Protein AF-A0A7C7VM38-F1 (afdb_monomer)

Secondary structure (DSSP, 8-state):
-HHHHHHHHHS----HHHHHT-GGGTS------HHHHHHHHHHHHS-SS-EEEEESS-GGG-EETTBSS----HHHH--SS-EE----TT---HHHHHHHHHHHHHHTTS-S-HHHHHHTTTEEEEEE-TTEE--TT-TTTGGGSHHHHHHHHHH--SEEEEEEETTEEEEEETTPPPSEEESPEEEEEES-THHHHHHHHTT--TTTEEEEEGGG-TT-TTHHHHHHH-SEEEE-GGGHHHHHHHH-SS-EEE-GGGGS---S-TTTS-EEGGGGTTGGGGTTTT-SS--EEE-STT-EEEEEEEESS-EEEEEEEEEEEB--TTB-EEEEEETTSPPEEEE-B-SS----EEEEEEEEEEEE-SEEEEEEEEEEESBEEEEEEEEEETTS-TT---GGGT--SEEEEE-GGG-EE-S-STTEEE-TTSGGGEEEE-BTPEEEEEEEESS-EEEEEEEEEE--TT-EEEEEETTEEEEEE--SSEEEEEEEEE-SEEEEEEEEESSS-EEEEEEEEE-SSSPPPGGG---PPPEE---SEEEETTEEEE---SSEEEE-SPP-TTEEEESSSEEPPEEETTTEEEEE-SS--SSPEEEEEHHHHHHHHHHHHHHHHHHHHHHHHHHHHHHHHTT--

Radius of gyration: 28.38 Å; Cα contacts (8 Å, |Δi|>4): 1392; chains: 1; bounding box: 63×73×90 Å

Sequence (637 aa):
MVIVALAFSALIVPDKEIISGNFGGSIETIELPKHIMELDNWLRSERGDFRVAFFPPACWAARYDWSENWFLDPIVSLQAKPTVEIRSEMDITPSNNFVKWAYMAFYSKKTNKIGRILGILGVKYVIYRPDVDMPDERVDLRQLGKEETVPLFRGENDLLLFKKIGEYEVYLNQYALPLMVEGIRPILIVGDRKTLISLSHLDLNFSENGCLFLDNLYDYPGLEELVRDSGYIIIDPTKWIDLQLALSKEKIVIKPWESVEMSTDALNRWIRGDFSWYLYEGTLNVAPDNYVMTNGSGNAVSIPLTIPKGGNYTLLVQCFTTSREGFGQISIKLDDFPQKLVQTKVLGEIDGYYRWVEVGEFYLTKGTHYLTFRSVDGATAISKIVLLPEDLSFTSITMDSILPPIALLMDDDFWNFDGSPDAFAISPKFSNGKAIYLGNRTVYGSFYIPRGGEYSLILKVYGRMGDTLQISLDDAKYSIRVKGRKLVLRSLNISKGMHTIEIVSNNSCLLDLALIVEEGKGPELPLLGKSGGLAVVPPVYLRSRCSLDLKVNSSYLLFLETYEPGWRLLCEEEIEPLMAFSYANLYLITEIPEKNCRLTFIGCKLVWEGLFIGLMLLTIMVLSIMSFKNTELMRGE

Mean predicted aligned error: 7.5 Å

Solvent-accessible surface area (backbone atoms only — not comparable to full-atom values): 34127 Å² total; per-residue (Å²): 108,70,68,58,52,50,52,54,53,65,68,58,61,70,48,70,39,66,73,67,56,28,59,90,71,78,43,76,89,79,86,76,62,67,40,60,58,52,47,37,55,50,49,56,69,52,83,79,74,53,23,34,32,48,38,50,35,45,46,84,57,44,40,47,82,88,46,93,73,88,64,74,39,64,62,78,76,50,58,51,48,56,72,54,56,45,67,61,58,84,55,71,47,53,26,50,46,42,46,44,33,56,53,32,37,45,69,67,34,22,39,29,49,57,27,55,62,41,1,76,61,17,23,37,36,41,36,41,38,82,56,35,33,49,42,84,89,40,69,79,47,46,71,52,13,50,83,57,47,56,64,50,66,76,62,44,71,50,57,41,87,68,49,70,46,76,82,30,41,34,22,38,23,86,51,37,35,63,50,32,38,37,68,41,38,43,28,40,29,35,60,46,54,62,52,58,46,40,39,52,70,51,53,46,51,65,80,51,36,39,40,29,43,49,74,75,39,58,84,46,91,60,42,68,58,52,47,41,73,19,67,30,35,41,30,29,54,94,36,54,64,55,56,55,61,46,69,45,87,70,64,47,79,44,60,59,44,81,70,43,57,88,45,78,57,26,60,79,30,55,14,29,34,63,48,47,43,59,52,80,66,24,55,77,51,35,52,64,60,58,30,24,28,27,49,21,52,66,31,61,46,70,41,78,44,77,38,92,65,56,46,48,28,39,37,36,37,25,33,43,34,24,35,52,86,63,40,26,32,38,38,40,27,50,69,89,51,80,67,37,80,42,78,26,45,46,91,72,88,38,83,52,50,75,41,81,41,80,69,48,78,44,80,41,66,60,44,80,47,40,43,33,42,26,24,63,34,31,31,48,39,39,39,43,36,38,38,32,49,61,95,57,59,92,80,69,69,78,52,70,86,42,60,35,55,47,32,40,47,40,50,71,83,58,54,45,66,82,79,66,89,87,37,58,48,80,39,27,89,27,39,68,12,33,22,40,51,24,60,71,28,55,37,33,40,71,38,72,36,81,62,53,46,38,23,27,45,38,38,33,39,50,61,58,78,66,40,52,38,41,36,31,49,63,93,47,74,46,79,45,62,35,84,57,53,66,47,77,49,71,75,42,78,43,66,55,42,80,46,40,41,35,43,33,20,86,39,82,31,29,46,29,38,39,34,42,33,62,56,68,99,60,77,75,76,51,54,71,63,76,82,69,82,76,48,68,53,69,72,75,43,79,80,48,98,53,30,36,37,32,74,58,87,42,51,28,41,42,37,51,49,72,43,54,95,48,41,36,41,37,58,94,56,82,38,67,58,43,62,27,75,43,30,20,29,29,37,77,40,92,67,74,50,96,57,65,24,36,40,35,36,50,62,60,53,53,51,52,52,51,50,54,52,50,53,52,51,52,49,52,49,52,53,48,53,53,50,52,54,54,54,51,62,69,67,74,113

Structure (mmCIF, N/CA/C/O backbone):
data_AF-A0A7C7VM38-F1
#
_entry.id   AF-A0A7C7VM38-F1
#
loop_
_atom_site.group_PDB
_atom_site.id
_atom_site.type_symbol
_atom_site.label_atom_id
_atom_site.label_alt_id
_atom_site.label_comp_id
_atom_site.label_asym_id
_atom_site.label_entity_id
_atom_site.label_seq_id
_atom_site.pdbx_PDB_ins_code
_atom_site.Cartn_x
_atom_site.Cartn_y
_atom_site.Cartn_z
_atom_site.occupancy
_atom_site.B_iso_or_equiv
_atom_site.auth_seq_id
_atom_site.auth_comp_id
_atom_site.auth_asym_id
_atom_site.auth_atom_id
_atom_site.pdbx_PDB_model_num
ATOM 1 N N . MET A 1 1 ? 17.800 43.945 -51.323 1.00 44.56 1 MET A N 1
ATOM 2 C CA . MET A 1 1 ? 17.239 42.942 -50.387 1.00 44.56 1 MET A CA 1
ATOM 3 C C . MET A 1 1 ? 17.823 41.541 -50.578 1.00 44.56 1 MET A C 1
ATOM 5 O O . MET A 1 1 ? 18.258 40.973 -49.591 1.00 44.56 1 MET A O 1
ATOM 9 N N . VAL A 1 2 ? 17.939 41.011 -51.804 1.00 41.75 2 VAL A N 1
ATOM 10 C CA . VAL A 1 2 ? 18.492 39.656 -52.063 1.00 41.75 2 VAL A CA 1
ATOM 11 C C . VAL A 1 2 ? 19.954 39.479 -51.606 1.00 41.75 2 VAL A C 1
ATOM 13 O O . VAL A 1 2 ? 20.294 38.451 -51.038 1.00 41.75 2 VAL A O 1
ATOM 16 N N . ILE A 1 3 ? 20.804 40.503 -51.749 1.00 49.22 3 ILE A N 1
ATOM 17 C CA . ILE A 1 3 ? 22.215 40.446 -51.309 1.00 49.22 3 ILE A CA 1
ATOM 18 C C . ILE A 1 3 ? 22.346 40.482 -49.774 1.00 49.22 3 ILE A C 1
ATOM 20 O O . ILE A 1 3 ? 23.222 39.833 -49.216 1.00 49.22 3 ILE A O 1
ATOM 24 N N . VAL A 1 4 ? 21.434 41.169 -49.076 1.00 50.84 4 VAL A N 1
ATOM 25 C CA . VAL A 1 4 ? 21.396 41.193 -47.601 1.00 50.84 4 VAL A CA 1
ATOM 26 C C . VAL A 1 4 ? 20.863 39.865 -47.054 1.00 50.84 4 VAL A C 1
ATOM 28 O O . VAL A 1 4 ? 21.375 39.377 -46.056 1.00 50.84 4 VAL A O 1
ATOM 31 N N . ALA A 1 5 ? 19.904 39.236 -47.743 1.00 51.09 5 ALA A N 1
ATOM 32 C CA . ALA A 1 5 ? 19.413 37.901 -47.402 1.00 51.09 5 ALA A CA 1
ATOM 33 C C . ALA A 1 5 ? 20.472 36.807 -47.635 1.00 51.09 5 ALA A C 1
ATOM 35 O O . ALA A 1 5 ? 20.599 35.912 -46.804 1.00 51.09 5 ALA A O 1
ATOM 36 N N . LEU A 1 6 ? 21.274 36.906 -48.706 1.00 50.25 6 LEU A N 1
ATOM 37 C CA . LEU A 1 6 ? 22.420 36.019 -48.963 1.00 50.25 6 LEU A CA 1
ATOM 38 C C . LEU A 1 6 ? 23.575 36.242 -47.975 1.00 50.25 6 LEU A C 1
ATOM 40 O O . LEU A 1 6 ? 24.198 35.280 -47.544 1.00 50.25 6 LEU A O 1
ATOM 44 N N . ALA A 1 7 ? 23.820 37.484 -47.546 1.00 52.06 7 ALA A N 1
ATOM 45 C CA . ALA A 1 7 ? 24.793 37.779 -46.493 1.00 52.06 7 ALA A CA 1
ATOM 46 C C . ALA A 1 7 ? 24.336 37.261 -45.114 1.00 52.06 7 ALA A C 1
ATOM 48 O O . ALA A 1 7 ? 25.151 36.729 -44.368 1.00 52.06 7 ALA A O 1
ATOM 49 N N . PHE A 1 8 ? 23.037 37.337 -44.798 1.00 50.03 8 PHE A N 1
ATOM 50 C CA . PHE A 1 8 ? 22.475 36.747 -43.575 1.00 50.03 8 PHE A CA 1
ATOM 51 C C . PHE A 1 8 ? 22.471 35.214 -43.602 1.00 50.03 8 PHE A C 1
ATOM 53 O O . PHE A 1 8 ? 22.726 34.598 -42.576 1.00 50.03 8 PHE A O 1
ATOM 60 N N . SER A 1 9 ? 22.243 34.585 -44.759 1.00 51.53 9 SER A N 1
ATOM 61 C CA . SER A 1 9 ? 22.332 33.120 -44.888 1.00 51.53 9 SER A CA 1
ATOM 62 C C . SER A 1 9 ? 23.777 32.608 -44.951 1.00 51.53 9 SER A C 1
ATOM 64 O O . SER A 1 9 ? 24.027 31.493 -44.512 1.00 51.53 9 SER A O 1
ATOM 66 N N . ALA A 1 10 ? 24.744 33.431 -45.374 1.00 52.03 10 ALA A N 1
ATOM 67 C CA . ALA A 1 10 ? 26.176 33.140 -45.244 1.00 52.03 10 ALA A CA 1
ATOM 68 C C . ALA A 1 10 ? 26.737 33.390 -43.824 1.00 52.03 10 ALA A C 1
ATOM 70 O O . ALA A 1 10 ? 27.779 32.842 -43.481 1.00 52.03 10 ALA A O 1
ATOM 71 N N . LEU A 1 11 ? 26.050 34.181 -42.988 1.00 49.06 11 LEU A N 1
ATOM 72 C CA . LEU A 1 11 ? 26.331 34.334 -41.548 1.00 49.06 11 LEU A CA 1
ATOM 73 C C . LEU A 1 11 ? 25.741 33.197 -40.697 1.00 49.06 11 LEU A C 1
ATOM 75 O O . LEU A 1 11 ? 26.106 33.054 -39.534 1.00 49.06 11 LEU A O 1
ATOM 79 N N . ILE A 1 12 ? 24.877 32.364 -41.281 1.00 53.53 12 ILE A N 1
ATOM 80 C CA . ILE A 1 12 ? 24.419 31.092 -40.713 1.00 53.53 12 ILE A CA 1
ATOM 81 C C . ILE A 1 12 ? 25.187 29.972 -41.426 1.00 53.53 12 ILE A C 1
ATOM 83 O O . ILE A 1 12 ? 24.610 29.104 -42.072 1.00 53.53 12 ILE A O 1
ATOM 87 N N . VAL A 1 13 ? 26.519 29.999 -41.354 1.00 54.78 13 VAL A N 1
ATOM 88 C CA . VAL A 1 13 ? 27.266 28.738 -41.387 1.00 54.78 13 VAL A CA 1
ATOM 89 C C . VAL A 1 13 ? 27.171 28.247 -39.950 1.00 54.78 13 VAL A C 1
ATOM 91 O O . VAL A 1 13 ? 27.786 28.874 -39.085 1.00 54.78 13 VAL A O 1
ATOM 94 N N . PRO A 1 14 ? 26.339 27.232 -39.647 1.00 57.91 14 PRO A N 1
ATOM 95 C CA . PRO A 1 14 ? 26.285 26.728 -38.291 1.00 57.91 14 PRO A CA 1
ATOM 96 C C . PRO A 1 14 ? 27.707 26.314 -37.926 1.00 57.91 14 PRO A C 1
ATOM 98 O O . PRO A 1 14 ? 28.390 25.675 -38.731 1.00 57.91 14 PRO A O 1
ATOM 101 N N . ASP A 1 15 ? 28.168 26.770 -36.764 1.00 65.69 15 ASP A N 1
ATOM 102 C CA . ASP A 1 15 ? 29.492 26.448 -36.250 1.00 65.69 15 ASP A CA 1
ATOM 103 C C . ASP A 1 15 ? 29.751 24.947 -36.448 1.00 65.69 15 ASP A C 1
ATOM 105 O O . ASP A 1 15 ? 28.841 24.128 -36.285 1.00 65.69 15 ASP A O 1
ATOM 109 N N . LYS A 1 16 ? 30.974 24.561 -36.818 1.00 65.19 16 LYS A N 1
ATOM 110 C CA . LYS A 1 16 ? 31.335 23.146 -36.952 1.00 65.19 16 LYS A CA 1
ATOM 111 C C . LYS A 1 16 ? 30.991 22.388 -35.667 1.00 65.19 16 LYS A C 1
ATOM 113 O O . LYS A 1 16 ? 30.635 21.217 -35.743 1.00 65.19 16 LYS A O 1
ATOM 118 N N . GLU A 1 17 ? 31.028 23.051 -34.517 1.00 64.19 17 GLU A N 1
ATOM 119 C CA . GLU A 1 17 ? 30.596 22.510 -33.227 1.00 64.19 17 GLU A CA 1
ATOM 120 C C . GLU A 1 17 ? 29.077 22.298 -33.121 1.00 64.19 17 GLU A C 1
ATOM 122 O O . GLU A 1 17 ? 28.650 21.293 -32.560 1.00 64.19 17 GLU A O 1
ATOM 127 N N . ILE A 1 18 ? 28.263 23.167 -33.731 1.00 66.06 18 ILE A N 1
ATOM 128 C CA . ILE A 1 18 ? 26.799 23.023 -33.826 1.00 66.06 18 ILE A CA 1
ATOM 129 C C . ILE A 1 18 ? 26.428 21.912 -34.817 1.00 66.06 18 ILE A C 1
ATOM 131 O O . ILE A 1 18 ? 25.538 21.114 -34.538 1.00 66.06 18 ILE A O 1
ATOM 135 N N . ILE A 1 19 ? 27.116 21.823 -35.963 1.00 69.69 19 ILE A N 1
ATOM 136 C CA . ILE A 1 19 ? 26.865 20.773 -36.970 1.00 69.69 19 ILE A CA 1
ATOM 137 C C . ILE A 1 19 ? 27.333 19.403 -36.468 1.00 69.69 19 ILE A C 1
ATOM 139 O O . ILE A 1 19 ? 26.663 18.401 -36.702 1.00 69.69 19 ILE A O 1
ATOM 143 N N . SER A 1 20 ? 28.487 19.345 -35.796 1.00 70.56 20 SER A N 1
ATOM 144 C CA . SER A 1 20 ? 29.003 18.097 -35.216 1.00 70.56 20 SER A CA 1
ATOM 145 C C . SER A 1 20 ? 28.309 17.705 -33.913 1.00 70.56 20 SER A C 1
ATOM 147 O O . SER A 1 20 ? 28.467 16.568 -33.481 1.00 70.56 20 SER A O 1
ATOM 149 N N . GLY A 1 21 ? 27.575 18.629 -33.281 1.00 67.88 21 GLY A N 1
ATOM 150 C CA . GLY A 1 21 ? 26.980 18.441 -31.959 1.00 67.88 21 GLY A CA 1
ATOM 151 C C . GLY A 1 21 ? 28.004 18.275 -30.833 1.00 67.88 21 GLY A C 1
ATOM 152 O O . GLY A 1 21 ? 27.617 17.888 -29.741 1.00 67.88 21 GLY A O 1
ATOM 153 N N . ASN A 1 22 ? 29.290 18.538 -31.092 1.00 69.25 22 ASN A N 1
ATOM 154 C CA . ASN A 1 22 ? 30.401 18.265 -30.176 1.00 69.25 22 ASN A CA 1
ATOM 155 C C . ASN A 1 22 ? 30.574 19.381 -29.116 1.00 69.25 22 ASN A C 1
ATOM 157 O O . ASN A 1 22 ? 31.125 19.122 -28.055 1.00 69.25 22 ASN A O 1
ATOM 161 N N . PHE A 1 23 ? 30.061 20.604 -29.341 1.00 74.69 23 PHE A N 1
ATOM 162 C CA . PHE A 1 23 ? 30.101 21.736 -28.381 1.00 74.69 23 PHE A CA 1
ATOM 163 C C . PHE A 1 23 ? 31.415 21.821 -27.567 1.00 74.69 23 PHE A C 1
ATOM 165 O O . PHE A 1 23 ? 31.406 21.827 -26.332 1.00 74.69 23 PHE A O 1
ATOM 172 N N . GLY A 1 24 ? 32.556 21.798 -28.263 1.00 69.19 24 GLY A N 1
ATOM 173 C CA . GLY A 1 24 ? 33.884 21.872 -27.647 1.00 69.19 24 GLY A CA 1
ATOM 174 C C . GLY A 1 24 ? 34.278 20.687 -26.748 1.00 69.19 2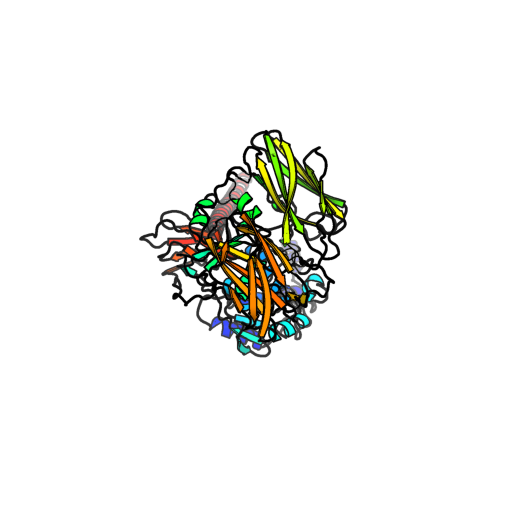4 GLY A C 1
ATOM 175 O O . GLY A 1 24 ? 35.071 20.884 -25.833 1.00 69.19 24 GLY A O 1
ATOM 176 N N . GLY A 1 25 ? 33.732 19.486 -26.969 1.00 69.62 25 GLY A N 1
ATOM 177 C CA . GLY A 1 25 ? 33.946 18.293 -26.134 1.00 69.62 25 GLY A CA 1
ATOM 178 C C . GLY A 1 25 ? 32.938 18.142 -24.991 1.00 69.62 25 GLY A C 1
ATOM 179 O O . GLY A 1 25 ? 33.035 17.212 -24.202 1.00 69.62 25 GLY A O 1
ATOM 180 N N . SER A 1 26 ? 31.953 19.041 -24.885 1.00 72.00 26 SER A N 1
ATOM 181 C CA . SER A 1 26 ? 30.930 18.969 -23.827 1.00 72.00 26 SER A CA 1
ATOM 182 C C . SER A 1 26 ? 29.891 17.871 -24.079 1.00 72.00 26 SER A C 1
ATOM 184 O O . SER A 1 26 ? 29.159 17.492 -23.167 1.00 72.00 26 SER A O 1
ATOM 186 N N . ILE A 1 27 ? 29.790 17.389 -25.322 1.00 76.50 27 ILE A N 1
ATOM 187 C CA . ILE A 1 27 ? 28.927 16.275 -25.718 1.00 76.50 27 ILE A CA 1
ATOM 188 C C . ILE A 1 27 ? 29.774 15.281 -26.507 1.00 76.50 27 ILE A C 1
ATOM 190 O O . ILE A 1 27 ? 30.240 15.575 -27.609 1.00 76.50 27 ILE A O 1
ATOM 194 N N . GLU A 1 28 ? 29.932 14.084 -25.954 1.00 77.81 28 GLU A N 1
ATOM 195 C CA . GLU A 1 28 ? 30.710 13.002 -26.551 1.00 77.81 28 GLU A CA 1
ATOM 196 C C . GLU A 1 28 ? 29.882 11.718 -26.637 1.00 77.81 28 GLU A C 1
ATOM 198 O O . GLU A 1 28 ? 28.942 11.493 -25.871 1.00 77.81 28 GLU A O 1
ATOM 203 N N . THR A 1 29 ? 30.227 10.852 -27.589 1.00 82.19 29 THR A N 1
ATOM 204 C CA . THR A 1 29 ? 29.661 9.503 -27.654 1.00 82.19 29 THR A CA 1
ATOM 205 C C . THR A 1 29 ? 30.349 8.605 -26.639 1.00 82.19 29 THR A C 1
ATOM 207 O O . THR A 1 29 ? 31.576 8.534 -26.619 1.00 82.19 29 THR A O 1
ATOM 210 N N . ILE A 1 30 ? 29.567 7.858 -25.867 1.00 84.50 30 ILE A N 1
ATOM 211 C CA . ILE A 1 30 ? 30.080 6.838 -24.949 1.00 84.50 30 ILE A CA 1
ATOM 212 C C . ILE A 1 30 ? 30.092 5.462 -25.622 1.00 84.50 30 ILE A C 1
ATOM 214 O O . ILE A 1 30 ? 29.163 5.106 -26.353 1.00 84.50 30 ILE A O 1
ATOM 218 N N . GLU A 1 31 ? 31.130 4.668 -25.367 1.00 87.81 31 GLU A N 1
ATOM 219 C CA . GLU A 1 31 ? 31.131 3.253 -25.738 1.00 87.81 31 GLU A CA 1
ATOM 220 C C . GLU A 1 31 ? 30.409 2.457 -24.647 1.00 87.81 31 GLU A C 1
ATOM 222 O O . GLU A 1 31 ? 30.863 2.387 -23.506 1.00 87.81 31 GLU A O 1
ATOM 227 N N . LEU A 1 32 ? 29.260 1.870 -24.989 1.00 90.19 32 LEU A N 1
ATOM 228 C CA . LEU A 1 32 ? 28.493 1.070 -24.037 1.00 90.19 32 LEU A CA 1
ATOM 229 C C . LEU A 1 32 ? 29.190 -0.272 -23.767 1.00 90.19 32 LEU A C 1
ATOM 231 O O . LEU A 1 32 ? 29.555 -0.971 -24.720 1.00 90.19 32 LEU A O 1
ATOM 235 N N . PRO A 1 33 ? 29.299 -0.700 -22.497 1.00 93.69 33 PRO A N 1
ATOM 236 C CA . PRO A 1 33 ? 29.770 -2.037 -22.174 1.00 93.69 33 PRO A CA 1
ATOM 237 C C . PRO A 1 33 ? 28.962 -3.133 -22.877 1.00 93.69 33 PRO A C 1
ATOM 239 O O . PRO A 1 33 ? 27.730 -3.088 -22.955 1.00 93.69 33 PRO A O 1
ATOM 242 N N . LYS A 1 34 ? 29.656 -4.174 -23.352 1.00 94.38 34 LYS A N 1
ATOM 243 C CA . LYS A 1 34 ? 29.046 -5.271 -24.129 1.00 94.38 34 LYS A CA 1
ATOM 244 C C . LYS A 1 34 ? 27.907 -5.969 -23.387 1.00 94.38 34 LYS A C 1
ATOM 246 O O . LYS A 1 34 ? 26.918 -6.344 -24.015 1.00 94.38 34 LYS A O 1
ATOM 251 N N . HIS A 1 35 ? 28.014 -6.104 -22.065 1.00 94.38 35 HIS A N 1
ATOM 252 C CA . HIS A 1 35 ? 27.011 -6.789 -21.248 1.00 94.38 35 HIS A CA 1
ATOM 253 C C . HIS A 1 35 ? 25.641 -6.098 -21.260 1.00 94.38 35 HIS A C 1
ATOM 255 O O . HIS A 1 35 ? 24.631 -6.787 -21.135 1.00 94.38 35 HIS A O 1
ATOM 261 N N . ILE A 1 36 ? 25.576 -4.779 -21.485 1.00 93.62 36 ILE A N 1
ATOM 262 C CA . ILE A 1 36 ? 24.303 -4.048 -21.626 1.00 93.62 36 ILE A CA 1
ATOM 263 C C . ILE A 1 36 ? 23.563 -4.520 -22.884 1.00 93.62 36 ILE A C 1
ATOM 265 O O . ILE A 1 36 ? 22.378 -4.852 -22.835 1.00 93.62 36 ILE A O 1
ATOM 269 N N . MET A 1 37 ? 24.276 -4.620 -24.009 1.00 93.19 37 MET A N 1
ATOM 270 C CA . MET A 1 37 ? 23.712 -5.115 -25.269 1.00 93.19 37 MET A CA 1
ATOM 271 C C . MET A 1 37 ? 23.374 -6.608 -25.198 1.00 93.19 37 MET A C 1
ATOM 273 O O . MET A 1 37 ? 22.376 -7.049 -25.766 1.00 93.19 37 MET A O 1
ATOM 277 N N . GLU A 1 38 ? 24.184 -7.408 -24.503 1.00 95.88 38 GLU A N 1
ATOM 278 C CA . GLU A 1 38 ? 23.884 -8.824 -24.263 1.00 95.88 38 GLU A CA 1
ATOM 279 C C . GLU A 1 38 ? 22.606 -9.006 -23.433 1.00 95.88 38 GLU A C 1
ATOM 281 O O . GLU A 1 38 ? 21.801 -9.888 -23.746 1.00 95.88 38 GLU A O 1
ATOM 286 N N . LEU A 1 39 ? 22.389 -8.159 -22.419 1.00 95.94 39 LEU A N 1
ATOM 287 C CA . LEU A 1 39 ? 21.169 -8.157 -21.615 1.00 95.94 39 LEU A CA 1
ATOM 288 C C . LEU A 1 39 ? 19.939 -7.819 -22.462 1.00 95.94 39 LEU A C 1
ATOM 290 O O . LEU A 1 39 ? 18.969 -8.576 -22.428 1.00 95.94 39 LEU A O 1
ATOM 294 N N . ASP A 1 40 ? 19.974 -6.720 -23.223 1.00 95.25 40 ASP A N 1
ATOM 295 C CA . ASP A 1 40 ? 18.862 -6.306 -24.093 1.00 95.25 40 ASP A CA 1
ATOM 296 C C . ASP A 1 40 ? 18.517 -7.409 -25.108 1.00 95.25 40 ASP A C 1
ATOM 298 O O . ASP A 1 40 ? 17.363 -7.836 -25.195 1.00 95.25 40 ASP A O 1
ATOM 302 N N . ASN A 1 41 ? 19.524 -7.960 -25.796 1.00 95.62 41 ASN A N 1
ATOM 303 C CA . ASN A 1 41 ? 19.333 -9.050 -26.755 1.00 95.62 41 ASN A CA 1
ATOM 304 C C . ASN A 1 41 ? 18.716 -10.294 -26.105 1.00 95.62 41 ASN A C 1
ATOM 306 O O . ASN A 1 41 ? 17.796 -10.901 -26.664 1.00 95.62 41 ASN A O 1
ATOM 310 N N . TRP A 1 42 ? 19.194 -10.676 -24.916 1.00 97.12 42 TRP A N 1
ATOM 311 C CA . TRP A 1 42 ? 18.628 -11.803 -24.185 1.00 97.12 42 TRP A CA 1
ATOM 312 C C . TRP A 1 42 ? 17.172 -11.532 -23.779 1.00 97.12 42 TRP A C 1
ATOM 314 O O . TRP A 1 42 ? 16.306 -12.356 -24.077 1.00 97.12 42 TRP A O 1
ATOM 324 N N . LEU A 1 43 ? 16.864 -10.368 -23.203 1.00 96.25 43 LEU A N 1
ATOM 325 C CA . LEU A 1 43 ? 15.499 -9.997 -22.815 1.00 96.25 43 LEU A CA 1
ATOM 326 C C . LEU A 1 43 ? 14.533 -9.965 -24.009 1.00 96.25 43 LEU A C 1
ATOM 328 O O . LEU A 1 43 ? 13.394 -10.416 -23.875 1.00 96.25 43 LEU A O 1
ATOM 332 N N . ARG A 1 44 ? 14.969 -9.498 -25.188 1.00 95.25 44 ARG A N 1
ATOM 333 C CA . ARG A 1 44 ? 14.165 -9.543 -26.427 1.00 95.25 44 ARG A CA 1
ATOM 334 C C . ARG A 1 44 ? 13.899 -10.968 -26.904 1.00 95.25 44 ARG A C 1
ATOM 336 O O . ARG A 1 44 ? 12.851 -11.223 -27.493 1.00 95.25 44 ARG A O 1
ATOM 343 N N . SER A 1 45 ? 14.838 -11.884 -26.664 1.00 96.12 45 SER A N 1
ATOM 344 C CA . SER A 1 45 ? 14.696 -13.294 -27.041 1.00 96.12 45 SER A CA 1
ATOM 345 C C . SER A 1 45 ? 13.729 -14.071 -26.135 1.00 96.12 45 SER A C 1
ATOM 347 O O . SER A 1 45 ? 13.152 -15.073 -26.564 1.00 96.12 45 SER A O 1
ATOM 349 N N . GLU A 1 46 ? 13.510 -13.599 -24.903 1.00 96.19 46 GLU A N 1
ATOM 350 C CA . GLU A 1 46 ? 12.604 -14.228 -23.944 1.00 96.19 46 GLU A CA 1
ATOM 351 C C . GLU A 1 46 ? 11.134 -14.063 -24.359 1.00 96.19 46 GLU A C 1
ATOM 353 O O . GLU A 1 46 ? 10.619 -12.957 -24.567 1.00 96.19 46 GLU A O 1
ATOM 358 N N . ARG A 1 47 ? 10.418 -15.189 -24.433 1.00 92.44 47 ARG A N 1
ATOM 359 C CA . ARG A 1 47 ? 8.997 -15.222 -24.800 1.00 92.44 47 ARG A CA 1
ATOM 360 C C . ARG A 1 47 ? 8.094 -14.834 -23.629 1.00 92.44 47 ARG A C 1
ATOM 362 O O . ARG A 1 47 ? 8.416 -15.084 -22.468 1.00 92.44 47 ARG A O 1
ATOM 369 N N . GLY A 1 48 ? 6.922 -14.306 -23.975 1.00 88.75 48 GLY A N 1
ATOM 370 C CA . GLY A 1 48 ? 5.857 -13.956 -23.039 1.00 88.75 48 GLY A CA 1
ATOM 371 C C . GLY A 1 48 ? 5.843 -12.482 -22.644 1.00 88.75 48 GLY A C 1
ATOM 372 O O . GLY A 1 48 ? 6.842 -11.765 -22.791 1.00 88.75 48 GLY A O 1
ATOM 373 N N . ASP A 1 49 ? 4.687 -12.076 -22.128 1.00 89.44 49 ASP A N 1
ATOM 374 C CA . ASP A 1 49 ? 4.427 -10.746 -21.593 1.00 89.44 49 ASP A CA 1
ATOM 375 C C . ASP A 1 49 ? 4.751 -10.751 -20.101 1.00 89.44 49 ASP A C 1
ATOM 377 O O . ASP A 1 49 ? 4.089 -11.412 -19.301 1.00 89.44 49 ASP A O 1
ATOM 381 N N . PHE A 1 50 ? 5.831 -10.066 -19.745 1.00 94.38 50 PHE A N 1
ATOM 382 C CA . PHE A 1 50 ? 6.314 -9.946 -18.377 1.00 94.38 50 PHE A CA 1
ATOM 383 C C . PHE A 1 50 ? 7.104 -8.651 -18.223 1.00 94.38 50 PHE A C 1
ATOM 385 O O . PHE A 1 50 ? 7.542 -8.058 -19.214 1.00 94.38 50 PHE A O 1
ATOM 392 N N . ARG A 1 51 ? 7.331 -8.248 -16.973 1.00 96.06 51 ARG A N 1
ATOM 393 C CA . ARG A 1 51 ? 8.148 -7.086 -16.624 1.00 96.06 51 ARG A CA 1
ATOM 394 C C . ARG A 1 51 ? 9.496 -7.480 -16.045 1.00 96.06 51 ARG A C 1
ATOM 396 O O . ARG A 1 51 ? 9.691 -8.603 -15.568 1.00 96.06 51 ARG A O 1
ATOM 403 N N . VAL A 1 52 ? 10.412 -6.525 -16.063 1.00 97.06 52 VAL A N 1
ATOM 404 C CA . VAL A 1 52 ? 11.698 -6.606 -15.370 1.00 97.06 52 VAL A CA 1
ATOM 405 C C . VAL A 1 52 ? 11.795 -5.511 -14.314 1.00 97.06 52 VAL A C 1
ATOM 407 O O . VAL A 1 52 ? 11.192 -4.455 -14.470 1.00 97.06 52 VAL A O 1
ATOM 410 N N . ALA A 1 53 ? 12.535 -5.759 -13.240 1.00 96.69 53 ALA A N 1
ATOM 411 C CA . ALA A 1 53 ? 12.843 -4.766 -12.212 1.00 96.69 53 ALA A CA 1
ATOM 412 C C . ALA A 1 53 ? 14.359 -4.597 -12.122 1.00 96.69 53 ALA A C 1
ATOM 414 O O . ALA A 1 53 ? 15.075 -5.600 -12.097 1.00 96.69 53 ALA A O 1
ATOM 415 N N . PHE A 1 54 ? 14.845 -3.358 -12.070 1.00 94.88 54 PHE A N 1
ATOM 416 C CA . PHE A 1 54 ? 16.274 -3.065 -11.963 1.00 94.88 54 PHE A CA 1
ATOM 417 C C . PHE A 1 54 ? 16.635 -2.565 -10.571 1.00 94.88 54 PHE A C 1
ATOM 419 O O . PHE A 1 54 ? 15.873 -1.842 -9.937 1.00 94.88 54 PHE A O 1
ATOM 426 N N . PHE A 1 55 ? 17.831 -2.937 -10.126 1.00 94.88 55 PHE A N 1
ATOM 427 C CA . PHE A 1 55 ? 18.430 -2.464 -8.888 1.00 94.88 55 PHE A CA 1
ATOM 428 C C . PHE A 1 55 ? 19.843 -1.944 -9.186 1.00 94.88 55 PHE A C 1
ATOM 430 O O . PHE A 1 55 ? 20.643 -2.720 -9.721 1.00 94.88 55 PHE A O 1
ATOM 437 N N . PRO A 1 56 ? 20.166 -0.676 -8.865 1.00 93.88 56 PRO A N 1
ATOM 438 C CA . PRO A 1 56 ? 19.293 0.362 -8.288 1.00 93.88 56 PRO A CA 1
ATOM 439 C C . PRO A 1 56 ? 18.073 0.751 -9.161 1.00 93.88 56 PRO A C 1
ATOM 441 O O . PRO A 1 56 ? 18.167 0.651 -10.390 1.00 93.88 56 PRO A O 1
ATOM 444 N N . PRO A 1 57 ? 16.947 1.200 -8.560 1.00 93.25 57 PRO A N 1
ATOM 445 C CA . PRO A 1 57 ? 15.662 1.344 -9.256 1.00 93.25 57 PRO A CA 1
ATOM 446 C C . PRO A 1 57 ? 15.365 2.721 -9.857 1.00 93.25 57 PRO A C 1
ATOM 448 O O . PRO A 1 57 ? 14.373 2.857 -10.567 1.00 93.25 57 PRO A O 1
ATOM 451 N N . ALA A 1 58 ? 16.166 3.749 -9.569 1.00 90.12 58 ALA A N 1
ATOM 452 C CA . ALA A 1 58 ? 15.989 5.095 -10.120 1.00 90.12 58 ALA A CA 1
ATOM 453 C C . ALA A 1 58 ? 16.886 5.297 -11.355 1.00 90.12 58 ALA A C 1
ATOM 455 O O . ALA A 1 58 ? 17.844 6.067 -11.327 1.00 90.12 58 ALA A O 1
ATOM 456 N N . CYS A 1 59 ? 16.589 4.583 -12.445 1.00 85.56 59 CYS A N 1
ATOM 457 C CA . CYS A 1 59 ? 17.413 4.560 -13.664 1.00 85.56 59 CYS A CA 1
ATOM 458 C C . CYS A 1 59 ? 17.663 5.962 -14.251 1.00 85.56 59 CYS A C 1
ATOM 460 O O . CYS A 1 59 ? 18.735 6.256 -14.759 1.00 85.56 59 CYS A O 1
ATOM 462 N N . TRP A 1 60 ? 16.703 6.877 -14.124 1.00 86.19 60 TRP A N 1
ATOM 463 C CA . TRP A 1 60 ? 16.822 8.258 -14.604 1.00 86.19 60 TRP A CA 1
ATOM 464 C C . TRP A 1 60 ? 17.866 9.107 -13.854 1.00 86.19 60 TRP A C 1
ATOM 466 O O . TRP A 1 60 ? 18.247 10.165 -14.352 1.00 86.19 60 TRP A O 1
ATOM 476 N N . ALA A 1 61 ? 18.315 8.668 -12.674 1.00 87.44 61 ALA A N 1
ATOM 477 C CA . ALA A 1 61 ? 19.318 9.352 -11.862 1.00 87.44 61 ALA A CA 1
ATOM 478 C C . ALA A 1 61 ? 20.674 8.624 -11.831 1.00 87.44 61 ALA A C 1
ATOM 480 O O . ALA A 1 61 ? 21.594 9.120 -11.197 1.00 87.44 61 ALA A O 1
ATOM 481 N N . ALA A 1 62 ? 20.807 7.468 -12.485 1.00 88.56 62 ALA A N 1
ATOM 482 C CA . ALA A 1 62 ? 21.959 6.576 -12.363 1.00 88.56 62 ALA A CA 1
ATOM 483 C C . ALA A 1 62 ? 23.317 7.220 -12.725 1.00 88.56 62 ALA A C 1
ATOM 485 O O . ALA A 1 62 ? 23.427 7.975 -13.693 1.00 88.56 62 ALA A O 1
ATOM 486 N N . ARG A 1 63 ? 24.368 6.842 -11.985 1.00 90.94 63 ARG A N 1
ATOM 487 C CA . ARG A 1 63 ? 25.787 7.002 -12.356 1.00 90.94 63 ARG A CA 1
ATOM 488 C C . ARG A 1 63 ? 26.414 5.634 -12.615 1.00 90.94 63 ARG A C 1
ATOM 490 O O . ARG A 1 63 ? 25.909 4.627 -12.123 1.00 90.94 63 ARG A O 1
ATOM 497 N N . TYR A 1 64 ? 27.512 5.614 -13.370 1.00 91.94 64 TYR A N 1
ATOM 498 C CA . TYR A 1 64 ? 28.165 4.384 -13.818 1.00 91.94 64 TYR A CA 1
ATOM 499 C C . TYR A 1 64 ? 29.639 4.344 -13.432 1.00 91.94 64 TYR A C 1
ATOM 501 O O . TYR A 1 64 ? 30.346 5.331 -13.613 1.00 91.94 64 TYR A O 1
ATOM 509 N N . ASP A 1 65 ? 30.126 3.172 -13.023 1.00 91.06 65 ASP A N 1
ATOM 510 C CA . ASP A 1 65 ? 31.548 2.956 -12.703 1.00 91.06 65 ASP A CA 1
ATOM 511 C C . ASP A 1 65 ? 32.458 3.047 -13.951 1.00 91.06 65 ASP A C 1
ATOM 513 O O . ASP A 1 65 ? 33.671 3.222 -13.844 1.00 91.06 65 ASP A O 1
ATOM 517 N N . TRP A 1 66 ? 31.884 2.919 -15.152 1.00 91.38 66 TRP A N 1
ATOM 518 C CA . TRP A 1 66 ? 32.604 2.875 -16.430 1.00 91.38 66 TRP A CA 1
ATOM 519 C C . TRP A 1 66 ? 32.531 4.172 -17.249 1.00 91.38 66 TRP A C 1
ATOM 521 O O . TRP A 1 66 ? 33.106 4.229 -18.336 1.00 91.38 66 TRP A O 1
ATOM 531 N N . SER A 1 67 ? 31.842 5.211 -16.767 1.00 88.81 67 SER A N 1
ATOM 532 C CA . SER A 1 67 ? 31.778 6.509 -17.447 1.00 88.81 67 SER A CA 1
ATOM 533 C C . SER A 1 67 ? 31.712 7.666 -16.457 1.00 88.81 67 SER A C 1
ATOM 535 O O . SER A 1 67 ? 30.871 7.685 -15.565 1.00 88.81 67 SER A O 1
ATOM 537 N N . GLU A 1 68 ? 32.537 8.687 -16.687 1.00 84.38 68 GLU A N 1
ATOM 538 C CA . GLU A 1 68 ? 32.502 9.945 -15.929 1.00 84.38 68 GLU A CA 1
ATOM 539 C C . GLU A 1 68 ? 31.389 10.895 -16.406 1.00 84.38 68 GLU A C 1
ATOM 541 O O . GLU A 1 68 ? 30.959 11.777 -15.662 1.00 84.38 68 GLU A O 1
ATOM 546 N N . ASN A 1 69 ? 30.891 10.700 -17.632 1.00 83.38 69 ASN A N 1
ATOM 547 C CA . ASN A 1 69 ? 29.836 11.521 -18.223 1.00 83.38 69 ASN A CA 1
ATOM 548 C C . ASN A 1 69 ? 28.452 11.167 -17.667 1.00 83.38 69 ASN A C 1
ATOM 550 O O . ASN A 1 69 ? 28.143 9.995 -17.448 1.00 83.38 69 ASN A O 1
ATOM 554 N N . TRP A 1 70 ? 27.593 12.180 -17.520 1.00 81.00 70 TRP A N 1
ATOM 555 C CA . TRP A 1 70 ? 26.176 11.994 -17.209 1.00 81.00 70 TRP A CA 1
ATOM 556 C C . TRP A 1 70 ? 25.359 11.820 -18.491 1.00 81.00 70 TRP A C 1
ATOM 558 O O . TRP A 1 70 ? 25.477 12.605 -19.431 1.00 81.00 70 TRP A O 1
ATOM 568 N N . PHE A 1 71 ? 24.510 10.800 -18.524 1.00 85.19 71 PHE A N 1
ATOM 569 C CA . PHE A 1 71 ? 23.585 10.525 -19.619 1.00 85.19 71 PHE A CA 1
ATOM 570 C C . PHE A 1 71 ? 22.375 9.764 -19.080 1.00 85.19 71 PHE A C 1
ATOM 572 O O . PHE A 1 71 ? 22.442 9.120 -18.032 1.00 85.19 71 PHE A O 1
ATOM 579 N N . LEU A 1 72 ? 21.259 9.830 -19.808 1.00 82.81 72 LEU A N 1
ATOM 580 C CA . LEU A 1 72 ? 20.085 9.031 -19.482 1.00 82.81 72 LEU A CA 1
ATOM 581 C C . LEU A 1 72 ? 20.430 7.546 -19.613 1.00 82.81 72 LEU A C 1
ATOM 583 O O . LEU A 1 72 ? 20.990 7.132 -20.629 1.00 82.81 72 LEU A O 1
ATOM 587 N N . ASP A 1 73 ? 20.059 6.761 -18.604 1.00 87.25 73 ASP A N 1
ATOM 588 C CA . ASP A 1 73 ? 20.364 5.337 -18.550 1.00 87.25 73 ASP A CA 1
ATOM 589 C C . ASP A 1 73 ? 19.990 4.614 -19.858 1.00 87.25 73 ASP A C 1
ATOM 591 O O . ASP A 1 73 ? 18.832 4.682 -20.292 1.00 87.25 73 ASP A O 1
ATOM 595 N N . PRO A 1 74 ? 20.946 3.916 -20.507 1.00 85.81 74 PRO A N 1
ATOM 596 C CA . PRO A 1 74 ? 20.703 3.221 -21.761 1.00 85.81 74 PRO A CA 1
ATOM 597 C C . PRO A 1 74 ? 19.549 2.228 -21.666 1.00 85.81 74 PRO A C 1
ATOM 599 O O . PRO A 1 74 ? 18.842 2.041 -22.650 1.00 85.81 74 PRO A O 1
ATOM 602 N N . ILE A 1 75 ? 19.301 1.635 -20.495 1.00 83.06 75 ILE A N 1
ATOM 603 C CA . ILE A 1 75 ? 18.197 0.695 -20.271 1.00 83.06 75 ILE A CA 1
ATOM 604 C C . ILE A 1 75 ? 16.829 1.384 -20.378 1.00 83.06 75 ILE A C 1
ATOM 606 O O . ILE A 1 75 ? 15.867 0.755 -20.820 1.00 83.06 75 ILE A O 1
ATOM 610 N N . VAL A 1 76 ? 16.732 2.684 -20.073 1.00 77.56 76 VAL A N 1
ATOM 611 C CA . VAL A 1 76 ? 15.499 3.468 -20.280 1.00 77.56 76 VAL A CA 1
ATOM 612 C C . VAL A 1 76 ? 15.180 3.591 -21.772 1.00 77.56 76 VAL A C 1
ATOM 614 O O . VAL A 1 76 ? 14.016 3.566 -22.164 1.00 77.56 76 VAL A O 1
ATOM 617 N N . SER A 1 77 ? 16.207 3.671 -22.622 1.00 73.94 77 SER A N 1
ATOM 618 C CA . SER A 1 77 ? 16.044 3.732 -24.082 1.00 73.94 77 SER A CA 1
ATOM 619 C C . SER A 1 77 ? 15.947 2.339 -24.726 1.00 73.94 77 SER A C 1
ATOM 621 O O . SER A 1 77 ? 15.255 2.151 -25.727 1.00 73.94 77 SER A O 1
ATOM 623 N N . LEU A 1 78 ? 16.608 1.340 -24.137 1.00 77.38 78 LEU A N 1
ATOM 624 C CA . LEU A 1 78 ? 16.676 -0.055 -24.578 1.00 77.38 78 LEU A CA 1
ATOM 625 C C . LEU A 1 78 ? 15.667 -0.927 -23.813 1.00 77.38 78 LEU A C 1
ATOM 627 O O . LEU A 1 78 ? 16.005 -1.962 -23.240 1.00 77.38 78 LEU A O 1
ATOM 631 N N . GLN A 1 79 ? 14.395 -0.523 -23.804 1.00 79.31 79 GLN A N 1
ATOM 632 C CA . GLN A 1 79 ? 13.333 -1.278 -23.132 1.00 79.31 79 GLN A CA 1
ATOM 633 C C . GLN A 1 79 ? 12.934 -2.521 -23.944 1.00 79.31 79 GLN A C 1
ATOM 635 O O . GLN A 1 79 ? 11.922 -2.545 -24.648 1.00 79.31 79 GLN A O 1
ATOM 640 N N . ALA A 1 80 ? 13.743 -3.581 -23.857 1.00 89.75 80 ALA A N 1
ATOM 641 C CA . ALA A 1 80 ? 13.421 -4.906 -24.394 1.00 89.75 80 ALA A CA 1
ATOM 642 C C . ALA A 1 80 ? 12.112 -5.473 -23.818 1.00 89.75 80 ALA A C 1
ATOM 644 O O . ALA A 1 80 ? 11.374 -6.187 -24.501 1.00 89.75 80 ALA A O 1
ATOM 645 N N . LYS A 1 81 ? 11.844 -5.156 -22.549 1.00 93.31 81 LYS A N 1
ATOM 646 C CA . LYS A 1 81 ? 10.651 -5.523 -21.784 1.00 93.31 81 LYS A CA 1
ATOM 647 C C . LYS A 1 81 ? 10.192 -4.311 -20.967 1.00 93.31 81 LYS A C 1
ATOM 649 O O . LYS A 1 81 ? 11.031 -3.469 -20.652 1.00 93.31 81 LYS A O 1
ATOM 654 N N . PRO A 1 82 ? 8.898 -4.208 -20.612 1.00 91.81 82 PRO A N 1
ATOM 655 C CA . PRO A 1 82 ? 8.438 -3.173 -19.696 1.00 91.81 82 PRO A CA 1
ATOM 656 C C . PRO A 1 82 ? 9.173 -3.257 -18.355 1.00 91.81 82 PRO A C 1
ATOM 658 O O . PRO A 1 82 ? 9.360 -4.345 -17.803 1.00 91.81 82 PRO A O 1
ATOM 661 N N . THR A 1 83 ? 9.552 -2.099 -17.831 1.00 92.12 83 THR A N 1
ATOM 662 C CA . THR A 1 83 ? 10.353 -1.985 -16.614 1.00 92.12 83 THR A CA 1
ATOM 663 C C . THR A 1 83 ? 9.505 -1.486 -15.448 1.00 92.12 83 THR A C 1
ATOM 665 O O . THR A 1 83 ? 8.751 -0.523 -15.583 1.00 92.12 83 THR A O 1
ATOM 668 N N . VAL A 1 84 ? 9.650 -2.132 -14.293 1.00 93.88 84 VAL A N 1
ATOM 669 C CA . VAL A 1 84 ? 9.204 -1.624 -12.994 1.00 93.88 84 VAL A CA 1
ATOM 670 C C . VAL A 1 84 ? 10.373 -0.876 -12.368 1.00 93.88 84 VAL A C 1
ATOM 672 O O . VAL A 1 84 ? 11.358 -1.482 -11.954 1.00 93.88 84 VAL A O 1
ATOM 675 N N . GLU A 1 85 ? 10.267 0.442 -12.299 1.00 91.31 85 GLU A N 1
ATOM 676 C CA . GLU A 1 85 ? 11.306 1.341 -11.793 1.00 91.31 85 GLU A CA 1
ATOM 677 C C . GLU A 1 85 ? 10.679 2.479 -10.993 1.00 91.31 85 GLU A C 1
ATOM 679 O O . GLU A 1 85 ? 9.495 2.785 -11.156 1.00 91.31 85 GLU A O 1
ATOM 684 N N . ILE A 1 86 ? 11.484 3.128 -10.153 1.00 90.88 86 ILE A N 1
ATOM 685 C CA . ILE A 1 86 ? 11.090 4.401 -9.560 1.00 90.88 86 ILE A CA 1
ATOM 686 C C . ILE A 1 86 ? 11.230 5.457 -10.648 1.00 90.88 86 ILE A C 1
ATOM 688 O O . ILE A 1 86 ? 12.333 5.895 -10.978 1.00 90.88 86 ILE A O 1
ATOM 692 N N . ARG A 1 87 ? 10.095 5.871 -11.207 1.00 86.44 87 ARG A N 1
ATOM 693 C CA . ARG A 1 87 ? 10.044 7.013 -12.122 1.00 86.44 87 ARG A CA 1
ATOM 694 C C . ARG A 1 87 ? 10.311 8.316 -11.368 1.00 86.44 87 ARG A C 1
ATOM 696 O O . ARG A 1 87 ? 10.287 8.337 -10.136 1.00 86.44 87 ARG A O 1
ATOM 703 N N . SER A 1 88 ? 10.555 9.393 -12.115 1.00 81.31 88 SER A N 1
ATOM 704 C CA . SER A 1 88 ? 10.746 10.738 -11.554 1.00 81.31 88 SER A CA 1
ATOM 705 C C . SER A 1 88 ? 9.666 11.077 -10.517 1.00 81.31 88 SER A C 1
ATOM 707 O O . SER A 1 88 ? 8.525 10.617 -10.600 1.00 81.31 88 SER A O 1
ATOM 709 N N . GLU A 1 89 ? 10.025 11.915 -9.548 1.00 76.25 89 GLU A N 1
ATOM 710 C CA . GLU A 1 89 ? 9.137 12.528 -8.559 1.00 76.25 89 GLU A CA 1
ATOM 711 C C . GLU A 1 89 ? 7.856 13.116 -9.169 1.00 76.25 89 GLU A C 1
ATOM 713 O O . GLU A 1 89 ? 6.812 13.089 -8.521 1.00 76.25 89 GLU A O 1
ATOM 718 N N . MET A 1 90 ? 7.908 13.527 -10.441 1.00 81.00 90 MET A N 1
ATOM 719 C CA . MET A 1 90 ? 6.773 14.051 -11.200 1.00 81.00 90 MET A CA 1
ATOM 720 C C . MET A 1 90 ? 5.700 13.004 -11.543 1.00 81.00 90 MET A C 1
ATOM 722 O O . MET A 1 90 ? 4.564 13.378 -11.832 1.00 81.00 90 MET A O 1
ATOM 726 N N . ASP A 1 91 ? 6.020 11.705 -11.525 1.00 85.94 91 ASP A N 1
ATOM 727 C CA . ASP A 1 91 ? 5.026 10.646 -11.724 1.00 85.94 91 ASP A CA 1
ATOM 728 C C . ASP A 1 91 ? 4.320 10.346 -10.392 1.00 85.94 91 ASP A C 1
ATOM 730 O O . ASP A 1 91 ? 4.827 9.657 -9.496 1.00 85.94 91 ASP A O 1
ATOM 734 N N . ILE A 1 92 ? 3.125 10.913 -10.279 1.00 85.62 92 ILE A N 1
ATOM 735 C CA . ILE A 1 92 ? 2.236 10.860 -9.115 1.00 85.62 92 ILE A CA 1
ATOM 736 C C . ILE A 1 92 ? 1.055 9.903 -9.331 1.00 85.62 92 ILE A C 1
ATOM 738 O O . ILE A 1 92 ? 0.013 10.022 -8.683 1.00 85.62 92 ILE A O 1
ATOM 742 N N . THR A 1 93 ? 1.169 8.977 -10.285 1.00 89.19 93 THR A N 1
ATOM 743 C CA . THR A 1 93 ? 0.129 7.965 -10.490 1.00 89.19 93 THR A CA 1
ATOM 744 C C . THR A 1 93 ? 0.047 7.035 -9.270 1.00 89.19 93 THR A C 1
ATOM 746 O O . THR A 1 93 ? 1.085 6.715 -8.677 1.00 89.19 93 THR A O 1
ATOM 749 N N . PRO A 1 94 ? -1.150 6.540 -8.891 1.00 89.12 94 PRO A N 1
ATOM 750 C CA . PRO A 1 94 ? -1.285 5.578 -7.790 1.00 89.12 94 PRO A CA 1
ATOM 751 C C . PRO A 1 94 ? -0.387 4.345 -7.971 1.00 89.12 94 PRO A C 1
ATOM 753 O O . PRO A 1 94 ? 0.276 3.901 -7.035 1.00 89.12 94 PRO A O 1
ATOM 756 N N . SER A 1 95 ? -0.277 3.863 -9.211 1.00 92.06 95 SER A N 1
ATOM 757 C CA . SER A 1 95 ? 0.589 2.745 -9.587 1.00 92.06 95 SER A CA 1
ATOM 758 C C . SER A 1 95 ? 2.068 3.025 -9.318 1.00 92.06 95 SER A C 1
ATOM 760 O O . SER A 1 95 ? 2.755 2.188 -8.734 1.00 92.06 95 SER A O 1
ATOM 762 N N . ASN A 1 96 ? 2.579 4.201 -9.706 1.00 91.62 96 ASN A N 1
ATOM 763 C CA . ASN A 1 96 ? 3.966 4.570 -9.416 1.00 91.62 96 ASN A CA 1
ATOM 764 C C . ASN A 1 96 ? 4.185 4.788 -7.913 1.00 91.62 96 ASN A C 1
ATOM 766 O O . ASN A 1 96 ? 5.251 4.470 -7.388 1.00 91.62 96 ASN A O 1
ATOM 770 N N . ASN A 1 97 ? 3.163 5.269 -7.202 1.00 92.06 97 ASN A N 1
ATOM 771 C CA . ASN A 1 97 ? 3.210 5.399 -5.754 1.00 92.06 97 ASN A CA 1
ATOM 772 C C . ASN A 1 97 ? 3.394 4.035 -5.057 1.00 92.06 97 ASN A C 1
ATOM 774 O O . ASN A 1 97 ? 4.222 3.900 -4.154 1.00 92.06 97 ASN A O 1
ATOM 778 N N . PHE A 1 98 ? 2.697 3.000 -5.535 1.00 94.50 98 PHE A N 1
ATOM 779 C CA . PHE A 1 98 ? 2.909 1.629 -5.077 1.00 94.50 98 PHE A CA 1
ATOM 780 C C . PHE A 1 98 ? 4.319 1.109 -5.400 1.00 94.50 98 PHE A C 1
ATOM 782 O O . PHE A 1 98 ? 4.954 0.503 -4.540 1.00 94.50 98 PHE A O 1
ATOM 789 N N . VAL A 1 99 ? 4.845 1.372 -6.603 1.00 95.44 99 VAL A N 1
ATOM 790 C CA . VAL A 1 99 ? 6.213 0.964 -6.982 1.00 95.44 99 VAL A CA 1
ATOM 791 C C . VAL A 1 99 ? 7.259 1.612 -6.068 1.00 95.44 99 VAL A C 1
ATOM 793 O O . VAL A 1 99 ? 8.139 0.914 -5.560 1.00 95.44 99 VAL A O 1
ATOM 796 N N . LYS A 1 100 ? 7.130 2.918 -5.791 1.00 94.19 100 LYS A N 1
ATOM 797 C CA . LYS A 1 100 ? 7.959 3.643 -4.812 1.00 94.19 100 LYS A CA 1
ATOM 798 C C . LYS A 1 100 ? 7.899 2.967 -3.439 1.00 94.19 100 LYS A C 1
ATOM 800 O O . LYS A 1 100 ? 8.943 2.677 -2.860 1.00 94.19 100 LYS A O 1
ATOM 805 N N . TRP A 1 101 ? 6.698 2.661 -2.940 1.00 94.62 101 TRP A N 1
ATOM 806 C CA . TRP A 1 101 ? 6.522 1.948 -1.670 1.00 94.62 101 TRP A CA 1
ATOM 807 C C . TRP A 1 101 ? 7.185 0.562 -1.673 1.00 94.62 101 TRP A C 1
ATOM 809 O O . TRP A 1 101 ? 7.883 0.229 -0.720 1.00 94.62 101 TRP A O 1
ATOM 819 N N . ALA A 1 102 ? 7.024 -0.230 -2.737 1.00 96.00 102 ALA A N 1
ATOM 820 C CA . ALA A 1 102 ? 7.573 -1.583 -2.819 1.00 96.00 102 ALA A CA 1
ATOM 821 C C . ALA A 1 102 ? 9.111 -1.590 -2.762 1.00 96.00 102 ALA A C 1
ATOM 823 O O . ALA A 1 102 ? 9.698 -2.367 -2.008 1.00 96.00 102 ALA A O 1
ATOM 824 N N . TYR A 1 103 ? 9.768 -0.693 -3.507 1.00 95.75 103 TYR A N 1
ATOM 825 C CA . TYR A 1 103 ? 11.221 -0.529 -3.421 1.00 95.75 103 TYR A CA 1
ATOM 826 C C . TYR A 1 103 ? 11.648 -0.021 -2.040 1.00 95.75 103 TYR A C 1
ATOM 828 O O . TYR A 1 103 ? 12.570 -0.583 -1.451 1.00 95.75 103 TYR A O 1
ATOM 836 N N . MET A 1 104 ? 10.958 0.977 -1.481 1.00 94.00 104 MET A N 1
ATOM 837 C CA . MET A 1 104 ? 11.273 1.482 -0.140 1.00 94.00 104 MET A CA 1
ATOM 838 C C . MET A 1 104 ? 11.110 0.415 0.943 1.00 94.00 104 MET A C 1
ATOM 840 O O . MET A 1 104 ? 11.959 0.311 1.819 1.00 94.00 104 MET A O 1
ATOM 844 N N . ALA A 1 105 ? 10.105 -0.455 0.854 1.00 94.12 105 ALA A N 1
ATOM 845 C CA . ALA A 1 105 ? 9.959 -1.582 1.770 1.00 94.12 105 ALA A CA 1
ATOM 846 C C . ALA A 1 105 ? 11.181 -2.521 1.740 1.00 94.12 105 ALA A C 1
ATOM 848 O O . ALA A 1 105 ? 11.616 -3.003 2.789 1.00 94.12 105 ALA A O 1
ATOM 849 N N . PHE A 1 106 ? 11.771 -2.752 0.563 1.00 95.06 106 PHE A N 1
ATOM 850 C CA . PHE A 1 106 ? 12.998 -3.540 0.433 1.00 95.06 106 PHE A CA 1
ATOM 851 C C . PHE A 1 106 ? 14.210 -2.817 1.032 1.00 95.06 106 PHE A C 1
ATOM 853 O O . PHE A 1 106 ? 14.890 -3.372 1.897 1.00 95.06 106 PHE A O 1
ATOM 860 N N . TYR A 1 107 ? 14.443 -1.561 0.638 1.00 94.31 107 TYR A N 1
ATOM 861 C CA . TYR A 1 107 ? 15.594 -0.775 1.100 1.00 94.31 107 TYR A CA 1
ATOM 862 C C . TYR A 1 107 ? 15.543 -0.453 2.601 1.00 94.31 107 TYR A C 1
ATOM 864 O O . TYR A 1 107 ? 16.566 -0.495 3.281 1.00 94.31 107 TYR A O 1
ATOM 872 N N . SER A 1 108 ? 14.348 -0.278 3.166 1.00 92.56 108 SER A N 1
ATOM 873 C CA . SER A 1 108 ? 14.122 -0.122 4.608 1.00 92.56 108 SER A CA 1
ATOM 874 C C . SER A 1 108 ? 14.069 -1.454 5.370 1.00 92.56 108 SER A C 1
ATOM 876 O O . SER A 1 108 ? 13.640 -1.483 6.527 1.00 92.56 108 SER A O 1
ATOM 878 N N . LYS A 1 109 ? 14.494 -2.567 4.748 1.00 93.81 109 LYS A N 1
ATOM 879 C CA . LYS A 1 109 ? 14.621 -3.902 5.365 1.00 93.81 109 LYS A CA 1
ATOM 880 C C . LYS A 1 109 ? 13.311 -4.410 5.988 1.00 93.81 109 LYS A C 1
ATOM 882 O O . LYS A 1 109 ? 13.340 -5.145 6.974 1.00 93.81 109 LYS A O 1
ATOM 887 N N . LYS A 1 110 ? 12.162 -4.042 5.407 1.00 94.12 110 LYS A N 1
ATOM 888 C CA . LYS A 1 110 ? 10.824 -4.456 5.870 1.00 94.12 110 LYS A CA 1
ATOM 889 C C . LYS A 1 110 ? 10.459 -5.872 5.447 1.00 94.12 110 LYS A C 1
ATOM 891 O O . LYS A 1 110 ? 9.560 -6.471 6.022 1.00 94.12 110 LYS A O 1
ATOM 896 N N . THR A 1 111 ? 11.132 -6.419 4.440 1.00 95.50 111 THR A N 1
ATOM 897 C CA . THR A 1 111 ? 10.907 -7.791 3.990 1.00 95.50 111 THR A CA 1
ATOM 898 C C . THR A 1 111 ? 12.126 -8.337 3.262 1.00 95.50 111 THR A C 1
ATOM 900 O O . THR A 1 111 ? 12.891 -7.584 2.663 1.00 95.50 111 THR A O 1
ATOM 903 N N . ASN A 1 112 ? 12.290 -9.655 3.303 1.00 95.56 112 ASN A N 1
ATOM 904 C CA . ASN A 1 112 ? 13.168 -10.423 2.426 1.00 95.56 112 ASN A CA 1
ATOM 905 C C . ASN A 1 112 ? 12.381 -11.419 1.563 1.00 95.56 112 ASN A C 1
ATOM 907 O O . ASN A 1 112 ? 12.841 -12.532 1.301 1.00 95.56 112 ASN A O 1
ATOM 911 N N . LYS A 1 113 ? 11.139 -11.049 1.252 1.00 95.62 113 LYS A N 1
ATOM 912 C CA . LYS A 1 113 ? 10.251 -11.727 0.313 1.00 95.62 113 LYS A CA 1
ATOM 913 C C . LYS A 1 113 ? 9.815 -10.742 -0.776 1.00 95.62 113 LYS A C 1
ATOM 915 O O . LYS A 1 113 ? 8.620 -10.567 -1.042 1.00 95.62 113 LYS A O 1
ATOM 920 N N . ILE A 1 114 ? 10.776 -9.997 -1.3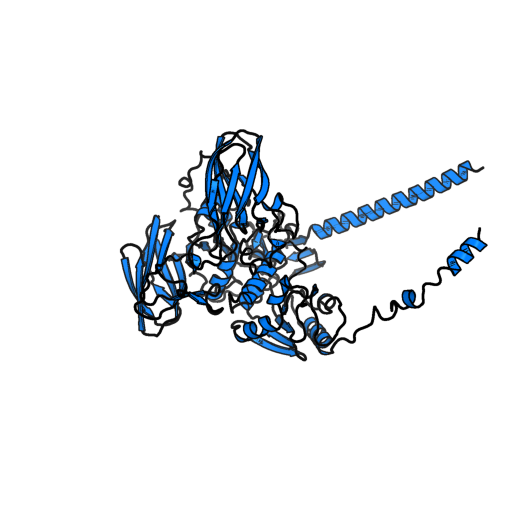31 1.00 96.06 114 ILE A N 1
ATOM 921 C CA . ILE A 1 114 ? 10.473 -8.923 -2.285 1.00 96.06 114 ILE A CA 1
ATOM 922 C C . ILE A 1 114 ? 9.943 -9.475 -3.610 1.00 96.06 114 ILE A C 1
ATOM 924 O O . ILE A 1 114 ? 9.127 -8.824 -4.256 1.00 96.06 114 ILE A O 1
ATOM 928 N N . GLY A 1 115 ? 10.336 -10.688 -4.003 1.00 96.69 115 GLY A N 1
ATOM 929 C CA . GLY A 1 115 ? 9.852 -11.366 -5.200 1.00 96.69 115 GLY A CA 1
ATOM 930 C C . GLY A 1 115 ? 8.346 -11.595 -5.172 1.00 96.69 115 GLY A C 1
ATOM 931 O O . GLY A 1 115 ? 7.689 -11.378 -6.185 1.00 96.69 115 GLY A O 1
ATOM 932 N N . ARG A 1 116 ? 7.740 -11.911 -4.023 1.00 95.69 116 ARG A N 1
ATOM 933 C CA . ARG A 1 116 ? 6.271 -11.972 -3.903 1.00 95.69 116 ARG A CA 1
ATOM 934 C C . ARG A 1 116 ? 5.601 -10.621 -4.147 1.00 95.69 116 ARG A C 1
ATOM 936 O O . ARG A 1 116 ? 4.575 -10.581 -4.819 1.00 95.69 116 ARG A O 1
ATOM 943 N N . ILE A 1 117 ? 6.180 -9.527 -3.649 1.00 96.81 117 ILE A N 1
ATOM 944 C CA . ILE A 1 117 ? 5.645 -8.170 -3.857 1.00 96.81 117 ILE A CA 1
ATOM 945 C C . ILE A 1 117 ? 5.846 -7.724 -5.310 1.00 96.81 117 ILE A C 1
ATOM 947 O O . ILE A 1 117 ? 4.906 -7.276 -5.950 1.00 96.81 117 ILE A O 1
ATOM 951 N N . LEU A 1 118 ? 7.035 -7.912 -5.887 1.00 97.50 118 LEU A N 1
ATOM 952 C CA . LEU A 1 118 ? 7.295 -7.626 -7.304 1.00 97.50 118 LEU A CA 1
ATOM 953 C C . LEU A 1 118 ? 6.529 -8.579 -8.239 1.00 97.50 118 LEU A C 1
ATOM 955 O O . LEU A 1 118 ? 6.244 -8.246 -9.389 1.00 97.50 118 LEU A O 1
ATOM 959 N N . GLY A 1 119 ? 6.156 -9.758 -7.747 1.00 96.38 119 GLY A N 1
ATOM 960 C CA . GLY A 1 119 ? 5.379 -10.756 -8.471 1.00 96.38 119 GLY A CA 1
ATOM 961 C C . GLY A 1 119 ? 4.004 -10.231 -8.869 1.00 96.38 119 GLY A C 1
ATOM 962 O O . GLY A 1 119 ? 3.604 -10.402 -10.022 1.00 96.38 119 GLY A O 1
ATOM 963 N N . ILE A 1 120 ? 3.341 -9.479 -7.980 1.00 96.06 120 ILE A N 1
ATOM 964 C CA . ILE A 1 120 ? 2.047 -8.836 -8.272 1.00 96.06 120 ILE A CA 1
ATOM 965 C C . ILE A 1 120 ? 2.164 -7.653 -9.245 1.00 96.06 120 ILE A C 1
ATOM 967 O O . ILE A 1 120 ? 1.155 -7.118 -9.682 1.00 96.06 120 ILE A O 1
ATOM 971 N N . LEU A 1 121 ? 3.387 -7.264 -9.621 1.00 96.69 121 LEU A N 1
ATOM 972 C CA . LEU A 1 121 ? 3.682 -6.306 -10.693 1.00 96.69 121 LEU A CA 1
ATOM 973 C C . LEU A 1 121 ? 4.037 -7.002 -12.017 1.00 96.69 121 LEU A C 1
ATOM 975 O O . LEU A 1 121 ? 4.367 -6.347 -13.008 1.00 96.69 121 LEU A O 1
ATOM 979 N N . GLY A 1 122 ? 4.001 -8.336 -12.050 1.00 96.19 122 GLY A N 1
ATOM 980 C CA . GLY A 1 122 ? 4.333 -9.140 -13.226 1.00 96.19 122 GLY A CA 1
ATOM 981 C C . GLY A 1 122 ? 5.830 -9.202 -13.504 1.00 96.19 122 GLY A C 1
ATOM 982 O O . GLY A 1 122 ? 6.241 -9.473 -14.634 1.00 96.19 122 GLY A O 1
ATOM 983 N N . VAL A 1 123 ? 6.663 -8.912 -12.499 1.00 97.69 123 VAL A N 1
ATOM 984 C CA . VAL A 1 123 ? 8.120 -8.940 -12.634 1.00 97.69 123 VAL A CA 1
ATOM 985 C C . VAL A 1 123 ? 8.594 -10.383 -12.650 1.00 97.69 123 VAL A C 1
ATOM 987 O O . VAL A 1 123 ? 8.595 -11.038 -11.612 1.00 97.69 123 VAL A O 1
ATOM 990 N N . LYS A 1 124 ? 9.035 -10.864 -13.816 1.00 97.75 124 LYS A N 1
ATOM 991 C CA . LYS A 1 124 ? 9.630 -12.201 -13.988 1.00 97.75 124 LYS A CA 1
ATOM 992 C C . LYS A 1 124 ? 11.118 -12.208 -13.665 1.00 97.75 124 LYS A C 1
ATOM 994 O O . LYS A 1 124 ? 11.607 -13.183 -13.097 1.00 97.75 124 LYS A O 1
ATOM 999 N N . TYR A 1 125 ? 11.829 -11.139 -14.021 1.00 98.12 125 TYR A N 1
ATOM 1000 C CA . TYR A 1 125 ? 13.260 -11.019 -13.761 1.00 98.12 125 TYR A CA 1
ATOM 1001 C C . TYR A 1 125 ? 13.579 -9.773 -12.947 1.00 98.12 125 TYR A C 1
ATOM 1003 O O . TYR A 1 125 ? 13.174 -8.667 -13.300 1.00 98.12 125 TYR A O 1
ATOM 1011 N N . VAL A 1 126 ? 14.345 -9.973 -11.883 1.00 97.88 126 VAL A N 1
ATOM 1012 C CA . VAL A 1 126 ? 14.960 -8.912 -11.091 1.00 97.88 126 VAL A CA 1
ATOM 1013 C C . VAL A 1 126 ? 16.434 -8.854 -11.468 1.00 97.88 126 VAL A C 1
ATOM 1015 O O . VAL A 1 126 ? 17.118 -9.873 -11.432 1.00 97.88 126 VAL A O 1
ATOM 1018 N N . ILE A 1 127 ? 16.918 -7.688 -11.879 1.00 96.50 127 ILE A N 1
ATOM 1019 C CA . ILE A 1 127 ? 18.259 -7.510 -12.434 1.00 96.50 127 ILE A CA 1
ATOM 1020 C C . ILE A 1 127 ? 19.037 -6.571 -11.521 1.00 96.50 127 ILE A C 1
ATOM 1022 O O . ILE A 1 127 ? 18.725 -5.384 -11.421 1.00 96.50 127 ILE A O 1
ATOM 1026 N N . TYR A 1 128 ? 20.060 -7.112 -10.869 1.00 95.69 128 TYR A N 1
ATOM 1027 C CA . TYR A 1 128 ? 21.011 -6.330 -10.094 1.00 95.69 128 TYR A CA 1
ATOM 1028 C C . TYR A 1 128 ? 22.183 -5.898 -10.982 1.00 95.69 128 TYR A C 1
ATOM 1030 O O . TYR A 1 128 ? 22.804 -6.726 -11.659 1.00 95.69 128 TYR A O 1
ATOM 1038 N N . ARG A 1 129 ? 22.459 -4.591 -10.977 1.00 94.25 129 ARG A N 1
ATOM 1039 C CA . ARG A 1 129 ? 23.477 -3.918 -11.789 1.00 94.25 129 ARG A CA 1
ATOM 1040 C C . ARG A 1 129 ? 24.571 -3.367 -10.872 1.00 94.25 129 ARG A C 1
ATOM 1042 O O . ARG A 1 129 ? 24.403 -2.282 -10.320 1.00 94.25 129 ARG A O 1
ATOM 1049 N N . PRO A 1 130 ? 25.671 -4.105 -10.653 1.00 93.44 130 PRO A N 1
ATOM 1050 C CA . PRO A 1 130 ? 26.727 -3.651 -9.757 1.00 93.44 130 PRO A CA 1
ATOM 1051 C C . PRO A 1 130 ? 27.553 -2.496 -10.328 1.00 93.44 130 PRO A C 1
ATOM 1053 O O . PRO A 1 130 ? 28.319 -1.912 -9.581 1.00 93.44 130 PRO A O 1
ATOM 1056 N N . ASP A 1 131 ? 27.436 -2.171 -11.610 1.00 92.94 131 ASP A N 1
ATOM 1057 C CA . ASP A 1 131 ? 28.112 -1.041 -12.258 1.00 92.94 131 ASP A CA 1
ATOM 1058 C C . ASP A 1 131 ? 27.329 0.277 -12.150 1.00 92.94 131 ASP A C 1
ATOM 1060 O O . ASP A 1 131 ? 27.803 1.293 -12.655 1.00 92.94 131 ASP A O 1
ATOM 1064 N N . VAL A 1 132 ? 26.134 0.252 -11.545 1.00 92.56 132 VAL A N 1
ATOM 1065 C CA . VAL A 1 132 ? 25.233 1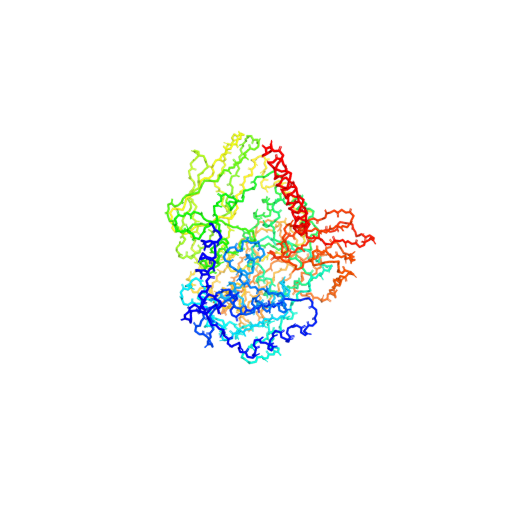.400 -11.404 1.00 92.56 132 VAL A CA 1
ATOM 1066 C C . VAL A 1 132 ? 25.126 1.821 -9.943 1.00 92.56 132 VAL A C 1
ATOM 1068 O O . VAL A 1 132 ? 24.882 0.987 -9.068 1.00 92.56 132 VAL A O 1
ATOM 1071 N N . ASP A 1 133 ? 25.211 3.127 -9.697 1.00 93.38 133 ASP A N 1
ATOM 1072 C CA . ASP A 1 133 ? 24.975 3.724 -8.382 1.00 93.38 133 ASP A CA 1
ATOM 1073 C C . ASP A 1 133 ? 24.101 4.988 -8.454 1.00 93.38 133 ASP A C 1
ATOM 1075 O O . ASP A 1 133 ? 23.754 5.479 -9.533 1.00 93.38 133 ASP A O 1
ATOM 1079 N N . MET A 1 134 ? 23.711 5.500 -7.287 1.00 91.62 134 MET A N 1
ATOM 1080 C CA . MET A 1 134 ? 23.012 6.772 -7.136 1.00 91.62 134 MET A CA 1
ATOM 1081 C C . MET A 1 134 ? 24.008 7.936 -7.008 1.00 91.62 134 MET A C 1
ATOM 1083 O O . MET A 1 134 ? 25.072 7.771 -6.418 1.00 91.62 134 MET A O 1
ATOM 1087 N N . PRO A 1 135 ? 23.687 9.125 -7.543 1.00 88.00 135 PRO A N 1
ATOM 1088 C CA . PRO A 1 135 ? 24.581 10.273 -7.514 1.00 88.00 135 PRO A CA 1
ATOM 1089 C C . PRO A 1 135 ? 24.704 10.834 -6.094 1.00 88.00 135 PRO A C 1
ATOM 1091 O O . PRO A 1 135 ? 23.690 11.054 -5.430 1.00 88.00 135 PRO A O 1
ATOM 1094 N N . ASP A 1 136 ? 25.932 11.125 -5.655 1.00 86.31 136 ASP A N 1
ATOM 1095 C CA . ASP A 1 136 ? 26.229 11.687 -4.326 1.00 86.31 136 ASP A CA 1
ATOM 1096 C C . ASP A 1 136 ? 25.477 12.998 -4.049 1.00 86.31 136 ASP A C 1
ATOM 1098 O O . ASP A 1 136 ? 25.103 13.293 -2.912 1.00 86.31 136 ASP A O 1
ATOM 1102 N N . GLU A 1 137 ? 25.219 13.784 -5.097 1.00 86.56 137 GLU A N 1
ATOM 1103 C CA . GLU A 1 137 ? 24.499 15.052 -5.020 1.00 86.56 137 GLU A CA 1
ATOM 1104 C C . GLU A 1 137 ? 23.002 14.860 -4.693 1.00 86.56 137 GLU A C 1
ATOM 1106 O O . GLU A 1 137 ? 22.339 15.796 -4.239 1.00 86.56 137 GLU A O 1
ATOM 1111 N N . ARG A 1 138 ? 22.460 13.647 -4.880 1.00 86.62 138 ARG A N 1
ATOM 1112 C CA . ARG A 1 138 ? 21.073 13.266 -4.565 1.00 86.62 138 ARG A CA 1
ATOM 1113 C C . ARG A 1 138 ? 21.008 12.493 -3.258 1.00 86.62 138 ARG A C 1
ATOM 1115 O O . ARG A 1 138 ? 20.762 11.287 -3.217 1.00 86.62 138 ARG A O 1
ATOM 1122 N N . VAL A 1 139 ? 21.183 13.229 -2.162 1.00 85.88 139 VAL A N 1
ATOM 1123 C CA . VAL A 1 139 ? 21.108 12.694 -0.791 1.00 85.88 139 VAL A CA 1
ATOM 1124 C C . VAL A 1 139 ? 19.797 11.935 -0.541 1.00 85.88 139 VAL A C 1
ATOM 1126 O O . VAL A 1 139 ? 19.791 10.939 0.177 1.00 85.88 139 VAL A O 1
ATOM 1129 N N . ASP A 1 140 ? 18.702 12.365 -1.170 1.00 84.06 140 ASP A N 1
ATOM 1130 C CA . ASP A 1 140 ? 17.385 11.728 -1.109 1.00 84.06 140 ASP A CA 1
ATOM 1131 C C . ASP A 1 140 ? 17.339 10.319 -1.727 1.00 84.06 140 ASP A C 1
ATOM 1133 O O . ASP A 1 140 ? 16.554 9.476 -1.287 1.00 84.06 140 ASP A O 1
ATOM 1137 N N . LEU A 1 141 ? 18.200 10.040 -2.710 1.00 89.31 141 LEU A N 1
ATOM 1138 C CA . LEU A 1 141 ? 18.287 8.749 -3.398 1.00 89.31 141 LEU A CA 1
ATOM 1139 C C . LEU A 1 141 ? 19.425 7.866 -2.885 1.00 89.31 141 LEU A C 1
ATOM 1141 O O . LEU A 1 141 ? 19.458 6.687 -3.224 1.00 89.31 141 LEU A O 1
ATOM 1145 N N . ARG A 1 142 ? 20.330 8.386 -2.049 1.00 88.69 142 ARG A N 1
ATOM 1146 C CA . ARG A 1 142 ? 21.522 7.664 -1.570 1.00 88.69 142 ARG A CA 1
ATOM 1147 C C . ARG A 1 142 ? 21.209 6.284 -0.979 1.00 88.69 142 ARG A C 1
ATOM 1149 O O . ARG A 1 142 ? 21.948 5.334 -1.208 1.00 88.69 142 ARG A O 1
ATOM 1156 N N . GLN A 1 143 ? 20.086 6.153 -0.273 1.00 90.00 143 GLN A N 1
ATOM 1157 C CA . GLN A 1 143 ? 19.625 4.882 0.308 1.00 90.00 143 GLN A CA 1
ATOM 1158 C C . GLN A 1 143 ? 19.325 3.784 -0.729 1.00 90.00 143 GLN A C 1
ATOM 1160 O O . GLN A 1 143 ? 19.224 2.618 -0.370 1.00 90.00 143 GLN A O 1
ATOM 1165 N N . LEU A 1 144 ? 19.166 4.147 -2.004 1.00 92.81 144 LEU A N 1
ATOM 1166 C CA . LEU A 1 144 ? 18.922 3.226 -3.114 1.00 92.81 144 LEU A CA 1
ATOM 1167 C C . LEU A 1 144 ? 20.217 2.780 -3.808 1.00 92.81 144 LEU A C 1
ATOM 1169 O O . LEU A 1 144 ? 20.162 2.027 -4.780 1.00 92.81 144 LEU A O 1
ATOM 1173 N N . GLY A 1 145 ? 21.370 3.270 -3.347 1.00 91.50 145 GLY A N 1
ATOM 1174 C CA . GLY A 1 145 ? 22.667 3.023 -3.959 1.00 91.50 145 GLY A CA 1
ATOM 1175 C C . GLY A 1 145 ? 23.162 1.579 -3.843 1.00 91.50 145 GLY A C 1
ATOM 1176 O O . GLY A 1 145 ? 22.554 0.700 -3.215 1.00 91.50 145 GLY A O 1
ATOM 1177 N N . LYS A 1 146 ? 24.313 1.327 -4.460 1.00 90.31 146 LYS A N 1
ATOM 1178 C CA . LYS A 1 146 ? 24.968 0.015 -4.543 1.00 90.31 146 LYS A CA 1
ATOM 1179 C C . LYS A 1 146 ? 25.318 -0.552 -3.167 1.00 90.31 146 LYS A C 1
ATOM 1181 O O . LYS A 1 146 ? 25.061 -1.732 -2.914 1.00 90.31 146 LYS A O 1
ATOM 1186 N N . GLU A 1 147 ? 25.851 0.281 -2.271 1.00 89.56 147 GLU A N 1
ATOM 1187 C CA . GLU A 1 147 ? 26.257 -0.121 -0.913 1.00 89.56 147 GLU A CA 1
ATOM 1188 C C . GLU A 1 147 ? 25.093 -0.708 -0.101 1.00 89.56 147 GLU A C 1
ATOM 1190 O O . GLU A 1 147 ? 25.263 -1.718 0.585 1.00 89.56 147 GLU A O 1
ATOM 1195 N N . GLU A 1 148 ? 23.898 -0.131 -0.245 1.00 91.25 148 GLU A N 1
ATOM 1196 C CA . GLU A 1 148 ? 22.683 -0.606 0.420 1.00 91.25 148 GLU A CA 1
ATOM 1197 C C . GLU A 1 148 ? 22.064 -1.810 -0.299 1.00 91.25 148 GLU A C 1
ATOM 1199 O O . GLU A 1 148 ? 21.519 -2.709 0.338 1.00 91.25 148 GLU A O 1
ATOM 1204 N N . THR A 1 149 ? 22.192 -1.887 -1.626 1.00 91.81 149 THR A N 1
ATOM 1205 C CA . THR A 1 149 ? 21.583 -2.949 -2.441 1.00 91.81 149 THR A CA 1
ATOM 1206 C C . THR A 1 149 ? 22.218 -4.326 -2.190 1.00 91.81 149 THR A C 1
ATOM 1208 O O . THR A 1 149 ? 21.514 -5.326 -2.028 1.00 91.81 149 THR A O 1
ATOM 1211 N N . VAL A 1 150 ? 23.553 -4.405 -2.115 1.00 89.00 150 VAL A N 1
ATOM 1212 C CA . VAL A 1 150 ? 24.299 -5.673 -1.953 1.00 89.00 150 VAL A CA 1
ATOM 1213 C C . VAL A 1 150 ? 23.859 -6.512 -0.739 1.00 89.00 150 VAL A C 1
ATOM 1215 O O . VAL A 1 150 ? 23.599 -7.710 -0.909 1.00 89.00 150 VAL A O 1
ATOM 1218 N N . PRO A 1 151 ? 23.803 -5.977 0.498 1.00 90.38 151 PRO A N 1
ATOM 1219 C CA . PRO A 1 151 ? 23.411 -6.770 1.661 1.00 90.38 151 PRO A CA 1
ATOM 1220 C C . PRO A 1 151 ? 21.952 -7.238 1.603 1.00 90.38 151 PRO A C 1
ATOM 1222 O O . PRO A 1 151 ? 21.648 -8.287 2.174 1.00 90.38 151 PRO A O 1
ATOM 1225 N N . LEU A 1 152 ? 21.070 -6.517 0.902 1.00 91.44 152 LEU A N 1
ATOM 1226 C CA . LEU A 1 152 ? 19.663 -6.895 0.759 1.00 91.44 152 LEU A CA 1
ATOM 1227 C C . LEU A 1 152 ? 19.514 -8.162 -0.089 1.00 91.44 152 LEU A C 1
ATOM 1229 O O . LEU A 1 152 ? 18.903 -9.126 0.368 1.00 91.44 152 LEU A O 1
ATOM 1233 N N . PHE A 1 153 ? 20.172 -8.231 -1.253 1.00 90.56 153 PHE A N 1
ATOM 1234 C CA . PHE A 1 153 ? 20.152 -9.432 -2.104 1.00 90.56 153 PHE A CA 1
ATOM 1235 C C . PHE A 1 153 ? 20.785 -10.660 -1.436 1.00 90.56 153 PHE A C 1
ATOM 1237 O O . PHE A 1 153 ? 20.350 -11.783 -1.673 1.00 90.56 153 PHE A O 1
ATOM 1244 N N . ARG A 1 154 ? 21.771 -10.477 -0.545 1.00 87.75 154 ARG A N 1
ATOM 1245 C CA . ARG A 1 154 ? 22.337 -11.590 0.245 1.00 87.75 154 ARG A CA 1
ATOM 1246 C C . ARG A 1 154 ? 21.345 -12.181 1.250 1.00 87.75 154 ARG A C 1
ATOM 1248 O O . ARG A 1 154 ? 21.508 -13.331 1.652 1.00 87.75 154 ARG A O 1
ATOM 1255 N N . GLY A 1 155 ? 20.385 -11.382 1.715 1.00 85.62 155 GLY A N 1
ATOM 1256 C CA . GLY A 1 155 ? 19.360 -11.785 2.678 1.00 85.62 155 GLY A CA 1
ATOM 1257 C C . GLY A 1 155 ? 18.025 -12.187 2.050 1.00 85.62 155 GLY A C 1
ATOM 1258 O O . GLY A 1 155 ? 17.143 -12.634 2.789 1.00 85.62 155 GLY A O 1
ATOM 1259 N N . GLU A 1 156 ? 17.884 -12.011 0.736 1.00 91.50 156 GLU A N 1
ATOM 1260 C CA . GLU A 1 156 ? 16.672 -12.278 -0.033 1.00 91.50 156 GLU A CA 1
ATOM 1261 C C . GLU A 1 156 ? 16.395 -13.785 -0.134 1.00 91.50 156 GLU A C 1
ATOM 1263 O O . GLU A 1 156 ? 17.312 -14.584 -0.329 1.00 91.50 156 GLU A O 1
ATOM 1268 N N . ASN A 1 157 ? 15.134 -14.187 0.040 1.00 90.06 157 ASN A N 1
ATOM 1269 C CA . ASN A 1 157 ? 14.761 -15.596 0.183 1.00 90.06 157 ASN A CA 1
ATOM 1270 C C . ASN A 1 157 ? 13.893 -16.131 -0.956 1.00 90.06 157 ASN A C 1
ATOM 1272 O O . ASN A 1 157 ? 13.715 -17.349 -1.040 1.00 90.06 157 ASN A O 1
ATOM 1276 N N . ASP A 1 158 ? 13.286 -15.268 -1.769 1.00 94.44 158 ASP A N 1
ATOM 1277 C CA . ASP A 1 158 ? 12.224 -15.692 -2.683 1.00 94.44 158 ASP A CA 1
ATOM 1278 C C . ASP A 1 158 ? 12.521 -15.414 -4.171 1.00 94.44 158 ASP A C 1
ATOM 1280 O O . ASP A 1 158 ? 11.732 -15.789 -5.045 1.00 94.44 158 ASP A O 1
ATOM 1284 N N . LEU A 1 159 ? 13.718 -14.887 -4.447 1.00 96.12 159 LEU A N 1
ATOM 1285 C CA . LEU A 1 159 ? 14.325 -14.734 -5.766 1.00 96.12 159 LEU A CA 1
ATOM 1286 C C . LEU A 1 159 ? 15.425 -15.780 -6.002 1.00 96.12 159 LEU A C 1
ATOM 1288 O O . LEU A 1 159 ? 16.239 -16.064 -5.125 1.00 96.12 159 LEU A O 1
ATOM 1292 N N . LEU A 1 160 ? 15.486 -16.337 -7.213 1.00 96.56 160 LEU A N 1
ATOM 1293 C CA . LEU A 1 160 ? 16.465 -17.366 -7.580 1.00 96.56 160 LEU A CA 1
ATOM 1294 C C . LEU A 1 160 ? 17.473 -16.807 -8.577 1.00 96.56 160 LEU A C 1
ATOM 1296 O O . LEU A 1 160 ? 17.076 -16.416 -9.669 1.00 96.56 160 LEU A O 1
ATOM 1300 N N . LEU A 1 161 ? 18.772 -16.811 -8.264 1.00 96.75 161 LEU A N 1
ATOM 1301 C CA . LEU A 1 161 ? 19.789 -16.428 -9.249 1.00 96.75 161 LEU A CA 1
ATOM 1302 C C . LEU A 1 161 ? 19.695 -17.360 -10.469 1.00 96.75 161 LEU A C 1
ATOM 1304 O O . LEU A 1 161 ? 19.959 -18.557 -10.375 1.00 96.75 161 LEU A O 1
ATOM 1308 N N . PHE A 1 162 ? 19.301 -16.802 -11.609 1.00 97.31 162 PHE A N 1
ATOM 1309 C CA . PHE A 1 162 ? 19.014 -17.538 -12.837 1.00 97.31 162 PHE A CA 1
ATOM 1310 C C . PHE A 1 162 ? 20.186 -17.487 -13.809 1.00 97.31 162 PHE A C 1
ATOM 1312 O O . PHE A 1 162 ? 20.532 -18.493 -14.429 1.00 97.31 162 PHE A O 1
ATOM 1319 N N . LYS A 1 163 ? 20.796 -16.307 -13.960 1.00 97.50 163 LYS A N 1
ATOM 1320 C CA . LYS A 1 163 ? 21.857 -16.082 -14.940 1.00 97.50 163 LYS A CA 1
ATOM 1321 C C . LYS A 1 163 ? 22.758 -14.917 -14.540 1.00 97.50 163 LYS A C 1
ATOM 1323 O O . LYS A 1 163 ? 22.330 -14.011 -13.833 1.00 97.50 163 LYS A O 1
ATOM 1328 N N . LYS A 1 164 ? 23.995 -14.932 -15.042 1.00 98.00 164 LYS A N 1
ATOM 1329 C CA . LYS A 1 164 ? 24.891 -13.770 -15.059 1.00 98.00 164 LYS A CA 1
ATOM 1330 C C . LYS A 1 164 ? 25.167 -13.332 -16.496 1.00 98.00 164 LYS A C 1
ATOM 1332 O O . LYS A 1 164 ? 25.335 -14.191 -17.364 1.00 98.00 164 LYS A O 1
ATOM 1337 N N . ILE A 1 165 ? 25.177 -12.025 -16.744 1.00 97.44 165 ILE A N 1
ATOM 1338 C CA . ILE A 1 165 ? 25.494 -11.412 -18.045 1.00 97.44 165 ILE A CA 1
ATOM 1339 C C . ILE A 1 165 ? 26.519 -10.310 -17.784 1.00 97.44 165 ILE A C 1
ATOM 1341 O O . ILE A 1 165 ? 26.181 -9.278 -17.213 1.00 97.44 165 ILE A O 1
ATOM 1345 N N . GLY A 1 166 ? 27.784 -10.559 -18.132 1.00 95.31 166 GLY A N 1
ATOM 1346 C CA . GLY A 1 166 ? 28.896 -9.754 -17.624 1.00 95.31 166 GLY A CA 1
ATOM 1347 C C . GLY A 1 166 ? 28.883 -9.723 -16.095 1.00 95.31 166 GLY A C 1
ATOM 1348 O O . GLY A 1 166 ? 28.906 -10.771 -15.448 1.00 95.31 166 GLY A O 1
ATOM 1349 N N . GLU A 1 167 ? 28.797 -8.522 -15.531 1.00 93.75 167 GLU A N 1
ATOM 1350 C CA . GLU A 1 167 ? 28.708 -8.312 -14.083 1.00 93.75 167 GLU A CA 1
ATOM 1351 C C . GLU A 1 167 ? 27.264 -8.356 -13.554 1.00 93.75 167 GLU A C 1
ATOM 1353 O O . GLU A 1 167 ? 27.056 -8.400 -12.345 1.00 93.75 167 GLU A O 1
ATOM 1358 N N . TYR A 1 168 ? 26.254 -8.383 -14.431 1.00 95.56 168 TYR A N 1
ATOM 1359 C CA . TYR A 1 168 ? 24.853 -8.310 -14.014 1.00 95.56 168 TYR A CA 1
ATOM 1360 C C . TYR A 1 168 ? 24.384 -9.643 -13.466 1.00 95.56 168 TYR A C 1
ATOM 1362 O O . TYR A 1 168 ? 24.642 -10.703 -14.045 1.00 95.56 168 TYR A O 1
ATOM 1370 N N . GLU A 1 169 ? 23.624 -9.576 -12.381 1.00 96.94 169 GLU A N 1
ATOM 1371 C CA . GLU A 1 169 ? 22.988 -10.736 -11.778 1.00 96.94 169 GLU A CA 1
ATOM 1372 C C . GLU A 1 169 ? 21.492 -10.704 -12.076 1.00 96.94 169 GLU A C 1
ATOM 1374 O O . GLU A 1 169 ? 20.776 -9.783 -11.686 1.00 96.94 169 GLU A O 1
ATOM 1379 N N . VAL A 1 170 ? 21.020 -11.720 -12.793 1.00 97.81 170 VAL A N 1
ATOM 1380 C CA . VAL A 1 170 ? 19.621 -11.862 -13.185 1.00 97.81 170 VAL A CA 1
ATOM 1381 C C . VAL A 1 170 ? 18.977 -12.922 -12.311 1.00 97.81 170 VAL A C 1
ATOM 1383 O O . VAL A 1 170 ? 19.327 -14.103 -12.379 1.00 97.81 170 VAL A O 1
ATOM 1386 N N . TYR A 1 171 ? 17.999 -12.504 -11.524 1.00 98.12 171 TYR A N 1
ATOM 1387 C CA . TYR A 1 171 ? 17.224 -13.345 -10.631 1.00 98.12 171 TYR A CA 1
ATOM 1388 C C . TYR A 1 171 ? 15.846 -13.635 -11.234 1.00 98.12 171 TYR A C 1
ATOM 1390 O O . TYR A 1 171 ? 15.159 -12.732 -11.704 1.00 98.12 171 TYR A O 1
ATOM 1398 N N . LEU A 1 172 ? 15.430 -14.898 -11.220 1.00 98.25 172 LEU A N 1
ATOM 1399 C CA . LEU A 1 172 ? 14.089 -15.343 -11.575 1.00 98.25 172 LEU A CA 1
ATOM 1400 C C . LEU A 1 172 ? 13.154 -15.180 -10.375 1.00 98.25 172 LEU A C 1
ATOM 1402 O O . LEU A 1 172 ? 13.416 -15.702 -9.289 1.00 98.25 172 LEU A O 1
ATOM 1406 N N . ASN A 1 173 ? 12.031 -14.515 -10.615 1.00 97.75 173 ASN A N 1
ATOM 1407 C CA . ASN A 1 173 ? 10.916 -14.428 -9.692 1.00 97.75 173 ASN A CA 1
ATOM 1408 C C . ASN A 1 173 ? 9.847 -15.465 -10.064 1.00 97.75 173 ASN A C 1
ATOM 1410 O O . ASN A 1 173 ? 9.152 -15.339 -11.072 1.00 97.75 173 ASN A O 1
ATOM 1414 N N . GLN A 1 174 ? 9.702 -16.491 -9.229 1.00 94.25 174 GLN A N 1
ATOM 1415 C CA . GLN A 1 174 ? 8.720 -17.563 -9.428 1.00 94.25 174 GLN A CA 1
ATOM 1416 C C . GLN A 1 174 ? 7.270 -17.145 -9.129 1.00 94.25 174 GLN A C 1
ATOM 1418 O O . GLN A 1 174 ? 6.350 -17.901 -9.426 1.00 94.25 174 GLN A O 1
ATOM 1423 N N . TYR A 1 175 ? 7.064 -15.957 -8.553 1.00 94.38 175 TYR A N 1
ATOM 1424 C CA . TYR A 1 175 ? 5.747 -15.432 -8.178 1.00 94.38 175 TYR A CA 1
ATOM 1425 C C . TYR A 1 175 ? 5.193 -14.422 -9.189 1.00 94.38 175 TYR A C 1
ATOM 1427 O O . TYR A 1 175 ? 4.183 -13.776 -8.917 1.00 94.38 175 TYR A O 1
ATOM 1435 N N . ALA A 1 176 ? 5.858 -14.252 -10.335 1.00 94.94 176 ALA A N 1
ATOM 1436 C CA . ALA A 1 176 ? 5.437 -13.327 -11.378 1.00 94.94 176 ALA A CA 1
ATOM 1437 C C . ALA A 1 176 ? 4.026 -13.659 -11.878 1.00 94.94 176 ALA A C 1
ATOM 1439 O O . ALA A 1 176 ? 3.789 -14.735 -12.434 1.00 94.94 176 ALA A O 1
ATOM 1440 N N . LEU A 1 177 ? 3.098 -12.719 -11.702 1.00 93.56 177 LEU A N 1
ATOM 1441 C CA . LEU A 1 177 ? 1.750 -12.859 -12.228 1.00 93.56 177 LEU A CA 1
ATOM 1442 C C . LEU A 1 177 ? 1.736 -12.643 -13.750 1.00 93.56 177 LEU A C 1
ATOM 1444 O O . LEU A 1 177 ? 2.431 -11.756 -14.256 1.00 93.56 177 LEU A O 1
ATOM 1448 N N . PRO A 1 178 ? 0.938 -13.425 -14.496 1.00 91.81 178 PRO A N 1
ATOM 1449 C CA . PRO A 1 178 ? 0.659 -13.147 -15.900 1.00 91.81 178 PRO A CA 1
ATOM 1450 C C . PRO A 1 178 ? -0.002 -11.775 -16.089 1.00 91.81 178 PRO A C 1
ATOM 1452 O O . PRO A 1 178 ? -0.699 -11.285 -15.202 1.00 91.81 178 PRO A O 1
ATOM 1455 N N . LEU A 1 179 ? 0.150 -11.188 -17.281 1.00 91.44 179 LEU A N 1
ATOM 1456 C CA . LEU A 1 179 ? -0.459 -9.897 -17.624 1.00 91.44 179 LEU A CA 1
ATOM 1457 C C . LEU A 1 179 ? -1.990 -9.893 -17.476 1.00 91.44 179 LEU A C 1
ATOM 1459 O O . LEU A 1 179 ? -2.567 -8.876 -17.099 1.00 91.44 179 LEU A O 1
ATOM 1463 N N . MET A 1 180 ? -2.645 -11.012 -17.790 1.00 91.25 180 MET A N 1
ATOM 1464 C CA . MET A 1 180 ? -4.093 -11.177 -17.673 1.00 91.25 180 MET A CA 1
ATOM 1465 C C . MET A 1 180 ? -4.428 -12.502 -17.000 1.00 91.25 180 MET A C 1
ATOM 1467 O O . MET A 1 180 ? -3.954 -13.563 -17.423 1.00 91.25 180 MET A O 1
ATOM 1471 N N . VAL A 1 181 ? -5.253 -12.430 -15.959 1.00 90.69 181 VAL A N 1
ATOM 1472 C CA . VAL A 1 181 ? -5.631 -13.581 -15.137 1.00 90.69 181 VAL A CA 1
ATOM 1473 C C . VAL A 1 181 ? -7.132 -13.564 -14.863 1.00 90.69 181 VAL A C 1
ATOM 1475 O O . VAL A 1 181 ? -7.698 -12.534 -14.497 1.00 90.69 181 VAL A O 1
ATOM 1478 N N . GLU A 1 182 ? -7.757 -14.729 -15.011 1.00 90.19 182 GLU A N 1
ATOM 1479 C CA . GLU A 1 182 ? -9.151 -15.001 -14.650 1.00 90.19 182 GLU A CA 1
ATOM 1480 C C . GLU A 1 182 ? -9.253 -15.924 -13.432 1.00 90.19 182 GLU A C 1
ATOM 1482 O O . GLU A 1 182 ? -8.293 -16.593 -13.047 1.00 90.19 182 GLU A O 1
ATOM 1487 N N . GLY A 1 183 ? -10.448 -15.989 -12.838 1.00 82.06 183 GLY A N 1
ATOM 1488 C CA . GLY A 1 183 ? -10.730 -16.882 -11.712 1.00 82.06 183 GLY A CA 1
ATOM 1489 C C . GLY A 1 183 ? -10.119 -16.419 -10.390 1.00 82.06 183 GLY A C 1
ATOM 1490 O O . GLY A 1 183 ? -10.046 -17.198 -9.439 1.00 82.06 183 GLY A O 1
ATOM 1491 N N . ILE A 1 184 ? -9.689 -15.159 -10.327 1.00 86.38 184 ILE A N 1
ATOM 1492 C CA . ILE A 1 184 ? -9.200 -14.542 -9.100 1.00 86.38 184 ILE A CA 1
ATOM 1493 C C . ILE A 1 184 ? -10.361 -14.335 -8.138 1.00 86.38 184 ILE A C 1
ATOM 1495 O O . ILE A 1 184 ? -11.440 -13.890 -8.523 1.00 86.38 184 ILE A O 1
ATOM 1499 N N . ARG A 1 185 ? -10.108 -14.625 -6.865 1.00 86.62 185 ARG A N 1
ATOM 1500 C CA . ARG A 1 185 ? -11.021 -14.312 -5.772 1.00 86.62 185 ARG A CA 1
ATOM 1501 C C . ARG A 1 185 ? -10.586 -12.998 -5.135 1.00 86.62 185 ARG A C 1
ATOM 1503 O O . ARG A 1 185 ? -9.444 -12.915 -4.673 1.00 86.62 185 ARG A O 1
ATOM 1510 N N . PRO A 1 186 ? -11.434 -11.962 -5.109 1.00 91.19 186 PRO A N 1
ATOM 1511 C CA . PRO A 1 186 ? -11.081 -10.739 -4.415 1.00 91.19 186 PRO A CA 1
ATOM 1512 C C . PRO A 1 186 ? -10.973 -11.001 -2.909 1.00 91.19 186 PRO A C 1
ATOM 1514 O O . PRO A 1 186 ? -11.821 -11.667 -2.308 1.00 91.19 186 PRO A O 1
ATOM 1517 N N . ILE A 1 187 ? -9.908 -10.475 -2.314 1.00 93.88 187 ILE A N 1
ATOM 1518 C CA . ILE A 1 187 ? -9.739 -10.346 -0.870 1.00 93.88 187 ILE A CA 1
ATOM 1519 C C . ILE A 1 187 ? -9.793 -8.863 -0.553 1.00 93.88 187 ILE A C 1
ATOM 1521 O O . ILE A 1 187 ? -8.972 -8.091 -1.053 1.00 93.88 187 ILE A O 1
ATOM 1525 N N . LEU A 1 188 ? -10.724 -8.475 0.307 1.00 96.25 188 LEU A N 1
ATOM 1526 C CA . LEU A 1 188 ? -10.805 -7.108 0.790 1.00 96.25 188 LEU A CA 1
ATOM 1527 C C . LEU A 1 188 ? -9.836 -6.915 1.962 1.00 96.25 188 LEU A C 1
ATOM 1529 O O . LEU A 1 188 ? -9.853 -7.686 2.918 1.00 96.25 188 LEU A O 1
ATOM 1533 N N . ILE A 1 189 ? -8.998 -5.885 1.895 1.00 97.19 189 ILE A N 1
ATOM 1534 C CA . ILE A 1 189 ? -8.060 -5.494 2.948 1.00 97.19 189 ILE A CA 1
ATOM 1535 C C . ILE A 1 189 ? -8.575 -4.219 3.616 1.00 97.19 189 ILE A C 1
ATOM 1537 O O . ILE A 1 189 ? -8.670 -3.167 2.982 1.00 97.19 189 ILE A O 1
ATOM 1541 N N . VAL A 1 190 ? -8.859 -4.317 4.912 1.00 96.31 190 VAL A N 1
ATOM 1542 C CA . VAL A 1 190 ? -9.101 -3.191 5.820 1.00 96.31 190 VAL A CA 1
ATOM 1543 C C . VAL A 1 190 ? -7.800 -2.942 6.574 1.00 96.31 190 VAL A C 1
ATOM 1545 O O . VAL A 1 190 ? -7.557 -3.504 7.638 1.00 96.31 190 VAL A O 1
ATOM 1548 N N . GLY A 1 191 ? -6.913 -2.185 5.944 1.00 94.62 191 GLY A N 1
ATOM 1549 C CA . GLY A 1 191 ? -5.524 -2.028 6.351 1.00 94.62 191 GLY A CA 1
ATOM 1550 C C . GLY A 1 191 ? -4.757 -1.210 5.320 1.00 94.62 191 GLY A C 1
ATOM 1551 O O . GLY A 1 191 ? -5.335 -0.688 4.365 1.00 94.62 191 GLY A O 1
ATOM 1552 N N . ASP A 1 192 ? -3.448 -1.112 5.505 1.00 94.19 192 ASP A N 1
ATOM 1553 C CA . ASP A 1 192 ? -2.566 -0.352 4.623 1.00 94.19 192 ASP A CA 1
ATOM 1554 C C . ASP A 1 192 ? -1.611 -1.274 3.844 1.00 94.19 192 ASP A C 1
ATOM 1556 O O . ASP A 1 192 ? -1.674 -2.503 3.945 1.00 94.19 192 ASP A O 1
ATOM 1560 N N . ARG A 1 193 ? -0.730 -0.711 3.009 1.00 94.62 193 ARG A N 1
ATOM 1561 C CA . ARG A 1 193 ? 0.142 -1.524 2.144 1.00 94.62 193 ARG A CA 1
ATOM 1562 C C . ARG A 1 193 ? 1.050 -2.485 2.929 1.00 94.62 193 ARG A C 1
ATOM 1564 O O . ARG A 1 193 ? 1.404 -3.532 2.382 1.00 94.62 193 ARG A O 1
ATOM 1571 N N . LYS A 1 194 ? 1.364 -2.215 4.208 1.00 95.31 194 LYS A N 1
ATOM 1572 C CA . LYS A 1 194 ? 2.136 -3.126 5.081 1.00 95.31 194 LYS A CA 1
ATOM 1573 C C . LYS A 1 194 ? 1.474 -4.495 5.210 1.00 95.31 194 LYS A C 1
ATOM 1575 O O . LYS A 1 194 ? 2.173 -5.503 5.301 1.00 95.31 194 LYS A O 1
ATOM 1580 N N . THR A 1 195 ? 0.145 -4.561 5.113 1.00 95.75 195 THR A N 1
ATOM 1581 C CA . THR A 1 195 ? -0.599 -5.824 5.104 1.00 95.75 195 THR A CA 1
ATOM 1582 C C . THR A 1 195 ? -0.124 -6.764 3.990 1.00 95.75 195 THR A C 1
ATOM 1584 O O . THR A 1 195 ? -0.050 -7.970 4.208 1.00 95.75 195 THR A O 1
ATOM 1587 N N . LEU A 1 196 ? 0.285 -6.261 2.815 1.00 96.06 196 LEU A N 1
ATOM 1588 C CA . LEU A 1 196 ? 0.817 -7.121 1.744 1.00 96.06 196 LEU A CA 1
ATOM 1589 C C . LEU A 1 196 ? 2.141 -7.789 2.129 1.00 96.06 196 LEU A C 1
ATOM 1591 O O . LEU A 1 196 ? 2.378 -8.931 1.730 1.00 96.06 196 LEU A O 1
ATOM 1595 N N . ILE A 1 197 ? 2.980 -7.117 2.923 1.00 96.19 197 ILE A N 1
ATOM 1596 C CA . ILE A 1 197 ? 4.213 -7.704 3.460 1.00 96.19 197 ILE A CA 1
ATOM 1597 C C . ILE A 1 197 ? 3.858 -8.828 4.433 1.00 96.19 197 ILE A C 1
ATOM 1599 O O . ILE A 1 197 ? 4.354 -9.945 4.294 1.00 96.19 197 ILE A O 1
ATOM 1603 N N . SER A 1 198 ? 2.941 -8.592 5.369 1.00 95.81 198 SER A N 1
ATOM 1604 C CA . SER A 1 198 ? 2.521 -9.624 6.321 1.00 95.81 198 SER A CA 1
ATOM 1605 C C . SER A 1 198 ? 1.910 -10.837 5.610 1.00 95.81 198 SER A C 1
ATOM 1607 O O . SER A 1 198 ? 2.234 -11.986 5.923 1.00 95.81 198 SER A O 1
ATOM 1609 N N . LEU A 1 199 ? 1.090 -10.603 4.579 1.00 94.12 199 LEU A N 1
ATOM 1610 C CA . LEU A 1 199 ? 0.492 -11.660 3.761 1.00 94.12 199 LEU A CA 1
ATOM 1611 C C . LEU A 1 199 ? 1.532 -12.434 2.940 1.00 94.12 199 LEU A C 1
ATOM 1613 O O . LEU A 1 199 ? 1.420 -13.657 2.816 1.00 94.12 199 LEU A O 1
ATOM 1617 N N . SER A 1 200 ? 2.588 -11.780 2.445 1.00 94.06 200 SER A N 1
ATOM 1618 C CA . SER A 1 200 ? 3.704 -12.476 1.792 1.00 94.06 200 SER A CA 1
ATOM 1619 C C . SER A 1 200 ? 4.475 -13.352 2.793 1.00 94.06 200 SER A C 1
ATOM 1621 O O . SER A 1 200 ? 4.881 -14.478 2.478 1.00 94.06 200 SER A O 1
ATOM 1623 N N . HIS A 1 201 ? 4.611 -12.899 4.043 1.00 93.56 201 HIS A N 1
ATOM 1624 C CA . HIS A 1 201 ? 5.218 -13.656 5.141 1.00 93.56 201 HIS A CA 1
ATOM 1625 C C . HIS A 1 201 ? 4.361 -14.843 5.605 1.00 93.56 201 HIS A C 1
ATOM 1627 O O . HIS A 1 201 ? 4.934 -15.826 6.085 1.00 93.56 201 HIS A O 1
ATOM 1633 N N . LEU A 1 202 ? 3.044 -14.784 5.393 1.00 90.38 202 LEU A N 1
ATOM 1634 C CA . LEU A 1 202 ? 2.084 -15.876 5.583 1.00 90.38 202 LEU A CA 1
ATOM 1635 C C . LEU A 1 202 ? 1.922 -16.801 4.364 1.00 90.38 202 LEU A C 1
ATOM 1637 O O . LEU A 1 202 ? 1.124 -17.735 4.420 1.00 90.38 202 LEU A O 1
ATOM 1641 N N . ASP A 1 203 ? 2.686 -16.559 3.296 1.00 87.38 203 ASP A N 1
ATOM 1642 C CA . ASP A 1 203 ? 2.672 -17.325 2.047 1.00 87.38 203 ASP A CA 1
ATOM 1643 C C . ASP A 1 203 ? 1.321 -17.297 1.305 1.00 87.38 203 ASP A C 1
ATOM 1645 O O . ASP A 1 203 ? 0.996 -18.242 0.584 1.00 87.38 203 ASP A O 1
ATOM 1649 N N . LEU A 1 204 ? 0.563 -16.194 1.418 1.00 88.19 204 LEU A N 1
ATOM 1650 C CA . LEU A 1 204 ? -0.649 -15.982 0.622 1.00 88.19 204 LEU A CA 1
ATOM 1651 C C . LEU A 1 204 ? -0.340 -16.133 -0.875 1.00 88.19 204 LEU A C 1
ATOM 1653 O O . LEU A 1 204 ? 0.665 -15.621 -1.383 1.00 88.19 204 LEU A O 1
ATOM 1657 N N . ASN A 1 205 ? -1.225 -16.829 -1.588 1.00 87.19 205 ASN A N 1
ATOM 1658 C CA . ASN A 1 205 ? -1.119 -16.966 -3.030 1.00 87.19 205 ASN A CA 1
ATOM 1659 C C . ASN A 1 205 ? -1.797 -15.793 -3.758 1.00 87.19 205 ASN A C 1
ATOM 1661 O O . ASN A 1 205 ? -2.998 -15.838 -4.031 1.00 87.19 205 ASN A O 1
ATOM 1665 N N . PHE A 1 206 ? -1.026 -14.761 -4.109 1.00 89.31 206 PHE A N 1
ATOM 1666 C CA . PHE A 1 206 ? -1.529 -13.594 -4.845 1.00 89.31 206 PHE A CA 1
ATOM 1667 C C . PHE A 1 206 ? -1.984 -13.903 -6.282 1.00 89.31 206 PHE A C 1
ATOM 1669 O O . PHE A 1 206 ? -2.653 -13.078 -6.894 1.00 89.31 206 PHE A O 1
ATOM 1676 N N . SER A 1 207 ? -1.665 -15.081 -6.832 1.00 82.94 207 SER A N 1
ATOM 1677 C CA . SER A 1 207 ? -2.119 -15.457 -8.177 1.00 82.94 207 SER A CA 1
ATOM 1678 C C . SER A 1 207 ? -3.582 -15.887 -8.216 1.00 82.94 207 SER A C 1
ATOM 1680 O O . SER A 1 207 ? -4.235 -15.766 -9.245 1.00 82.94 207 SER A O 1
ATOM 1682 N N . GLU A 1 208 ? -4.095 -16.396 -7.099 1.00 84.88 208 GLU A N 1
ATOM 1683 C CA . GLU A 1 208 ? -5.496 -16.798 -6.942 1.00 84.88 208 GLU A CA 1
ATOM 1684 C C . GLU A 1 208 ? -6.316 -15.736 -6.198 1.00 84.88 208 GLU A C 1
ATOM 1686 O O . GLU A 1 208 ? -7.545 -15.772 -6.231 1.00 84.88 208 GLU A O 1
ATOM 1691 N N . ASN A 1 209 ? -5.645 -14.799 -5.520 1.00 89.50 209 ASN A N 1
ATOM 1692 C CA . ASN A 1 209 ? -6.268 -13.853 -4.604 1.00 89.50 209 ASN A CA 1
ATOM 1693 C C . ASN A 1 209 ? -5.876 -12.411 -4.943 1.00 89.50 209 ASN A C 1
ATOM 1695 O O . ASN A 1 209 ? -4.736 -11.998 -4.731 1.00 89.50 209 ASN A O 1
ATOM 1699 N N . GLY A 1 210 ? -6.843 -11.648 -5.446 1.00 92.38 210 GLY A N 1
ATOM 1700 C CA . GLY A 1 210 ? -6.680 -10.248 -5.820 1.00 92.38 210 GLY A CA 1
ATOM 1701 C C . GLY A 1 210 ? -6.968 -9.362 -4.622 1.00 92.38 210 GLY A C 1
ATOM 1702 O O . GLY A 1 210 ? -8.104 -9.309 -4.163 1.00 92.38 210 GLY A O 1
ATOM 1703 N N . CYS A 1 211 ? -5.961 -8.675 -4.096 1.00 95.69 211 CYS A N 1
ATOM 1704 C CA . CYS A 1 211 ? -6.151 -7.832 -2.921 1.00 95.69 211 CYS A CA 1
ATOM 1705 C C . CYS A 1 211 ? -6.728 -6.471 -3.317 1.00 95.69 211 CYS A C 1
ATOM 1707 O O . CYS A 1 211 ? -6.124 -5.750 -4.109 1.00 95.69 211 CYS A O 1
ATOM 1709 N N . LEU A 1 212 ? -7.861 -6.098 -2.734 1.00 96.75 212 LEU A N 1
ATOM 1710 C CA . LEU A 1 212 ? -8.486 -4.788 -2.881 1.00 96.75 212 LEU A CA 1
ATOM 1711 C C . LEU A 1 212 ? -8.371 -4.044 -1.556 1.00 96.75 212 LEU A C 1
ATOM 1713 O O . LEU A 1 212 ? -8.777 -4.569 -0.525 1.00 96.75 212 LEU A O 1
ATOM 1717 N N . PHE A 1 213 ? -7.826 -2.832 -1.563 1.00 96.88 213 PHE A N 1
ATOM 1718 C CA . PHE A 1 213 ? -7.769 -2.010 -0.356 1.00 96.88 213 PHE A CA 1
ATOM 1719 C C . PHE A 1 213 ? -9.067 -1.237 -0.199 1.00 96.88 213 PHE A C 1
ATOM 1721 O O . PHE A 1 213 ? -9.458 -0.505 -1.108 1.00 96.88 213 PHE A O 1
ATOM 1728 N N . LEU A 1 214 ? -9.694 -1.347 0.972 1.00 95.69 214 LEU A N 1
ATOM 1729 C CA . LEU A 1 214 ? -10.908 -0.601 1.292 1.00 95.69 214 LEU A CA 1
ATOM 1730 C C . LEU A 1 214 ? -10.711 0.910 1.115 1.00 95.69 214 LEU A C 1
ATOM 1732 O O . LEU A 1 214 ? -11.618 1.607 0.668 1.00 95.69 214 LEU A O 1
ATOM 1736 N N . ASP A 1 215 ? -9.508 1.409 1.405 1.00 92.25 215 ASP A N 1
ATOM 1737 C CA . ASP A 1 215 ? -9.177 2.826 1.285 1.00 92.25 215 ASP A CA 1
ATOM 1738 C C . ASP A 1 215 ? -9.374 3.397 -0.124 1.00 92.25 215 ASP A C 1
ATOM 1740 O O . ASP A 1 215 ? -9.746 4.567 -0.232 1.00 92.25 215 ASP A O 1
ATOM 1744 N N . ASN A 1 216 ? -9.224 2.566 -1.161 1.00 92.31 216 ASN A N 1
ATOM 1745 C CA . ASN A 1 216 ? -9.436 2.928 -2.566 1.00 92.31 216 ASN A CA 1
ATOM 1746 C C . ASN A 1 216 ? -10.909 2.803 -3.004 1.00 92.31 216 ASN A C 1
ATOM 1748 O O . ASN A 1 216 ? -11.234 3.094 -4.152 1.00 92.31 216 ASN A O 1
ATOM 1752 N N . LEU A 1 217 ? -11.797 2.336 -2.119 1.00 93.31 217 LEU A N 1
ATOM 1753 C CA . LEU A 1 217 ? -13.183 1.967 -2.430 1.00 93.31 217 LEU A CA 1
ATOM 1754 C C . LEU A 1 217 ? -14.230 2.795 -1.662 1.00 93.31 217 LEU A C 1
ATOM 1756 O O . LEU A 1 217 ? -15.417 2.502 -1.760 1.00 93.31 217 LEU A O 1
ATOM 1760 N N . TYR A 1 218 ? -13.827 3.830 -0.914 1.00 87.62 218 TYR A N 1
ATOM 1761 C CA . TYR A 1 218 ? -14.739 4.640 -0.080 1.00 87.62 218 TYR A CA 1
ATOM 1762 C C . TYR A 1 218 ? -15.913 5.264 -0.851 1.00 87.62 218 TYR A C 1
ATOM 1764 O O . TYR A 1 218 ? -17.008 5.395 -0.299 1.00 87.62 218 TYR A O 1
ATOM 1772 N N . ASP A 1 219 ? -15.669 5.626 -2.111 1.00 85.25 219 ASP A N 1
ATOM 1773 C CA . ASP A 1 219 ? -16.639 6.270 -3.000 1.00 85.25 219 ASP A CA 1
ATOM 1774 C C . ASP A 1 219 ? -17.263 5.277 -4.000 1.00 85.25 219 ASP A C 1
ATOM 1776 O O . ASP A 1 219 ? -18.001 5.686 -4.894 1.00 85.25 219 ASP A O 1
ATOM 1780 N N . TYR A 1 220 ? -16.958 3.976 -3.892 1.00 91.00 220 TYR A N 1
ATOM 1781 C CA . TYR A 1 220 ? -17.439 2.972 -4.840 1.00 91.00 220 TYR A CA 1
ATOM 1782 C C . TYR A 1 220 ? -18.922 2.639 -4.581 1.00 91.00 220 TYR A C 1
ATOM 1784 O O . TYR A 1 220 ? -19.244 2.106 -3.515 1.00 91.00 220 TYR A O 1
ATOM 1792 N N . PRO A 1 221 ? -19.840 2.877 -5.543 1.00 89.19 221 PRO A N 1
ATOM 1793 C CA . PRO A 1 221 ? -21.274 2.661 -5.324 1.00 89.19 221 PRO A CA 1
ATOM 1794 C C . PRO A 1 221 ? -21.651 1.206 -5.003 1.00 89.19 221 PRO A C 1
ATOM 1796 O O . PRO A 1 221 ? -22.606 0.966 -4.270 1.00 89.19 221 PRO A O 1
ATOM 1799 N N . GLY A 1 222 ? -20.896 0.234 -5.527 1.00 90.25 222 GLY A N 1
ATOM 1800 C CA . GLY A 1 222 ? -21.131 -1.202 -5.334 1.00 90.25 222 GLY A CA 1
ATOM 1801 C C . GLY A 1 222 ? -20.403 -1.817 -4.132 1.00 90.25 222 GLY A C 1
ATOM 1802 O O . GLY A 1 222 ? -20.198 -3.029 -4.110 1.00 90.25 222 GLY A O 1
ATOM 1803 N N . LEU A 1 223 ? -19.945 -1.017 -3.160 1.00 92.31 223 LEU A N 1
ATOM 1804 C CA . LEU A 1 223 ? -19.084 -1.502 -2.075 1.00 92.31 223 LEU A CA 1
ATOM 1805 C C . LEU A 1 223 ? -19.734 -2.603 -1.221 1.00 92.31 223 LEU A C 1
ATOM 1807 O O . LEU A 1 223 ? -19.070 -3.590 -0.918 1.00 92.31 223 LEU A O 1
ATOM 1811 N N . GLU A 1 224 ? -21.012 -2.471 -0.848 1.00 90.75 224 GLU A N 1
ATOM 1812 C CA . GLU A 1 224 ? -21.709 -3.484 -0.031 1.00 90.75 224 GLU A CA 1
ATOM 1813 C C . GLU A 1 224 ? -21.755 -4.856 -0.729 1.00 90.75 224 GLU A C 1
ATOM 1815 O O . GLU A 1 224 ? -21.540 -5.889 -0.096 1.00 90.75 224 GLU A O 1
ATOM 1820 N N . GLU A 1 225 ? -22.008 -4.866 -2.040 1.00 90.44 225 GLU A N 1
ATOM 1821 C CA . GLU A 1 225 ? -22.012 -6.077 -2.864 1.00 90.44 225 GLU A CA 1
ATOM 1822 C C . GLU A 1 225 ? -20.611 -6.669 -3.001 1.00 90.44 225 GLU A C 1
ATOM 1824 O O . GLU A 1 225 ? -20.417 -7.856 -2.753 1.00 90.44 225 GLU A O 1
ATOM 1829 N N . LEU A 1 226 ? -19.613 -5.829 -3.277 1.00 91.88 226 LEU A N 1
ATOM 1830 C CA . LEU A 1 226 ? -18.224 -6.263 -3.367 1.00 91.88 226 LEU A CA 1
ATOM 1831 C C . LEU A 1 226 ? -17.716 -6.875 -2.054 1.00 91.88 226 LEU A C 1
ATOM 1833 O O . LEU A 1 226 ? -16.992 -7.869 -2.083 1.00 91.88 226 LEU A O 1
ATOM 1837 N N . VAL A 1 227 ? -18.084 -6.303 -0.903 1.00 92.69 227 VAL A N 1
ATOM 1838 C CA . VAL A 1 227 ? -17.740 -6.850 0.419 1.00 92.69 227 VAL A CA 1
ATOM 1839 C C . VAL A 1 227 ? -18.365 -8.229 0.588 1.00 92.69 227 VAL A C 1
ATOM 1841 O O . VAL A 1 227 ? -17.656 -9.173 0.927 1.00 92.69 227 VAL A O 1
ATOM 1844 N N . ARG A 1 228 ? -19.665 -8.355 0.307 1.00 89.88 228 ARG A N 1
ATOM 1845 C CA . ARG A 1 228 ? -20.413 -9.612 0.429 1.00 89.88 228 ARG A CA 1
ATOM 1846 C C . ARG A 1 228 ? -19.864 -10.724 -0.459 1.00 89.88 228 ARG A C 1
ATOM 1848 O O . ARG A 1 228 ? -19.795 -11.870 -0.021 1.00 89.88 228 ARG A O 1
ATOM 1855 N N . ASP A 1 229 ? -19.462 -10.379 -1.674 1.00 88.69 229 ASP A N 1
ATOM 1856 C CA . ASP A 1 229 ? -19.025 -11.346 -2.680 1.00 88.69 229 ASP A CA 1
ATOM 1857 C C . ASP A 1 229 ? -17.509 -11.625 -2.606 1.00 88.69 229 ASP A C 1
ATOM 1859 O O . ASP A 1 229 ? -16.989 -12.509 -3.292 1.00 88.69 229 ASP A O 1
ATOM 1863 N N . SER A 1 230 ? -16.781 -10.904 -1.743 1.00 90.38 230 SER A N 1
ATOM 1864 C CA . SER A 1 230 ? -15.363 -11.155 -1.487 1.00 90.38 230 SER A CA 1
ATOM 1865 C C . SER A 1 230 ? -15.143 -12.524 -0.846 1.00 90.38 230 SER A C 1
ATOM 1867 O O . SER A 1 230 ? -15.897 -12.967 0.018 1.00 90.38 230 SER A O 1
ATOM 1869 N N . GLY A 1 231 ? -14.058 -13.202 -1.229 1.00 87.25 231 GLY A N 1
ATOM 1870 C CA . GLY A 1 231 ? -13.736 -14.517 -0.667 1.00 87.25 231 GLY A CA 1
ATOM 1871 C C . GLY A 1 231 ? -13.368 -14.444 0.817 1.00 87.25 231 GLY A C 1
ATOM 1872 O O . GLY A 1 231 ? -13.681 -15.358 1.577 1.00 87.25 231 GLY A O 1
ATOM 1873 N N . TYR A 1 232 ? -12.709 -13.353 1.207 1.00 90.00 232 TYR A N 1
ATOM 1874 C CA . TYR A 1 232 ? -12.294 -13.042 2.570 1.00 90.00 232 TYR A CA 1
ATOM 1875 C C . TYR A 1 232 ? -12.222 -11.531 2.774 1.00 90.00 232 TYR A C 1
ATOM 1877 O O . TYR A 1 232 ? -11.926 -10.783 1.837 1.00 90.00 232 TYR A O 1
ATOM 1885 N N . ILE A 1 233 ? -12.395 -11.110 4.024 1.00 94.12 233 ILE A N 1
ATOM 1886 C CA . ILE A 1 233 ? -11.984 -9.790 4.498 1.00 94.12 233 ILE A CA 1
ATOM 1887 C C . ILE A 1 233 ? -10.836 -9.946 5.498 1.00 94.12 233 ILE A C 1
ATOM 1889 O O . ILE A 1 233 ? -10.943 -10.687 6.476 1.00 94.12 233 ILE A O 1
ATOM 1893 N N . ILE A 1 234 ? -9.719 -9.276 5.229 1.00 95.69 234 ILE A N 1
ATOM 1894 C CA . ILE A 1 234 ? -8.545 -9.234 6.102 1.00 95.69 234 ILE A CA 1
ATOM 1895 C C . ILE A 1 234 ? -8.513 -7.865 6.759 1.00 95.69 234 ILE A C 1
ATOM 1897 O O . ILE A 1 234 ? -8.445 -6.849 6.073 1.00 95.69 234 ILE A O 1
ATOM 1901 N N . ILE A 1 235 ? -8.577 -7.846 8.083 1.00 96.06 235 ILE A N 1
ATOM 1902 C CA . ILE A 1 235 ? -8.724 -6.632 8.875 1.00 96.06 235 ILE A CA 1
ATOM 1903 C C . ILE A 1 235 ? -7.514 -6.500 9.789 1.00 96.06 235 ILE A C 1
ATOM 1905 O O . ILE A 1 235 ? -7.243 -7.391 10.591 1.00 96.06 235 ILE A O 1
ATOM 1909 N N . ASP A 1 236 ? -6.812 -5.378 9.687 1.00 95.38 236 ASP A N 1
ATOM 1910 C CA . ASP A 1 236 ? -5.980 -4.879 10.775 1.00 95.38 236 ASP A CA 1
ATOM 1911 C C . ASP A 1 236 ? -6.925 -4.418 11.899 1.00 95.38 236 ASP A C 1
ATOM 1913 O O . ASP A 1 236 ? -7.731 -3.504 11.678 1.00 95.38 236 ASP A O 1
ATOM 1917 N N . PRO A 1 237 ? -6.890 -5.031 13.098 1.00 94.38 237 PRO A N 1
ATOM 1918 C CA . PRO A 1 237 ? -7.806 -4.680 14.178 1.00 94.38 237 PRO A CA 1
ATOM 1919 C C . PRO A 1 237 ? -7.788 -3.200 14.565 1.00 94.38 237 PRO A C 1
ATOM 1921 O O . PRO A 1 237 ? -8.809 -2.677 15.012 1.00 94.38 237 PRO A O 1
ATOM 1924 N N . THR A 1 238 ? -6.662 -2.508 14.365 1.00 90.81 238 THR A N 1
ATOM 1925 C CA . THR A 1 238 ? -6.540 -1.068 14.639 1.00 90.81 238 THR A CA 1
ATOM 1926 C C . THR A 1 238 ? -7.312 -0.207 13.629 1.00 90.81 238 THR A C 1
ATOM 1928 O O . THR A 1 238 ? -7.574 0.970 13.886 1.00 90.81 238 THR A O 1
ATOM 1931 N N . LYS A 1 239 ? -7.726 -0.798 12.500 1.00 92.75 239 LYS A N 1
ATOM 1932 C CA . LYS A 1 239 ? -8.435 -0.166 11.375 1.00 92.75 239 LYS A CA 1
ATOM 1933 C C . LYS A 1 239 ? -9.893 -0.593 11.256 1.00 92.75 239 LYS A C 1
ATOM 1935 O O . LYS A 1 239 ? -10.532 -0.310 10.250 1.00 92.75 239 LYS A O 1
ATOM 1940 N N . TRP A 1 240 ? -10.463 -1.233 12.278 1.00 90.62 240 TRP A N 1
ATOM 1941 C CA . TRP A 1 240 ? -11.875 -1.644 12.272 1.00 90.62 240 TRP A CA 1
ATOM 1942 C C . TRP A 1 240 ? -12.844 -0.499 11.908 1.00 90.62 240 TRP A C 1
ATOM 1944 O O . TRP A 1 240 ? -13.805 -0.693 11.161 1.00 90.62 240 TRP A O 1
ATOM 1954 N N . ILE A 1 241 ? -12.557 0.711 12.392 1.00 90.75 241 ILE A N 1
ATOM 1955 C CA . ILE A 1 241 ? -13.336 1.919 12.103 1.00 90.75 241 ILE A CA 1
ATOM 1956 C C . ILE A 1 241 ? -13.372 2.256 10.599 1.00 90.75 241 ILE A C 1
ATOM 1958 O O . ILE A 1 241 ? -14.381 2.771 10.129 1.00 90.75 241 ILE A O 1
ATOM 1962 N N . ASP A 1 242 ? -12.345 1.902 9.816 1.00 93.06 242 ASP A N 1
ATOM 1963 C CA . ASP A 1 242 ? -12.296 2.168 8.372 1.00 93.06 242 ASP A CA 1
ATOM 1964 C C . ASP A 1 242 ? -13.448 1.455 7.655 1.00 93.06 242 ASP A C 1
ATOM 1966 O O . ASP A 1 242 ? -14.095 2.029 6.781 1.00 93.06 242 ASP A O 1
ATOM 1970 N N . LEU A 1 243 ? -13.755 0.219 8.066 1.00 92.00 243 LEU A N 1
ATOM 1971 C CA . LEU A 1 243 ? -14.867 -0.559 7.522 1.00 92.00 243 LEU A CA 1
ATOM 1972 C C . LEU A 1 243 ? -16.221 0.064 7.858 1.00 92.00 243 LEU A C 1
ATOM 1974 O O . LEU A 1 243 ? -17.101 0.130 7.001 1.00 92.00 243 LEU A O 1
ATOM 1978 N N . GLN A 1 244 ? -16.375 0.553 9.089 1.00 89.00 244 GLN A N 1
ATOM 1979 C CA . GLN A 1 244 ? -17.584 1.255 9.519 1.00 89.00 244 GLN A CA 1
ATOM 1980 C C . GLN A 1 244 ? -17.799 2.528 8.705 1.00 89.00 244 GLN A C 1
ATOM 1982 O O . GLN A 1 244 ? -18.880 2.719 8.156 1.00 89.00 244 GLN A O 1
ATOM 1987 N N . LEU A 1 245 ? -16.759 3.350 8.559 1.00 90.94 245 LEU A N 1
ATOM 1988 C CA . LEU A 1 245 ? -16.822 4.586 7.785 1.00 90.94 245 LEU A CA 1
ATOM 1989 C C . LEU A 1 245 ? -17.089 4.326 6.304 1.00 90.94 245 LEU A C 1
ATOM 1991 O O . LEU A 1 245 ? -17.902 5.023 5.702 1.00 90.94 245 LEU A O 1
ATOM 1995 N N . ALA A 1 246 ? -16.444 3.327 5.704 1.00 91.69 246 ALA A N 1
ATOM 1996 C CA . ALA A 1 246 ? -16.637 3.022 4.293 1.00 91.69 246 ALA A CA 1
ATOM 1997 C C . ALA A 1 246 ? -18.068 2.540 3.996 1.00 91.69 246 ALA A C 1
ATOM 1999 O O . ALA A 1 246 ? -18.655 2.960 3.000 1.00 91.69 246 ALA A O 1
ATOM 2000 N N . LEU A 1 247 ? -18.662 1.734 4.881 1.00 89.56 247 LEU A N 1
ATOM 2001 C CA . LEU A 1 247 ? -20.023 1.207 4.722 1.00 89.56 247 LEU A CA 1
ATOM 2002 C C . LEU A 1 247 ? -21.136 2.184 5.141 1.00 89.56 247 LEU A C 1
ATOM 2004 O O . LEU A 1 247 ? -22.308 1.921 4.877 1.00 89.56 247 LEU A O 1
ATOM 2008 N N . SER A 1 248 ? -20.808 3.324 5.753 1.00 87.44 248 SER A N 1
ATOM 2009 C CA . SER A 1 248 ? -21.798 4.366 6.045 1.00 87.44 248 SER A CA 1
ATOM 2010 C C . SER A 1 248 ? -22.401 4.940 4.757 1.00 87.44 248 SER A C 1
ATOM 2012 O O . SER A 1 248 ? -21.681 5.427 3.878 1.00 87.44 248 SER A O 1
ATOM 2014 N N . LYS A 1 249 ? -23.738 4.895 4.657 1.00 83.12 249 LYS A N 1
ATOM 2015 C CA . LYS A 1 249 ? -24.495 5.322 3.465 1.00 83.12 249 LYS A CA 1
ATOM 2016 C C . LYS A 1 249 ? -24.468 6.828 3.250 1.00 83.12 249 LYS A C 1
ATOM 2018 O O . LYS A 1 249 ? -24.266 7.275 2.126 1.00 83.12 249 LYS A O 1
ATOM 2023 N N . GLU A 1 250 ? -24.647 7.601 4.317 1.00 87.19 250 GLU A N 1
ATOM 2024 C CA . GLU A 1 250 ? -24.528 9.056 4.261 1.00 87.19 250 GLU A CA 1
ATOM 2025 C C . GLU A 1 250 ? -23.215 9.466 4.916 1.00 87.19 250 GLU A C 1
ATOM 2027 O O . GLU A 1 250 ? -23.010 9.302 6.117 1.00 87.19 250 GLU A O 1
ATOM 2032 N N . LYS A 1 251 ? -22.292 9.953 4.092 1.00 91.44 251 LYS A N 1
ATOM 2033 C CA . LYS A 1 251 ? -20.996 10.471 4.519 1.00 91.44 251 LYS A CA 1
ATOM 2034 C C . LYS A 1 251 ? -20.480 11.457 3.487 1.00 91.44 251 LYS A C 1
ATOM 2036 O O . LYS A 1 251 ? -20.808 11.359 2.305 1.00 91.44 251 LYS A O 1
ATOM 2041 N N . ILE A 1 252 ? -19.641 12.379 3.931 1.00 93.81 252 ILE A N 1
ATOM 2042 C CA . ILE A 1 252 ? -18.869 13.254 3.050 1.00 93.81 252 ILE A CA 1
ATOM 2043 C C . ILE A 1 252 ? -17.409 12.858 3.217 1.00 93.81 252 ILE A C 1
ATOM 2045 O O . ILE A 1 252 ? -16.855 13.008 4.305 1.00 93.81 252 ILE A O 1
ATOM 2049 N N . VAL A 1 253 ? -16.801 12.337 2.154 1.00 94.44 253 VAL A N 1
ATOM 2050 C CA . VAL A 1 253 ? -15.379 11.983 2.118 1.00 94.44 253 VAL A CA 1
ATOM 2051 C C . VAL A 1 253 ? -14.629 13.110 1.423 1.00 94.44 253 VAL A C 1
ATOM 2053 O O . VAL A 1 253 ? -15.016 13.547 0.342 1.00 94.44 253 VAL A O 1
ATOM 2056 N N . ILE A 1 254 ? -13.563 13.598 2.049 1.00 95.81 254 ILE A N 1
ATOM 2057 C CA . ILE A 1 254 ? -12.703 14.637 1.486 1.00 95.81 254 ILE A CA 1
ATOM 2058 C C . ILE A 1 254 ? -11.294 14.067 1.355 1.00 95.81 254 ILE A C 1
ATOM 2060 O O . ILE A 1 254 ? -10.732 13.510 2.304 1.00 95.81 254 ILE A O 1
ATOM 2064 N N . LYS A 1 255 ? -10.733 14.244 0.159 1.00 95.56 255 LYS A N 1
ATOM 2065 C CA . LYS A 1 255 ? -9.385 13.839 -0.231 1.00 95.56 255 LYS A CA 1
ATOM 2066 C C . LYS A 1 255 ? -8.458 15.054 -0.130 1.00 95.56 255 LYS A C 1
ATOM 2068 O O . LYS A 1 255 ? -8.412 15.865 -1.054 1.00 95.56 255 LYS A O 1
ATOM 2073 N N . PRO A 1 256 ? -7.734 15.246 0.989 1.00 96.06 256 PRO A N 1
ATOM 2074 C CA . PRO A 1 256 ? -7.002 16.484 1.250 1.00 96.06 256 PRO A CA 1
ATOM 2075 C C . PRO A 1 256 ? -5.943 16.809 0.188 1.00 96.06 256 PRO A C 1
ATOM 2077 O O . PRO A 1 256 ? -5.646 17.978 -0.049 1.00 96.06 256 PRO A O 1
ATOM 2080 N N . TRP A 1 257 ? -5.407 15.793 -0.493 1.00 94.56 257 TRP A N 1
ATOM 2081 C CA . TRP A 1 257 ? -4.423 15.960 -1.563 1.00 94.56 257 TRP A CA 1
ATOM 2082 C C . TRP A 1 257 ? -4.965 16.618 -2.831 1.00 94.56 257 TRP A C 1
ATOM 2084 O O . TRP A 1 257 ? -4.177 17.103 -3.636 1.00 94.56 257 TRP A O 1
ATOM 2094 N N . GLU A 1 258 ? -6.284 16.667 -3.012 1.00 93.94 258 GLU A N 1
ATOM 2095 C CA . GLU A 1 258 ? -6.916 17.387 -4.123 1.00 93.94 258 GLU A CA 1
ATOM 2096 C C . GLU A 1 258 ? -6.938 18.905 -3.883 1.00 93.94 258 GLU A C 1
ATOM 2098 O O . GLU A 1 258 ? -7.193 19.675 -4.804 1.00 93.94 258 GLU A O 1
ATOM 2103 N N . SER A 1 259 ? -6.656 19.346 -2.649 1.00 94.50 259 SER A N 1
ATOM 2104 C CA . SER A 1 259 ? -6.697 20.755 -2.230 1.00 94.50 259 SER A CA 1
ATOM 2105 C C . SER A 1 259 ? -5.320 21.401 -2.047 1.00 94.50 259 SER A C 1
ATOM 2107 O O . SER A 1 259 ? -5.248 22.563 -1.652 1.00 94.50 259 SER A O 1
ATOM 2109 N N . VAL A 1 260 ? -4.225 20.675 -2.298 1.00 94.12 260 VAL A N 1
ATOM 2110 C CA . VAL A 1 260 ? -2.854 21.195 -2.153 1.00 94.12 260 VAL A CA 1
ATOM 2111 C C . VAL A 1 260 ? -2.109 21.190 -3.479 1.00 94.12 260 VAL A C 1
ATOM 2113 O O . VAL A 1 260 ? -2.353 20.362 -4.354 1.00 94.12 260 VAL A O 1
ATOM 2116 N N . GLU A 1 261 ? -1.163 22.113 -3.613 1.00 85.50 261 GLU A N 1
ATOM 2117 C CA . GLU A 1 261 ? -0.293 22.184 -4.782 1.00 85.50 261 GLU A CA 1
ATOM 2118 C C . GLU A 1 261 ? 0.747 21.054 -4.782 1.00 85.50 261 GLU A C 1
ATOM 2120 O O . GLU A 1 261 ? 1.204 20.577 -3.737 1.00 85.50 261 GLU A O 1
ATOM 2125 N N . MET A 1 262 ? 1.173 20.661 -5.983 1.00 88.81 262 MET A N 1
ATOM 2126 C CA . MET A 1 262 ? 2.328 19.782 -6.158 1.00 88.81 262 MET A CA 1
ATOM 2127 C C . MET A 1 262 ? 3.605 20.576 -5.877 1.00 88.81 262 MET A C 1
ATOM 2129 O O . MET A 1 262 ? 3.876 21.578 -6.538 1.00 88.81 262 MET A O 1
ATOM 2133 N N . SER A 1 263 ? 4.382 20.151 -4.882 1.00 90.38 263 SER A N 1
ATOM 2134 C CA . SER A 1 263 ? 5.627 20.812 -4.489 1.00 90.38 263 SER A CA 1
ATOM 2135 C C . SER A 1 263 ? 6.506 19.869 -3.666 1.00 90.38 263 SER A C 1
ATOM 2137 O O . SER A 1 263 ? 5.993 19.054 -2.904 1.00 90.38 263 SER A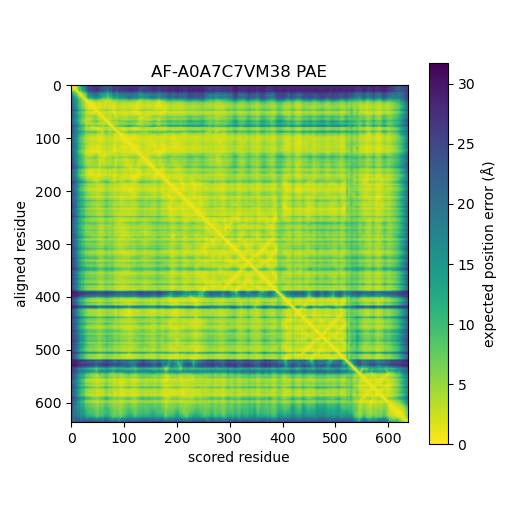 O 1
ATOM 2139 N N . THR A 1 264 ? 7.830 19.990 -3.786 1.00 87.88 264 THR A N 1
ATOM 2140 C CA . THR A 1 264 ? 8.806 19.329 -2.894 1.00 87.88 264 THR A CA 1
ATOM 2141 C C . THR A 1 264 ? 9.105 20.150 -1.632 1.00 87.88 264 THR A C 1
ATOM 2143 O O . THR A 1 264 ? 9.797 19.684 -0.729 1.00 87.88 264 THR A O 1
ATOM 2146 N N . ASP A 1 265 ? 8.576 21.373 -1.532 1.00 92.94 265 ASP A N 1
ATOM 2147 C CA . ASP A 1 265 ? 8.852 22.335 -0.459 1.00 92.94 265 ASP A CA 1
ATOM 2148 C C . ASP A 1 265 ? 8.030 22.054 0.815 1.00 92.94 265 ASP A C 1
ATOM 2150 O O . ASP A 1 265 ? 7.284 22.900 1.309 1.00 92.94 265 ASP A O 1
ATOM 2154 N N . ALA A 1 266 ? 8.167 20.847 1.374 1.00 93.38 266 ALA A N 1
ATOM 2155 C CA . ALA A 1 266 ? 7.478 20.442 2.605 1.00 93.38 266 ALA A CA 1
ATOM 2156 C C . ALA A 1 266 ? 7.868 21.299 3.825 1.00 93.38 266 ALA A C 1
ATOM 2158 O O . ALA A 1 266 ? 7.190 21.274 4.850 1.00 93.38 266 ALA A O 1
ATOM 2159 N N . LEU A 1 267 ? 8.985 22.029 3.757 1.00 93.94 267 LEU A N 1
ATOM 2160 C CA . LEU A 1 267 ? 9.462 22.868 4.856 1.00 93.94 267 LEU A CA 1
ATOM 2161 C C . LEU A 1 267 ? 8.628 24.139 5.016 1.00 93.94 267 LEU A C 1
ATOM 2163 O O . LEU A 1 267 ? 8.406 24.561 6.146 1.00 93.94 267 LEU A O 1
ATOM 2167 N N . ASN A 1 268 ? 8.130 24.726 3.926 1.00 95.62 268 ASN A N 1
ATOM 2168 C CA . ASN A 1 268 ? 7.430 26.016 3.977 1.00 95.62 268 ASN A CA 1
ATOM 2169 C C . ASN A 1 268 ? 5.929 25.925 3.676 1.00 95.62 268 ASN A C 1
ATOM 2171 O O . ASN A 1 268 ? 5.214 26.914 3.836 1.00 95.62 268 ASN A O 1
ATOM 2175 N N . ARG A 1 269 ? 5.426 24.766 3.231 1.00 95.56 269 ARG A N 1
ATOM 2176 C CA . ARG A 1 269 ? 3.997 24.575 2.956 1.00 95.56 269 ARG A CA 1
ATOM 2177 C C . ARG A 1 269 ? 3.554 23.125 3.125 1.00 95.56 269 ARG A C 1
ATOM 2179 O O . ARG A 1 269 ? 4.370 22.212 3.219 1.00 95.56 269 ARG A O 1
ATOM 2186 N N . TRP A 1 270 ? 2.239 22.932 3.124 1.00 96.62 270 TRP A N 1
ATOM 2187 C CA . TRP A 1 270 ? 1.642 21.614 2.946 1.00 96.62 270 TRP A CA 1
ATOM 2188 C C . TRP A 1 270 ? 1.750 21.190 1.485 1.00 96.62 270 TRP A C 1
ATOM 2190 O O . TRP A 1 270 ? 1.461 21.978 0.584 1.00 96.62 270 TRP A O 1
ATOM 2200 N N . ILE A 1 271 ? 2.160 19.949 1.267 1.00 95.12 271 ILE A N 1
ATOM 2201 C CA . ILE A 1 271 ? 2.390 19.371 -0.053 1.00 95.12 271 ILE A CA 1
ATOM 2202 C C . ILE A 1 271 ? 1.666 18.039 -0.196 1.00 95.12 271 ILE A C 1
ATOM 2204 O O . ILE A 1 271 ? 1.305 17.397 0.796 1.00 95.12 271 ILE A O 1
ATOM 2208 N N . ARG A 1 272 ? 1.513 17.589 -1.439 1.00 94.00 272 ARG A N 1
ATOM 2209 C CA . ARG A 1 272 ? 1.108 16.219 -1.744 1.00 94.00 272 ARG A CA 1
ATOM 2210 C C . ARG A 1 272 ? 2.239 15.239 -1.406 1.00 94.00 272 ARG A C 1
ATOM 2212 O O . ARG A 1 272 ? 3.392 15.457 -1.773 1.00 94.00 272 ARG A O 1
ATOM 2219 N N . GLY A 1 273 ? 1.913 14.182 -0.671 1.00 90.25 273 GLY A N 1
ATOM 2220 C CA . GLY A 1 273 ? 2.889 13.285 -0.058 1.00 90.25 273 GLY A CA 1
ATOM 2221 C C . GLY A 1 273 ? 3.698 12.432 -1.033 1.00 90.25 273 GLY A C 1
ATOM 2222 O O . GLY A 1 273 ? 4.904 12.265 -0.861 1.00 90.25 273 GLY A O 1
ATOM 2223 N N . ASP A 1 274 ? 3.055 11.937 -2.088 1.00 87.56 274 ASP A N 1
ATOM 2224 C CA . ASP A 1 274 ? 3.665 11.085 -3.121 1.00 87.56 274 ASP A CA 1
ATOM 2225 C C . ASP A 1 274 ? 4.740 11.779 -3.982 1.00 87.56 274 ASP A C 1
ATOM 2227 O O . ASP A 1 274 ? 5.528 11.105 -4.662 1.00 87.56 274 ASP A O 1
ATOM 2231 N N . PHE A 1 275 ? 4.811 13.110 -3.913 1.00 87.94 275 PHE A N 1
ATOM 2232 C CA . PHE A 1 275 ? 5.858 13.929 -4.522 1.00 87.94 275 PHE A CA 1
ATOM 2233 C C . PHE A 1 275 ? 7.162 13.911 -3.707 1.00 87.94 275 PHE A C 1
ATOM 2235 O O . PHE A 1 275 ? 8.250 14.024 -4.265 1.00 87.94 275 PHE A O 1
ATOM 2242 N N . SER A 1 276 ? 7.059 13.672 -2.397 1.00 87.81 276 SER A N 1
ATOM 2243 C CA . SER A 1 276 ? 8.180 13.595 -1.449 1.00 87.81 276 SER A CA 1
ATOM 2244 C C . SER A 1 276 ? 8.248 12.223 -0.768 1.00 87.81 276 SER A C 1
ATOM 2246 O O . SER A 1 276 ? 8.552 12.099 0.418 1.00 87.81 276 SER A O 1
ATOM 2248 N N . TRP A 1 277 ? 7.963 11.176 -1.542 1.00 88.44 277 TRP A N 1
ATOM 2249 C CA . TRP A 1 277 ? 7.880 9.774 -1.118 1.00 88.44 277 TRP A CA 1
ATOM 2250 C C . TRP A 1 277 ? 9.150 9.230 -0.443 1.00 88.44 277 TRP A C 1
ATOM 2252 O O . TRP A 1 277 ? 9.074 8.230 0.260 1.00 88.44 277 TRP A O 1
ATOM 2262 N N . TYR A 1 278 ? 10.312 9.847 -0.660 1.00 87.06 278 TYR A N 1
ATOM 2263 C CA . TYR A 1 278 ? 11.591 9.446 -0.064 1.00 87.06 278 TYR A CA 1
ATOM 2264 C C . TYR A 1 278 ? 11.767 9.957 1.374 1.00 87.06 278 TYR A C 1
ATOM 2266 O O . TYR A 1 278 ? 12.606 9.437 2.114 1.00 87.06 278 TYR A O 1
ATOM 2274 N N . LEU A 1 279 ? 10.991 10.967 1.792 1.00 87.88 279 LEU A N 1
ATOM 2275 C CA . LEU A 1 279 ? 11.057 11.503 3.148 1.00 87.88 279 LEU A CA 1
ATOM 2276 C C . LEU A 1 279 ? 10.696 10.423 4.167 1.00 87.88 279 LEU A C 1
ATOM 2278 O O . LEU A 1 279 ? 9.802 9.604 3.948 1.00 87.88 279 LEU A O 1
ATOM 2282 N N . TYR A 1 280 ? 11.396 10.441 5.303 1.00 88.81 280 TYR A N 1
ATOM 2283 C CA . TYR A 1 280 ? 11.216 9.460 6.375 1.00 88.81 280 TYR A CA 1
ATOM 2284 C C . TYR A 1 280 ? 11.300 8.016 5.866 1.00 88.81 280 TYR A C 1
ATOM 2286 O O . TYR A 1 280 ? 10.524 7.161 6.297 1.00 88.81 280 TYR A O 1
ATOM 2294 N N . GLU A 1 281 ? 12.211 7.748 4.925 1.00 87.69 281 GLU A N 1
ATOM 2295 C CA . GLU A 1 281 ? 12.421 6.415 4.344 1.00 87.69 281 GLU A CA 1
ATOM 2296 C C . GLU A 1 281 ? 11.123 5.830 3.748 1.00 87.69 281 GLU A C 1
ATOM 2298 O O . GLU A 1 281 ? 10.868 4.632 3.822 1.00 87.69 281 GLU A O 1
ATOM 2303 N N . GLY A 1 282 ? 10.237 6.686 3.225 1.00 87.94 282 GLY A N 1
ATOM 2304 C CA . GLY A 1 282 ? 8.956 6.274 2.648 1.00 87.94 282 GLY A CA 1
ATOM 2305 C C . GLY A 1 282 ? 7.936 5.718 3.638 1.00 87.94 282 GLY A C 1
ATOM 2306 O O . GLY A 1 282 ? 6.924 5.160 3.219 1.00 87.94 282 GLY A O 1
ATOM 2307 N N . THR A 1 283 ? 8.134 5.909 4.945 1.00 89.75 283 THR A N 1
ATOM 2308 C CA . THR A 1 283 ? 7.227 5.364 5.977 1.00 89.75 283 THR A CA 1
ATOM 2309 C C . THR A 1 283 ? 5.833 6.006 5.935 1.00 89.75 283 THR A C 1
ATOM 2311 O O . THR A 1 283 ? 4.848 5.392 6.334 1.00 89.75 283 THR A O 1
ATOM 2314 N N . LEU A 1 284 ? 5.718 7.218 5.385 1.00 91.88 284 LEU A N 1
ATOM 2315 C CA . LEU A 1 284 ? 4.430 7.873 5.133 1.00 91.88 284 LEU A CA 1
ATOM 2316 C C . LEU A 1 284 ? 3.656 7.252 3.961 1.00 91.88 284 LEU A C 1
ATOM 2318 O O . LEU A 1 284 ? 2.437 7.406 3.882 1.00 91.88 284 LEU A O 1
ATOM 2322 N N . ASN A 1 285 ? 4.340 6.522 3.075 1.00 91.50 285 ASN A N 1
ATOM 2323 C CA . ASN A 1 285 ? 3.780 5.984 1.840 1.00 91.50 285 ASN A CA 1
ATOM 2324 C C . ASN A 1 285 ? 3.095 4.612 2.010 1.00 91.50 285 ASN A C 1
ATOM 2326 O O . ASN A 1 285 ? 3.055 3.782 1.098 1.00 91.50 285 ASN A O 1
ATOM 2330 N N . VAL A 1 286 ? 2.569 4.355 3.206 1.00 91.19 286 VAL A N 1
ATOM 2331 C CA . VAL A 1 286 ? 1.793 3.149 3.514 1.00 91.19 286 VAL A CA 1
ATOM 2332 C C . VAL A 1 286 ? 0.320 3.294 3.123 1.00 91.19 286 VAL A C 1
ATOM 2334 O O . VAL A 1 286 ? -0.320 2.283 2.842 1.00 91.19 286 VAL A O 1
ATOM 2337 N N . ALA A 1 287 ? -0.199 4.529 3.042 1.00 88.88 287 ALA A N 1
ATOM 2338 C CA . ALA A 1 287 ? -1.572 4.811 2.619 1.00 88.88 287 ALA A CA 1
ATOM 2339 C C . ALA A 1 287 ? -1.823 4.292 1.186 1.00 88.88 287 ALA A C 1
ATOM 2341 O O . ALA A 1 287 ? -1.093 4.689 0.273 1.00 88.88 287 ALA A O 1
ATOM 2342 N N . PRO A 1 288 ? -2.834 3.426 0.963 1.00 84.44 288 PRO A N 1
ATOM 2343 C CA . PRO A 1 288 ? -3.128 2.879 -0.362 1.00 84.44 288 PRO A CA 1
ATOM 2344 C C . PRO A 1 288 ? -3.469 3.932 -1.423 1.00 84.44 288 PRO A C 1
ATOM 2346 O O . PRO A 1 288 ? -3.024 3.779 -2.562 1.00 84.44 288 PRO A O 1
ATOM 2349 N N . ASP A 1 289 ? -4.192 4.987 -1.038 1.00 87.69 289 ASP A N 1
ATOM 2350 C CA . ASP A 1 289 ? -4.625 6.073 -1.925 1.00 87.69 289 ASP A CA 1
ATOM 2351 C C . ASP A 1 289 ? -3.556 7.189 -1.985 1.00 87.69 289 ASP A C 1
ATOM 2353 O O . ASP A 1 289 ? -2.594 7.104 -2.759 1.00 87.69 289 ASP A O 1
ATOM 2357 N N . ASN A 1 290 ? -3.656 8.209 -1.120 1.00 92.38 290 ASN A N 1
ATOM 2358 C CA . ASN A 1 290 ? -2.661 9.279 -1.001 1.00 92.38 290 ASN A CA 1
ATOM 2359 C C . ASN A 1 290 ? -2.700 9.988 0.370 1.00 92.38 290 ASN A C 1
ATOM 2361 O O . ASN A 1 290 ? -3.448 9.604 1.272 1.00 92.38 290 ASN A O 1
ATOM 2365 N N . TYR A 1 291 ? -1.870 11.023 0.536 1.00 95.12 291 TYR A N 1
ATOM 2366 C CA . TYR A 1 291 ? -1.820 11.874 1.724 1.00 95.12 291 TYR A CA 1
ATOM 2367 C C . TYR A 1 291 ? -1.267 13.271 1.410 1.00 95.12 291 TYR A C 1
ATOM 2369 O O . TYR A 1 291 ? -0.657 13.506 0.365 1.00 95.12 291 TYR A O 1
ATOM 2377 N N . VAL A 1 292 ? -1.454 14.207 2.339 1.00 96.69 292 VAL A N 1
ATOM 2378 C CA . VAL A 1 292 ? -0.741 15.492 2.362 1.00 96.69 292 VAL A CA 1
ATOM 2379 C C . VAL A 1 292 ? 0.125 15.586 3.599 1.00 96.69 292 VAL A C 1
ATOM 2381 O O . VAL A 1 292 ? -0.176 14.968 4.622 1.00 96.69 292 VAL A O 1
ATOM 2384 N N . MET A 1 293 ? 1.199 16.363 3.516 1.00 96.06 293 MET A N 1
ATOM 2385 C CA . MET A 1 293 ? 2.130 16.516 4.625 1.00 96.06 293 MET A CA 1
ATOM 2386 C C . MET A 1 293 ? 2.835 17.873 4.650 1.00 96.06 293 MET A C 1
ATOM 2388 O O . MET A 1 293 ? 2.886 18.581 3.649 1.00 96.06 293 MET A O 1
ATOM 2392 N N . THR A 1 294 ? 3.439 18.195 5.788 1.00 96.44 294 THR A N 1
ATOM 2393 C CA . THR A 1 294 ? 4.388 19.302 5.966 1.00 96.44 294 THR A CA 1
ATOM 2394 C C . THR A 1 294 ? 5.457 18.886 6.975 1.00 96.44 294 THR A C 1
ATOM 2396 O O . THR A 1 294 ? 5.164 18.125 7.893 1.00 96.44 294 THR A O 1
ATOM 2399 N N . ASN A 1 295 ? 6.672 19.414 6.828 1.00 94.19 295 ASN A N 1
ATOM 2400 C CA . ASN A 1 295 ? 7.783 19.304 7.781 1.00 94.19 295 ASN A CA 1
ATOM 2401 C C . ASN A 1 295 ? 7.968 20.579 8.614 1.00 94.19 295 ASN A C 1
ATOM 2403 O O . ASN A 1 295 ? 8.614 20.544 9.660 1.00 94.19 295 ASN A O 1
ATOM 2407 N N . GLY A 1 296 ? 7.443 21.712 8.138 1.00 92.50 296 GLY A N 1
ATOM 2408 C CA . GLY A 1 296 ? 7.548 22.987 8.837 1.00 92.50 296 GLY A CA 1
ATOM 2409 C C . GLY A 1 296 ? 6.519 23.132 9.950 1.00 92.50 296 GLY A C 1
ATOM 2410 O O . GLY A 1 296 ? 5.317 22.965 9.723 1.00 92.50 296 GLY A O 1
ATOM 2411 N N . SER A 1 297 ? 6.996 23.504 11.137 1.00 94.56 297 SER A N 1
ATOM 2412 C CA . SER A 1 297 ? 6.159 23.991 12.236 1.00 94.56 297 SER A CA 1
ATOM 2413 C C . SER A 1 297 ? 5.534 25.339 11.859 1.00 94.56 297 SER A C 1
ATOM 2415 O O . SER A 1 297 ? 6.174 26.190 11.246 1.00 94.56 297 SER A O 1
ATOM 2417 N N . GLY A 1 298 ? 4.264 25.532 12.203 1.00 95.38 298 GLY A N 1
ATOM 2418 C CA . GLY A 1 298 ? 3.485 26.729 11.892 1.00 95.38 298 GLY A CA 1
ATOM 2419 C C . GLY A 1 298 ? 2.811 26.717 10.518 1.00 95.38 298 GLY A C 1
ATOM 2420 O O . GLY A 1 298 ? 1.857 27.476 10.325 1.00 95.38 298 GLY A O 1
ATOM 2421 N N . ASN A 1 299 ? 3.229 25.841 9.597 1.00 96.88 299 ASN A N 1
ATOM 2422 C CA . ASN A 1 299 ? 2.621 25.730 8.270 1.00 96.88 299 ASN A CA 1
ATOM 2423 C C . ASN A 1 299 ? 1.148 25.345 8.388 1.00 96.88 299 ASN A C 1
ATOM 2425 O O . ASN A 1 299 ? 0.793 24.398 9.100 1.00 96.88 299 ASN A O 1
ATOM 2429 N N . ALA A 1 300 ? 0.291 26.049 7.651 1.00 97.12 300 ALA A N 1
ATOM 2430 C CA . ALA A 1 300 ? -1.146 25.827 7.661 1.00 97.12 300 ALA A CA 1
ATOM 2431 C C . ALA A 1 300 ? -1.705 25.610 6.253 1.00 97.12 300 ALA A C 1
ATOM 2433 O O . ALA A 1 300 ? -1.202 26.178 5.286 1.00 97.12 300 ALA A O 1
ATOM 2434 N N . VAL A 1 301 ? -2.759 24.807 6.161 1.00 97.50 301 VAL A N 1
ATOM 2435 C CA . VAL A 1 301 ? -3.549 24.595 4.948 1.00 97.50 301 VAL A CA 1
ATOM 2436 C C . VAL A 1 301 ? -5.025 24.658 5.300 1.00 97.50 301 VAL A C 1
ATOM 2438 O O . VAL A 1 301 ? -5.448 24.098 6.311 1.00 97.50 301 VAL A O 1
ATOM 2441 N N . SER A 1 302 ? -5.806 25.346 4.473 1.00 97.56 302 SER A N 1
ATOM 2442 C CA . SER A 1 302 ? -7.259 25.423 4.607 1.00 97.56 302 SER A CA 1
ATOM 2443 C C . SER A 1 302 ? -7.917 24.678 3.455 1.00 97.56 302 SER A C 1
ATOM 2445 O O . SER A 1 302 ? -7.735 25.031 2.293 1.00 97.56 302 SER A O 1
ATOM 2447 N N . ILE A 1 303 ? -8.682 23.647 3.798 1.00 97.69 303 ILE A N 1
ATOM 2448 C CA . ILE A 1 303 ? -9.368 22.768 2.858 1.00 97.69 303 ILE A CA 1
ATOM 2449 C C . ILE A 1 303 ? -10.851 23.153 2.845 1.00 97.69 303 ILE A C 1
ATOM 2451 O O . ILE A 1 303 ? -11.497 23.092 3.898 1.00 97.69 303 ILE A O 1
ATOM 2455 N N . PRO A 1 304 ? -11.399 23.581 1.694 1.00 96.56 304 PRO A N 1
ATOM 2456 C CA . PRO A 1 304 ? -12.817 23.873 1.584 1.00 96.56 304 PRO A CA 1
ATOM 2457 C C . PRO A 1 304 ? -13.621 22.570 1.580 1.00 96.56 304 PRO A C 1
ATOM 2459 O O . PRO A 1 304 ? -13.248 21.59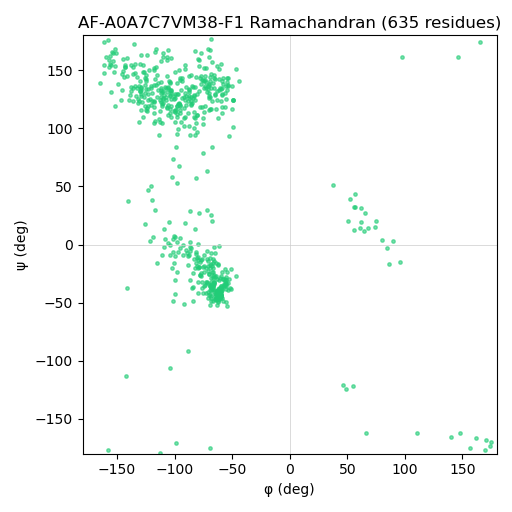4 0.931 1.00 96.56 304 PRO A O 1
ATOM 2462 N N . LEU A 1 305 ? -14.761 22.567 2.262 1.00 95.44 305 LEU A N 1
ATOM 2463 C CA . LEU A 1 305 ? -15.723 21.471 2.221 1.00 95.44 305 LEU A CA 1
ATOM 2464 C C . LEU A 1 305 ? -17.137 22.007 2.017 1.00 95.44 305 LEU A C 1
ATOM 2466 O O . LEU A 1 305 ? -17.477 23.085 2.500 1.00 95.44 305 LEU A O 1
ATOM 2470 N N . THR A 1 306 ? -17.957 21.270 1.268 1.00 95.88 306 THR A N 1
ATOM 2471 C CA . THR A 1 306 ? -19.326 21.685 0.935 1.00 95.88 306 THR A CA 1
ATOM 2472 C C . THR A 1 306 ? -20.331 20.805 1.660 1.00 95.88 306 THR A C 1
ATOM 2474 O O . THR A 1 306 ? -20.356 19.594 1.462 1.00 95.88 306 THR A O 1
ATOM 2477 N N . ILE A 1 307 ? -21.188 21.428 2.465 1.00 97.06 307 ILE A N 1
ATOM 2478 C CA . ILE A 1 307 ? -22.259 20.772 3.207 1.00 97.06 307 ILE A CA 1
ATOM 2479 C C . ILE A 1 307 ? -23.561 20.861 2.399 1.00 97.06 307 ILE A C 1
ATOM 2481 O O . ILE A 1 307 ? -24.098 21.961 2.218 1.00 97.06 307 ILE A O 1
ATOM 2485 N N . PRO A 1 308 ? -24.102 19.730 1.905 1.00 94.81 308 PRO A N 1
ATOM 2486 C CA . PRO A 1 308 ? -25.294 19.729 1.057 1.00 94.81 308 PRO A CA 1
ATOM 2487 C C . PRO A 1 308 ? -26.577 20.049 1.839 1.00 94.81 308 PRO A C 1
ATOM 2489 O O . PRO A 1 308 ? -27.496 20.679 1.300 1.00 94.81 308 PRO A O 1
ATOM 2492 N N . LYS A 1 309 ? -26.633 19.646 3.114 1.00 94.44 309 LYS A N 1
ATOM 2493 C CA . LYS A 1 309 ? -27.776 19.804 4.019 1.00 94.44 309 LYS A CA 1
ATOM 2494 C C . LYS A 1 309 ? -27.272 20.205 5.403 1.00 94.44 309 LYS A C 1
ATOM 2496 O O . LYS A 1 309 ? -26.398 19.542 5.945 1.00 94.44 309 LYS A O 1
ATOM 2501 N N . GLY A 1 310 ? -27.822 21.277 5.969 1.00 95.44 310 GLY A N 1
ATOM 2502 C CA . GLY A 1 310 ? -27.455 21.685 7.324 1.00 95.44 310 GLY A CA 1
ATOM 2503 C C . GLY A 1 310 ? -27.891 20.650 8.365 1.00 95.44 310 GLY A C 1
ATOM 2504 O O . GLY A 1 310 ? -28.955 20.046 8.213 1.00 95.44 310 GLY A O 1
ATOM 2505 N N . GLY A 1 311 ? -27.077 20.449 9.396 1.00 95.44 311 GLY A N 1
ATOM 2506 C CA . GLY A 1 311 ? -27.295 19.436 10.427 1.00 95.44 311 GLY A CA 1
ATOM 2507 C C . GLY A 1 311 ? -26.085 19.268 11.341 1.00 95.44 311 GLY A C 1
ATOM 2508 O O . GLY A 1 311 ? -25.098 19.990 11.205 1.00 95.44 311 GLY A O 1
ATOM 2509 N N . ASN A 1 312 ? -26.172 18.318 12.268 1.00 95.56 312 ASN A N 1
ATOM 2510 C CA . ASN A 1 312 ? -25.042 17.920 13.098 1.00 95.56 312 ASN A CA 1
ATOM 2511 C C . ASN A 1 312 ? -24.181 16.894 12.363 1.00 95.56 312 ASN A C 1
ATOM 2513 O O . ASN A 1 312 ? -24.707 15.958 11.759 1.00 95.56 312 ASN A O 1
ATOM 2517 N N . TYR A 1 313 ? -22.869 17.082 12.432 1.00 95.69 313 TYR A N 1
ATOM 2518 C CA . TYR A 1 313 ? -21.879 16.217 11.812 1.00 95.69 313 TYR A CA 1
ATOM 2519 C C . TYR A 1 313 ? -20.764 15.878 12.797 1.00 95.69 313 TYR A C 1
ATOM 2521 O O . TYR A 1 313 ? -20.199 16.772 13.427 1.00 95.69 313 TYR A O 1
ATOM 2529 N N . THR A 1 314 ? -20.372 14.610 12.853 1.00 95.25 314 THR A N 1
ATOM 2530 C CA . THR A 1 314 ? -19.121 14.171 13.473 1.00 95.25 314 THR A CA 1
ATOM 2531 C C . THR A 1 314 ? -17.998 14.283 12.449 1.00 95.25 314 THR A C 1
ATOM 2533 O O . THR A 1 314 ? -18.073 13.700 11.364 1.00 95.25 314 THR A O 1
ATOM 2536 N N . LEU A 1 315 ? -16.945 15.028 12.784 1.00 96.88 315 LEU A N 1
ATOM 2537 C CA . LEU A 1 315 ? -15.751 15.166 11.952 1.00 96.88 315 LEU A CA 1
ATOM 2538 C C . LEU A 1 315 ? -14.673 14.181 12.408 1.00 96.88 315 LEU A C 1
ATOM 2540 O O . LEU A 1 315 ? -14.183 14.259 13.538 1.00 96.88 315 LEU A O 1
ATOM 2544 N N . LEU A 1 316 ? -14.240 13.317 11.493 1.00 96.50 316 LEU A N 1
ATOM 2545 C CA . LEU A 1 316 ? -13.107 12.418 11.678 1.00 96.50 316 LEU A CA 1
ATOM 2546 C C . LEU A 1 316 ? -11.989 12.765 10.694 1.00 96.50 316 LEU A C 1
ATOM 2548 O O . LEU A 1 316 ? -12.230 13.012 9.511 1.00 96.50 316 LEU A O 1
ATOM 2552 N N . VAL A 1 317 ? -10.749 12.754 11.178 1.00 97.75 317 VAL A N 1
ATOM 2553 C CA . VAL A 1 317 ? -9.551 12.981 10.360 1.00 97.75 317 VAL A CA 1
ATOM 2554 C C . VAL A 1 317 ? -8.588 11.820 10.543 1.00 97.75 317 VAL A C 1
ATOM 2556 O O . VAL A 1 317 ? -8.274 11.433 11.666 1.00 97.75 317 VAL A O 1
ATOM 2559 N N . GLN A 1 318 ? -8.106 11.272 9.435 1.00 96.69 318 GLN A N 1
ATOM 2560 C CA . GLN A 1 318 ? -7.117 10.209 9.413 1.00 96.69 318 GLN A CA 1
ATOM 2561 C C . GLN A 1 318 ? -5.711 10.832 9.439 1.00 96.69 318 GLN A C 1
ATOM 2563 O O . GLN A 1 318 ? -5.222 11.354 8.434 1.00 96.69 318 GLN A O 1
ATOM 2568 N N . CYS A 1 319 ? -5.073 10.809 10.609 1.00 96.62 319 CYS A N 1
ATOM 2569 C CA . CYS A 1 319 ? -3.759 11.403 10.855 1.00 96.62 319 CYS A CA 1
ATOM 2570 C C . CYS A 1 319 ? -2.677 10.322 10.913 1.00 96.62 319 CYS A C 1
ATOM 2572 O O . CYS A 1 319 ? -2.870 9.272 11.532 1.00 96.62 319 CYS A O 1
ATOM 2574 N N . PHE A 1 320 ? -1.509 10.598 10.334 1.00 95.81 320 PHE A N 1
ATOM 2575 C CA . PHE A 1 320 ? -0.351 9.725 10.496 1.00 95.81 320 PHE A CA 1
ATOM 2576 C C . PHE A 1 320 ? 0.150 9.770 11.939 1.00 95.81 320 PHE A C 1
ATOM 2578 O O . PHE A 1 320 ? 0.266 10.839 12.533 1.00 95.81 320 PHE A O 1
ATOM 2585 N N . THR A 1 321 ? 0.434 8.606 12.508 1.00 93.44 321 THR A N 1
ATOM 2586 C CA . THR A 1 321 ? 0.923 8.439 13.875 1.00 93.44 321 THR A CA 1
ATOM 2587 C C . THR A 1 321 ? 2.164 7.560 13.863 1.00 93.44 321 THR A C 1
ATOM 2589 O O . THR A 1 321 ? 2.186 6.554 13.165 1.00 93.44 321 THR A O 1
ATOM 2592 N N . THR A 1 322 ? 3.199 7.938 14.611 1.00 93.19 322 THR A N 1
ATOM 2593 C CA . THR A 1 322 ? 4.496 7.238 14.665 1.00 93.19 322 THR A CA 1
ATOM 2594 C C . THR A 1 322 ? 5.204 7.538 15.983 1.00 93.19 322 THR A C 1
ATOM 2596 O O . THR A 1 322 ? 4.865 8.513 16.652 1.00 93.19 322 THR A O 1
ATOM 2599 N N . SER A 1 323 ? 6.197 6.738 16.365 1.00 90.50 323 SER A N 1
ATOM 2600 C CA . SER A 1 323 ? 7.116 7.105 17.447 1.00 90.50 323 SER A CA 1
ATOM 2601 C C . SER A 1 323 ? 8.411 7.764 16.964 1.00 90.50 323 SER A C 1
ATOM 2603 O O . SER A 1 323 ? 9.223 8.195 17.785 1.00 90.50 323 SER A O 1
ATOM 2605 N N . ARG A 1 324 ? 8.603 7.886 15.642 1.00 90.62 324 ARG A N 1
ATOM 2606 C CA . ARG A 1 324 ? 9.788 8.511 15.043 1.00 90.62 324 ARG A CA 1
ATOM 2607 C C . ARG A 1 324 ? 9.960 9.958 15.505 1.00 90.62 324 ARG A C 1
ATOM 2609 O O . ARG A 1 324 ? 9.005 10.730 15.616 1.00 90.62 324 ARG A O 1
ATOM 2616 N N . GLU A 1 325 ? 11.216 10.329 15.735 1.00 89.62 325 GLU A N 1
ATOM 2617 C CA . GLU A 1 325 ? 11.587 11.710 16.029 1.00 89.62 325 GLU A CA 1
ATOM 2618 C C . GLU A 1 325 ? 11.272 12.641 14.853 1.00 89.62 325 GLU A C 1
ATOM 2620 O O . GLU A 1 325 ? 11.232 12.234 13.692 1.00 89.62 325 GLU A O 1
ATOM 2625 N N . GLY A 1 326 ? 11.046 13.916 15.166 1.00 89.62 326 GLY A N 1
ATOM 2626 C CA . GLY A 1 326 ? 10.722 14.934 14.169 1.00 89.62 326 GLY A CA 1
ATOM 2627 C C . GLY A 1 326 ? 9.244 15.019 13.787 1.00 89.62 326 GLY A C 1
ATOM 2628 O O . GLY A 1 326 ? 8.909 15.923 13.035 1.00 89.62 326 GLY A O 1
ATOM 2629 N N . PHE A 1 327 ? 8.367 14.161 14.317 1.00 93.75 327 PHE A N 1
ATOM 2630 C CA . PHE A 1 327 ? 6.904 14.315 14.266 1.00 93.75 327 PHE A CA 1
ATOM 2631 C C . PHE A 1 327 ? 6.383 14.963 15.557 1.00 93.75 327 PHE A C 1
ATOM 2633 O O . PHE A 1 327 ? 6.972 14.753 16.619 1.00 93.75 327 PHE A O 1
ATOM 2640 N N . GLY A 1 328 ? 5.274 15.709 15.497 1.00 90.19 328 GLY A N 1
ATOM 2641 C CA . GLY A 1 328 ? 4.735 16.403 16.679 1.00 90.19 328 GLY A CA 1
ATOM 2642 C C . GLY A 1 328 ? 3.211 16.422 16.771 1.00 90.19 328 GLY A C 1
ATOM 2643 O O . GLY A 1 328 ? 2.598 15.385 17.045 1.00 90.19 328 GLY A O 1
ATOM 2644 N N . GLN A 1 329 ? 2.603 17.598 16.652 1.00 95.50 329 GLN A N 1
ATOM 2645 C CA . GLN A 1 329 ? 1.171 17.830 16.839 1.00 95.50 329 GLN A CA 1
ATOM 2646 C C . GLN A 1 329 ? 0.541 18.566 15.654 1.00 95.50 329 GLN A C 1
ATOM 2648 O O . GLN A 1 329 ? 1.144 19.440 15.031 1.00 95.50 329 GLN A O 1
ATOM 2653 N N . ILE A 1 330 ? -0.733 18.264 15.398 1.00 97.44 330 ILE A N 1
ATOM 2654 C CA . ILE A 1 330 ? -1.576 18.964 14.423 1.00 97.44 330 ILE A CA 1
ATOM 2655 C C . ILE A 1 330 ? -2.659 19.736 15.175 1.00 97.44 330 ILE A C 1
ATOM 2657 O O . ILE A 1 330 ? -3.363 19.168 16.009 1.00 97.44 330 ILE A O 1
ATOM 2661 N N . SER A 1 331 ? -2.829 21.017 14.854 1.00 98.00 331 SER A N 1
ATOM 2662 C CA . SER A 1 331 ? -4.022 21.788 15.208 1.00 98.00 331 SER A CA 1
ATOM 2663 C C . SER A 1 331 ? -5.036 21.707 14.074 1.00 98.00 331 SER A C 1
ATOM 2665 O O . SER A 1 331 ? -4.705 21.989 12.921 1.00 98.00 331 SER A O 1
ATOM 2667 N N . ILE A 1 332 ? -6.262 21.313 14.405 1.00 98.31 332 ILE A N 1
ATOM 2668 C CA . ILE A 1 332 ? -7.377 21.152 13.473 1.00 98.31 332 ILE A CA 1
ATOM 2669 C C . ILE A 1 332 ? -8.477 22.129 13.884 1.00 98.31 332 ILE A C 1
ATOM 2671 O O . ILE A 1 332 ? -8.949 22.082 15.020 1.00 98.31 332 ILE A O 1
ATOM 2675 N N . LYS A 1 333 ? -8.892 23.013 12.975 1.00 98.19 333 LYS A N 1
ATOM 2676 C CA . LYS A 1 333 ? -9.941 24.014 13.213 1.00 98.19 333 LYS A CA 1
ATOM 2677 C C . LYS A 1 333 ? -10.963 23.993 12.082 1.00 98.19 333 LYS A C 1
ATOM 2679 O O . LYS A 1 333 ? -10.588 24.201 10.933 1.00 98.19 333 LYS A O 1
ATOM 2684 N N . LEU A 1 334 ? -12.234 23.787 12.408 1.00 97.94 334 LEU A N 1
ATOM 2685 C CA . LEU A 1 334 ? -13.347 23.930 11.470 1.00 97.94 334 LEU A CA 1
ATOM 2686 C C . LEU A 1 334 ? -13.984 25.308 11.672 1.00 97.94 334 LEU A C 1
ATOM 2688 O O . LEU A 1 334 ? -14.438 25.603 12.773 1.00 97.94 334 LEU A O 1
ATOM 2692 N N . ASP A 1 335 ? -13.979 26.158 10.648 1.00 97.06 335 ASP A N 1
ATOM 2693 C CA . ASP A 1 335 ? -14.502 27.532 10.699 1.00 97.06 335 ASP A CA 1
ATOM 2694 C C . ASP A 1 335 ? -14.047 28.308 11.957 1.00 97.06 335 ASP A C 1
ATOM 2696 O O . ASP A 1 335 ? -12.848 28.477 12.206 1.00 97.06 335 ASP A O 1
ATOM 2700 N N . ASP A 1 336 ? -15.009 28.768 12.762 1.00 94.94 336 ASP A N 1
ATOM 2701 C CA . ASP A 1 336 ? -14.825 29.475 14.029 1.00 94.94 336 ASP A CA 1
ATOM 2702 C C . ASP A 1 336 ? -15.000 28.577 15.261 1.00 94.94 336 ASP A C 1
ATOM 2704 O O . ASP A 1 336 ? -14.941 29.064 16.392 1.00 94.94 336 ASP A O 1
ATOM 2708 N N . PHE A 1 337 ? -15.161 27.264 15.071 1.00 96.31 337 PHE A N 1
ATOM 2709 C CA . PHE A 1 337 ? -15.218 26.327 16.184 1.00 96.31 337 PHE A CA 1
ATOM 2710 C C . PHE A 1 337 ? -13.865 26.224 16.913 1.00 96.31 337 PHE A C 1
ATOM 2712 O O . PHE A 1 337 ? -12.808 26.526 16.338 1.00 96.31 337 PHE A O 1
ATOM 2719 N N . PRO A 1 338 ? -13.868 25.796 18.193 1.00 95.94 338 PRO A N 1
ATOM 2720 C CA . PRO A 1 338 ? -12.642 25.576 18.946 1.00 95.94 338 PRO A CA 1
ATOM 2721 C C . PRO A 1 338 ? -11.700 24.610 18.227 1.00 95.94 338 PRO A C 1
ATOM 2723 O O . PRO A 1 338 ? -12.115 23.565 17.730 1.00 95.94 338 PRO A O 1
ATOM 2726 N N . GLN A 1 339 ? -10.414 24.955 18.200 1.00 96.00 339 GLN A N 1
ATOM 2727 C CA . GLN A 1 339 ? -9.400 24.080 17.622 1.00 96.00 339 GLN A CA 1
ATOM 2728 C C . GLN A 1 339 ? -9.195 22.820 18.478 1.00 96.00 339 GLN A C 1
ATOM 2730 O O . GLN A 1 339 ? -9.186 22.884 19.711 1.00 96.00 339 GLN A O 1
ATOM 2735 N N . LYS A 1 340 ? -8.944 21.690 17.821 1.00 97.38 340 LYS A N 1
ATOM 2736 C CA . LYS A 1 340 ? -8.518 20.432 18.436 1.00 97.38 340 LYS A CA 1
ATOM 2737 C C . LYS A 1 340 ? -7.027 20.230 18.192 1.00 97.38 340 LYS A C 1
ATOM 2739 O O . LYS A 1 340 ? -6.576 20.286 17.052 1.00 97.38 340 LYS A O 1
ATOM 2744 N N . LEU A 1 341 ? -6.273 19.957 19.253 1.00 97.44 341 LEU A N 1
ATOM 2745 C CA . LEU A 1 341 ? -4.886 19.509 19.143 1.00 97.44 341 LEU A CA 1
ATOM 2746 C C . LEU A 1 341 ? -4.841 17.982 19.094 1.00 97.44 341 LEU A C 1
ATOM 2748 O O . LEU A 1 341 ? -5.451 17.307 19.927 1.00 97.44 341 LEU A O 1
ATOM 2752 N N . VAL A 1 342 ? -4.114 17.450 18.117 1.00 96.25 342 VAL A N 1
ATOM 2753 C CA . VAL A 1 342 ? -3.942 16.018 17.883 1.00 96.25 342 VAL A CA 1
ATOM 2754 C C . VAL A 1 342 ? -2.464 15.675 17.966 1.00 96.25 342 VAL A C 1
ATOM 2756 O O . VAL A 1 342 ? -1.656 16.174 17.188 1.00 96.25 342 VAL A O 1
ATOM 2759 N N . GLN A 1 343 ? -2.121 14.790 18.897 1.00 93.81 343 GLN A N 1
ATOM 2760 C CA . GLN A 1 343 ? -0.773 14.255 19.042 1.00 93.81 343 GLN A CA 1
ATOM 2761 C C . GLN A 1 343 ? -0.515 13.177 17.975 1.00 93.81 343 GLN A C 1
ATOM 2763 O O . GLN A 1 343 ? -1.196 12.144 17.965 1.00 93.81 343 GLN A O 1
ATOM 2768 N N . THR A 1 344 ? 0.466 13.406 17.093 1.00 92.25 344 THR A N 1
ATOM 2769 C CA . THR A 1 344 ? 0.888 12.436 16.063 1.00 92.25 344 THR A CA 1
ATOM 2770 C C . THR A 1 344 ? 2.113 11.631 16.483 1.00 92.25 344 THR A C 1
ATOM 2772 O O . THR A 1 344 ? 2.286 10.507 16.018 1.00 92.25 344 THR A O 1
ATOM 2775 N N . LYS A 1 345 ? 2.939 12.151 17.400 1.00 91.69 345 LYS A N 1
ATOM 2776 C CA . LYS A 1 345 ? 4.019 11.368 18.020 1.00 91.69 345 LYS A CA 1
ATOM 2777 C C . LYS A 1 345 ? 3.513 10.558 19.216 1.00 91.69 345 LYS A C 1
ATOM 2779 O O . LYS A 1 345 ? 3.028 11.150 20.178 1.00 91.69 345 LYS A O 1
ATOM 2784 N N . VAL A 1 346 ? 3.664 9.238 19.182 1.00 87.69 346 VAL A N 1
ATOM 2785 C CA . VAL A 1 346 ? 3.303 8.319 20.279 1.00 87.69 346 VAL A CA 1
ATOM 2786 C C . VAL A 1 346 ? 4.538 7.709 20.938 1.00 87.69 346 VAL A C 1
ATOM 2788 O O . VAL A 1 346 ? 5.632 7.731 20.380 1.00 87.69 346 VAL A O 1
ATOM 2791 N N . LEU A 1 347 ? 4.366 7.182 22.152 1.00 82.19 347 LEU A N 1
ATOM 2792 C CA . LEU A 1 347 ? 5.406 6.417 22.842 1.00 82.19 347 LEU A CA 1
ATOM 2793 C C . LEU A 1 347 ? 5.541 5.016 22.216 1.00 82.19 347 LEU A C 1
ATOM 2795 O O . LEU A 1 347 ? 4.564 4.481 21.698 1.00 82.19 347 LEU A O 1
ATOM 2799 N N . GLY A 1 348 ? 6.737 4.423 22.288 1.00 77.94 348 GLY A N 1
ATOM 2800 C CA . GLY A 1 348 ? 7.034 3.076 21.775 1.00 77.94 348 GLY A CA 1
ATOM 2801 C C . GLY A 1 348 ? 7.950 3.073 20.545 1.00 77.94 348 GLY A C 1
ATOM 2802 O O . GLY A 1 348 ? 8.622 4.064 20.267 1.00 77.94 348 GLY A O 1
ATOM 2803 N N . GLU A 1 349 ? 7.983 1.968 19.795 1.00 78.44 349 GLU A N 1
ATOM 2804 C CA . GLU A 1 349 ? 8.765 1.829 18.547 1.00 78.44 349 GLU A CA 1
ATOM 2805 C C . GLU A 1 349 ? 7.882 1.510 17.328 1.00 78.44 349 GLU A C 1
ATOM 2807 O O . GLU A 1 349 ? 8.142 0.585 16.556 1.00 78.44 349 GLU A O 1
ATOM 2812 N N . ILE A 1 350 ? 6.822 2.292 17.143 1.00 82.44 350 ILE A N 1
ATOM 2813 C CA . ILE A 1 350 ? 5.901 2.146 16.015 1.00 82.44 350 ILE A CA 1
ATOM 2814 C C . ILE A 1 350 ? 6.463 2.919 14.818 1.00 82.44 350 ILE A C 1
ATOM 2816 O O . ILE A 1 350 ? 6.632 4.138 14.888 1.00 82.44 350 ILE A O 1
ATOM 2820 N N . ASP A 1 351 ? 6.707 2.230 13.699 1.00 84.38 351 ASP A N 1
ATOM 2821 C CA . ASP A 1 351 ? 7.205 2.874 12.471 1.00 84.38 351 ASP A CA 1
ATOM 2822 C C . ASP A 1 351 ? 6.228 3.930 11.959 1.00 84.38 351 ASP A C 1
ATOM 2824 O O . ASP A 1 351 ? 6.610 5.067 11.676 1.00 84.38 351 ASP A O 1
ATOM 2828 N N . GLY A 1 352 ? 4.952 3.566 11.922 1.00 88.69 352 GLY A N 1
ATOM 2829 C CA . GLY A 1 352 ? 3.839 4.482 11.775 1.00 88.69 352 GLY A CA 1
ATOM 2830 C C . GLY A 1 352 ? 2.680 3.898 10.979 1.00 88.69 352 GLY A C 1
ATOM 2831 O O . GLY A 1 352 ? 2.818 2.895 10.274 1.00 88.69 352 GLY A O 1
ATOM 2832 N N . TYR A 1 353 ? 1.517 4.517 11.139 1.00 91.81 353 TYR A N 1
ATOM 2833 C CA . TYR A 1 353 ? 0.278 4.180 10.442 1.00 91.81 353 TYR A CA 1
ATOM 2834 C C . TYR A 1 353 ? -0.692 5.364 10.487 1.00 91.81 353 TYR A C 1
ATOM 2836 O O . TYR A 1 353 ? -0.570 6.267 11.316 1.00 91.81 353 TYR A O 1
ATOM 2844 N N . TYR A 1 354 ? -1.679 5.366 9.595 1.00 94.25 354 TYR A N 1
ATOM 2845 C CA . TYR A 1 354 ? -2.758 6.355 9.601 1.00 94.25 354 TYR A CA 1
ATOM 2846 C C . TYR A 1 354 ? -3.898 5.905 10.512 1.00 94.25 354 TYR A C 1
ATOM 2848 O O . TYR A 1 354 ? -4.412 4.802 10.337 1.00 94.25 354 TYR A O 1
ATOM 2856 N N . ARG A 1 355 ? -4.310 6.743 11.468 1.00 92.94 355 ARG A N 1
ATOM 2857 C CA . ARG A 1 355 ? -5.407 6.447 12.402 1.00 92.94 355 ARG A CA 1
ATOM 2858 C C . ARG A 1 355 ? -6.470 7.527 12.371 1.00 92.94 355 ARG A C 1
ATOM 2860 O O . ARG A 1 355 ? -6.144 8.706 12.235 1.00 92.94 355 ARG A O 1
ATOM 2867 N N . TRP A 1 356 ? -7.723 7.134 12.556 1.00 94.94 356 TRP A N 1
ATOM 2868 C CA . TRP A 1 356 ? -8.808 8.093 12.706 1.00 94.94 356 TRP A CA 1
ATOM 2869 C C . TRP A 1 356 ? -8.758 8.774 14.062 1.00 94.94 356 TRP A C 1
ATOM 2871 O O . TRP A 1 356 ? -8.558 8.146 15.103 1.00 94.94 356 TRP A O 1
ATOM 2881 N N . VAL A 1 357 ? -8.960 10.081 14.026 1.00 95.31 357 VAL A N 1
ATOM 2882 C CA . VAL A 1 357 ? -9.117 10.931 15.192 1.00 95.31 357 VAL A CA 1
ATOM 2883 C C . VAL A 1 357 ? -10.447 11.645 15.051 1.00 95.31 357 VAL A C 1
ATOM 2885 O O . VAL A 1 357 ? -10.665 12.388 14.093 1.00 95.31 357 VAL A O 1
ATOM 2888 N N . GLU A 1 358 ? -11.333 11.417 16.012 1.00 95.38 358 GLU A N 1
ATOM 2889 C CA . GLU A 1 358 ? -12.552 12.199 16.154 1.00 95.38 358 GLU A CA 1
ATOM 2890 C C . GLU A 1 358 ? -12.180 13.609 16.627 1.00 95.38 358 GLU A C 1
ATOM 2892 O O . GLU A 1 358 ? -11.601 13.810 17.702 1.00 95.38 358 GLU A O 1
ATOM 2897 N N . VAL A 1 359 ? -12.454 14.593 15.776 1.00 96.62 359 VAL A N 1
ATOM 2898 C CA . VAL A 1 359 ? -12.157 16.001 16.050 1.00 96.62 359 VAL A CA 1
ATOM 2899 C C . VAL A 1 359 ? -13.235 16.588 16.955 1.00 96.62 359 VAL A C 1
ATOM 2901 O O . VAL A 1 359 ? -12.912 17.315 17.897 1.00 96.62 359 VAL A O 1
ATOM 2904 N N . GLY A 1 360 ? -14.492 16.236 16.682 1.00 94.88 360 GLY A N 1
ATOM 2905 C CA . GLY A 1 360 ? -15.663 16.615 17.459 1.00 94.88 360 GLY A CA 1
ATOM 2906 C C . GLY A 1 360 ? -16.947 16.569 16.635 1.00 94.88 360 GLY A C 1
ATOM 2907 O O . GLY A 1 360 ? -16.944 16.191 15.459 1.00 94.88 360 GLY A O 1
ATOM 2908 N N . GLU A 1 361 ? -18.030 16.998 17.269 1.00 95.44 361 GLU A N 1
ATOM 2909 C CA . GLU A 1 361 ? -19.357 17.134 16.676 1.00 95.44 361 GLU A CA 1
ATOM 2910 C C . GLU A 1 361 ? -19.674 18.612 16.439 1.00 95.44 361 GLU A C 1
ATOM 2912 O O . GLU A 1 361 ? -19.419 19.469 17.292 1.00 95.44 361 GLU A O 1
ATOM 2917 N N . PHE A 1 362 ? -20.220 18.918 15.265 1.00 96.12 362 PHE A N 1
ATOM 2918 C CA . PHE A 1 362 ? -20.416 20.282 14.793 1.00 96.12 362 PHE A CA 1
ATOM 2919 C C . PHE A 1 362 ? -21.779 20.434 14.128 1.00 96.12 362 PHE A C 1
ATOM 2921 O O . PHE A 1 362 ? -22.126 19.668 13.231 1.00 96.12 362 PHE A O 1
ATOM 2928 N N . TYR A 1 363 ? -22.525 21.473 14.500 1.00 96.69 363 TYR A N 1
ATOM 2929 C CA . TYR A 1 363 ? -23.685 21.897 13.721 1.00 96.69 363 TYR A CA 1
ATOM 2930 C C . TYR A 1 363 ? -23.213 22.745 12.537 1.00 96.69 363 TYR A C 1
ATOM 2932 O O . TYR A 1 363 ? -22.737 23.867 12.725 1.00 96.69 363 TYR A O 1
ATOM 2940 N N . LEU A 1 364 ? -23.352 22.224 11.321 1.00 97.19 364 LEU A N 1
ATOM 2941 C CA . LEU A 1 364 ? -22.935 22.894 10.093 1.00 97.19 364 LEU A CA 1
ATOM 2942 C C . LEU A 1 364 ? -24.152 23.347 9.297 1.00 97.19 364 LEU A C 1
ATOM 2944 O O . LEU A 1 364 ? -25.130 22.615 9.136 1.00 97.19 364 LEU A O 1
ATOM 2948 N N . THR A 1 365 ? -24.108 24.577 8.793 1.00 97.44 365 THR A N 1
ATOM 2949 C CA . THR A 1 365 ? -25.130 25.097 7.885 1.00 97.44 365 THR A CA 1
ATOM 2950 C C . THR A 1 365 ? -24.925 24.536 6.476 1.00 97.44 365 THR A C 1
ATOM 2952 O O . THR A 1 365 ? -23.899 23.957 6.150 1.00 97.44 365 THR A O 1
ATOM 2955 N N . LYS A 1 366 ? -25.929 24.658 5.604 1.00 97.56 366 LYS A N 1
ATOM 2956 C CA . LYS A 1 366 ? -25.729 24.345 4.184 1.00 97.56 366 LYS A CA 1
ATOM 2957 C C . LYS A 1 366 ? -24.806 25.403 3.574 1.00 97.56 366 LYS A C 1
ATOM 2959 O O . LYS A 1 366 ? -25.138 26.586 3.639 1.00 97.56 366 LYS A O 1
ATOM 2964 N N . GLY A 1 367 ? -23.728 24.989 2.917 1.00 97.38 367 GLY A N 1
ATOM 2965 C CA . GLY A 1 367 ? -22.797 25.913 2.272 1.00 97.38 367 GLY A CA 1
ATOM 2966 C C . GLY A 1 367 ? -21.358 25.420 2.274 1.00 97.38 367 GLY A C 1
ATOM 2967 O O . GLY A 1 367 ? -21.096 24.230 2.431 1.00 97.38 367 GLY A O 1
ATOM 2968 N N . THR A 1 368 ? -20.431 26.348 2.055 1.00 97.62 368 THR A N 1
ATOM 2969 C CA . THR A 1 368 ? -18.990 26.088 2.095 1.00 97.62 368 THR A CA 1
ATOM 2970 C C . THR A 1 368 ? -18.442 26.410 3.478 1.00 97.62 368 THR A C 1
ATOM 2972 O O . THR A 1 368 ? -18.706 27.483 4.015 1.00 97.62 368 THR A O 1
ATOM 2975 N N . HIS A 1 369 ? -17.651 25.487 4.005 1.00 98.00 369 HIS A N 1
ATOM 2976 C CA . HIS A 1 369 ? -16.948 25.570 5.280 1.00 98.00 369 HIS A CA 1
ATOM 2977 C C . HIS A 1 369 ? -15.453 25.346 5.044 1.00 98.00 369 HIS A C 1
ATOM 2979 O O . HIS A 1 369 ? -15.057 24.829 3.994 1.00 98.00 369 HIS A O 1
ATOM 2985 N N . TYR A 1 370 ? -14.618 25.718 6.009 1.00 97.81 370 TYR A N 1
ATOM 2986 C CA . TYR A 1 370 ? -13.166 25.616 5.894 1.00 97.81 370 TYR A CA 1
ATOM 2987 C C . TYR A 1 370 ? -12.570 24.834 7.054 1.00 97.81 370 TYR A C 1
ATOM 2989 O O . TYR A 1 370 ? -12.633 25.246 8.214 1.00 97.81 370 TYR A O 1
ATOM 2997 N N . LEU A 1 371 ? -11.911 23.728 6.719 1.00 98.06 371 LEU A N 1
ATOM 2998 C CA . LEU A 1 371 ? -11.140 22.938 7.662 1.00 98.06 371 LEU A CA 1
ATOM 2999 C C . LEU A 1 371 ? -9.666 23.320 7.555 1.00 98.06 371 LEU A C 1
ATOM 3001 O O . LEU A 1 371 ? -9.013 23.080 6.542 1.00 98.06 371 LEU A O 1
ATOM 3005 N N . THR A 1 372 ? -9.147 23.949 8.600 1.00 98.31 372 THR A N 1
ATOM 3006 C CA . THR A 1 372 ? -7.760 24.402 8.671 1.00 98.31 372 THR A CA 1
ATOM 3007 C C . THR A 1 372 ? -6.924 23.439 9.496 1.00 98.31 372 THR A C 1
ATOM 3009 O O . THR A 1 372 ? -7.217 23.190 10.665 1.00 98.31 372 THR A O 1
ATOM 3012 N N . PHE A 1 373 ? -5.846 22.952 8.893 1.00 98.25 373 PHE A N 1
ATOM 3013 C CA . PHE A 1 373 ? -4.810 22.162 9.542 1.00 98.25 373 PHE A CA 1
ATOM 3014 C C . PHE A 1 373 ? -3.577 23.028 9.729 1.00 98.25 373 PHE A C 1
ATOM 3016 O O . PHE A 1 373 ? -3.166 23.724 8.803 1.00 98.25 373 PHE A O 1
ATOM 3023 N N . ARG A 1 374 ? -2.969 22.989 10.911 1.00 98.06 374 ARG A N 1
ATOM 3024 C CA . ARG A 1 374 ? -1.701 23.661 11.197 1.00 98.06 374 ARG A CA 1
ATOM 3025 C C . ARG A 1 374 ? -0.760 22.693 11.897 1.00 98.06 374 ARG A C 1
ATOM 3027 O O . ARG A 1 374 ? -1.121 22.162 12.944 1.00 98.06 374 ARG A O 1
ATOM 3034 N N . SER A 1 375 ? 0.439 22.499 11.352 1.00 97.12 375 SER A N 1
ATOM 3035 C CA . SER A 1 375 ? 1.494 21.797 12.088 1.00 97.12 375 SER A CA 1
ATOM 3036 C C . SER A 1 375 ? 1.924 22.668 13.263 1.00 97.12 375 SER A C 1
ATOM 3038 O O . SER A 1 375 ? 2.270 23.835 13.076 1.00 97.12 375 SER A O 1
ATOM 3040 N N . VAL A 1 376 ? 1.845 22.145 14.480 1.00 96.44 376 VAL A N 1
ATOM 3041 C CA . VAL A 1 376 ? 2.261 22.865 15.689 1.00 96.44 376 VAL A CA 1
ATOM 3042 C C . VAL A 1 376 ? 3.761 22.692 15.876 1.00 96.44 376 VAL A C 1
ATOM 3044 O O . VAL A 1 376 ? 4.480 23.676 16.025 1.00 96.44 376 VAL A O 1
ATOM 3047 N N . ASP A 1 377 ? 4.248 21.464 15.779 1.00 92.06 377 ASP A N 1
ATOM 3048 C CA . ASP A 1 377 ? 5.652 21.105 15.895 1.00 92.06 377 ASP A CA 1
ATOM 3049 C C . ASP A 1 377 ? 5.966 19.880 15.027 1.00 92.06 377 ASP A C 1
ATOM 3051 O O . ASP A 1 377 ? 5.197 18.926 14.946 1.00 92.06 377 ASP A O 1
ATOM 3055 N N . GLY A 1 378 ? 7.112 19.928 14.347 1.00 91.50 378 GLY A N 1
ATOM 3056 C CA . GLY A 1 378 ? 7.588 18.836 13.506 1.00 91.50 378 GLY A CA 1
ATOM 3057 C C . GLY A 1 378 ? 6.736 18.538 12.269 1.00 91.50 378 GLY A C 1
ATOM 3058 O O . GLY A 1 378 ? 5.949 19.352 11.774 1.00 91.50 378 GLY A O 1
ATOM 3059 N N . ALA A 1 379 ? 6.957 17.342 11.743 1.00 94.69 379 ALA A N 1
ATOM 3060 C CA . ALA A 1 379 ? 6.282 16.815 10.586 1.00 94.69 379 ALA A CA 1
ATOM 3061 C C . ALA A 1 379 ? 4.925 16.232 10.936 1.00 94.69 379 ALA A C 1
ATOM 3063 O O . ALA A 1 379 ? 4.716 15.637 11.996 1.00 94.69 379 ALA A O 1
ATOM 3064 N N . THR A 1 380 ? 3.997 16.412 10.010 1.00 96.06 380 THR A N 1
ATOM 3065 C CA . THR A 1 380 ? 2.617 15.973 10.153 1.00 96.06 380 THR A CA 1
ATOM 3066 C C . THR A 1 380 ? 2.078 15.548 8.798 1.00 96.06 380 THR A C 1
ATOM 3068 O O . THR A 1 380 ? 2.476 16.091 7.765 1.00 96.06 380 THR A O 1
ATOM 3071 N N . ALA A 1 381 ? 1.191 14.555 8.798 1.00 96.69 381 ALA A N 1
ATOM 3072 C CA . ALA A 1 381 ? 0.549 14.068 7.589 1.00 96.69 381 ALA A CA 1
ATOM 3073 C C . ALA A 1 381 ? -0.899 13.662 7.868 1.00 96.69 381 ALA A C 1
ATOM 3075 O O . ALA A 1 381 ? -1.209 13.123 8.934 1.00 96.69 381 ALA A O 1
ATOM 3076 N N . ILE A 1 382 ? -1.770 13.915 6.895 1.00 97.25 382 ILE A N 1
ATOM 3077 C CA . ILE A 1 382 ? -3.180 13.518 6.911 1.00 97.25 382 ILE A CA 1
ATOM 3078 C C . ILE A 1 382 ? -3.513 12.843 5.584 1.00 97.25 382 ILE A C 1
ATOM 3080 O O . ILE A 1 382 ? -3.105 13.313 4.520 1.00 97.25 382 ILE A O 1
ATOM 3084 N N . SER A 1 383 ? -4.242 11.737 5.643 1.00 96.06 383 SER A N 1
ATOM 3085 C CA . SER A 1 383 ? -4.650 10.990 4.453 1.00 96.06 383 SER A CA 1
ATOM 3086 C C . SER A 1 383 ? -6.094 11.282 4.093 1.00 96.06 383 SER A C 1
ATOM 3088 O O . SER A 1 383 ? -6.362 11.628 2.959 1.00 96.06 383 SER A O 1
ATOM 3090 N N . LYS A 1 384 ? -7.044 11.221 5.026 1.00 96.00 384 LYS A N 1
ATOM 3091 C CA . LYS A 1 384 ? -8.474 11.292 4.687 1.00 96.00 384 LYS A CA 1
ATOM 3092 C C . LYS A 1 384 ? -9.263 12.069 5.729 1.00 96.00 384 LYS A C 1
ATOM 3094 O O . LYS A 1 384 ? -8.879 12.124 6.894 1.00 96.00 384 LYS A O 1
ATOM 3099 N N . ILE A 1 385 ? -10.365 12.678 5.311 1.00 97.06 385 ILE A N 1
ATOM 3100 C CA . ILE A 1 385 ? -11.289 13.390 6.195 1.00 97.06 385 ILE A CA 1
ATOM 3101 C C . ILE A 1 385 ? -12.697 12.876 5.898 1.00 97.06 385 ILE A C 1
ATOM 3103 O O . ILE A 1 385 ? -13.071 12.739 4.733 1.00 97.06 385 ILE A O 1
ATOM 3107 N N . VAL A 1 386 ? -13.468 12.587 6.943 1.00 95.62 386 VAL A N 1
ATOM 3108 C CA . VAL A 1 386 ? -14.857 12.135 6.830 1.00 95.62 386 VAL A CA 1
ATOM 3109 C C . VAL A 1 386 ? -15.742 12.991 7.725 1.00 95.62 386 VAL A C 1
ATOM 3111 O O . VAL A 1 386 ? -15.425 13.202 8.894 1.00 95.62 386 VAL A O 1
ATOM 3114 N N . LEU A 1 387 ? -16.866 13.456 7.179 1.00 95.19 387 LEU A N 1
ATOM 3115 C CA . LEU A 1 387 ? -17.983 13.965 7.969 1.00 95.19 387 LEU A CA 1
ATOM 3116 C C . LEU A 1 387 ? -19.136 12.968 7.926 1.00 95.19 387 LEU A C 1
ATOM 3118 O O . LEU A 1 387 ? -19.585 12.580 6.843 1.00 95.19 387 LEU A O 1
ATOM 3122 N N . LEU A 1 388 ? -19.620 12.591 9.105 1.00 92.62 388 LEU A N 1
ATOM 3123 C CA . LEU A 1 388 ? -20.785 11.730 9.285 1.00 92.62 388 LEU A CA 1
ATOM 3124 C C . LEU A 1 388 ? -21.947 12.545 9.860 1.00 92.62 388 LEU A C 1
ATOM 3126 O O . LEU A 1 388 ? -21.760 13.159 10.907 1.00 92.62 388 LEU A O 1
ATOM 3130 N N . PRO A 1 389 ? -23.127 12.559 9.228 1.00 91.19 389 PRO A N 1
ATOM 3131 C CA . PRO A 1 389 ? -24.346 13.085 9.840 1.00 91.19 389 PRO A CA 1
ATOM 3132 C C . PRO A 1 389 ? -24.704 12.352 11.155 1.00 91.19 389 PRO A C 1
ATOM 3134 O O . PRO A 1 389 ? -24.648 11.124 11.210 1.00 91.19 389 PRO A O 1
ATOM 3137 N N . GLU A 1 390 ? -25.064 13.089 12.216 1.00 78.56 390 GLU A N 1
ATOM 3138 C CA . GLU A 1 390 ? -25.340 12.543 13.570 1.00 78.56 390 GLU A CA 1
ATOM 3139 C C . GLU A 1 390 ? -26.595 11.645 13.627 1.00 78.56 390 GLU A C 1
ATOM 3141 O O . GLU A 1 390 ? -26.734 10.808 14.517 1.00 78.56 390 GLU A O 1
ATOM 3146 N N . ASP A 1 391 ? -27.509 11.754 12.659 1.00 62.56 391 ASP A N 1
ATOM 3147 C CA . ASP A 1 391 ? -28.668 10.862 12.532 1.00 62.56 391 ASP A CA 1
ATOM 3148 C C . ASP A 1 391 ? -28.291 9.400 12.211 1.00 62.56 391 ASP A C 1
ATOM 3150 O O . ASP A 1 391 ? -29.162 8.525 12.197 1.00 62.56 391 ASP A O 1
ATOM 3154 N N . LEU A 1 392 ? -26.996 9.103 12.049 1.00 58.62 392 LEU A N 1
ATOM 3155 C CA . LEU A 1 392 ? -26.446 7.768 11.851 1.00 58.62 392 LEU A CA 1
ATOM 3156 C C . LEU A 1 392 ? -25.491 7.386 12.992 1.00 58.62 392 LEU A C 1
ATOM 3158 O O . LEU A 1 392 ? -24.336 7.803 13.035 1.00 58.62 392 LEU A O 1
ATOM 3162 N N . SER A 1 393 ? -25.937 6.514 13.902 1.00 54.38 393 SER A N 1
ATOM 3163 C CA . SER A 1 393 ? -25.027 5.920 14.887 1.00 54.38 393 SER A CA 1
ATOM 3164 C C . SER A 1 393 ? -24.122 4.871 14.229 1.00 54.38 393 SER A C 1
ATOM 3166 O O . SER A 1 393 ? -24.589 4.040 13.439 1.00 54.38 393 SER A O 1
ATOM 3168 N N . PHE A 1 394 ? -22.848 4.816 14.646 1.00 55.38 394 PHE A N 1
ATOM 3169 C CA . PHE A 1 394 ? -21.886 3.751 14.297 1.00 55.38 394 PHE A CA 1
ATOM 3170 C C . PHE A 1 394 ? -22.423 2.327 14.549 1.00 55.38 394 PHE A C 1
ATOM 3172 O O . PHE A 1 394 ? -21.929 1.351 13.989 1.00 55.38 394 PHE A O 1
ATOM 3179 N N . THR A 1 395 ? -23.437 2.202 15.408 1.00 52.97 395 THR A N 1
ATOM 3180 C CA . THR A 1 395 ? -24.062 0.944 15.829 1.00 52.97 395 THR A CA 1
ATOM 3181 C C . THR A 1 395 ? -25.209 0.475 14.930 1.00 52.97 395 THR A C 1
ATOM 3183 O O . THR A 1 395 ? -25.665 -0.655 15.094 1.00 52.97 395 THR A O 1
ATOM 3186 N N . SER A 1 396 ? -25.688 1.302 13.995 1.00 47.41 396 SER A N 1
ATOM 3187 C CA . SER A 1 396 ? -26.862 0.991 13.163 1.00 47.41 396 SER A CA 1
ATOM 3188 C C . SER A 1 396 ? -26.566 0.086 11.958 1.00 47.41 396 SER A C 1
ATOM 3190 O O . SER A 1 396 ? -27.487 -0.518 11.406 1.00 47.41 396 SER A O 1
ATOM 3192 N N . ILE A 1 397 ? -25.295 -0.075 11.569 1.00 56.97 397 ILE A N 1
ATOM 3193 C CA . ILE A 1 397 ? -24.910 -0.982 10.483 1.00 56.97 397 ILE A CA 1
ATOM 3194 C C . ILE A 1 397 ? -24.850 -2.412 11.034 1.00 56.97 397 ILE A C 1
ATOM 3196 O O . ILE A 1 397 ? -23.845 -2.844 11.600 1.00 56.97 397 ILE A O 1
ATOM 3200 N N . THR A 1 398 ? -25.923 -3.185 10.855 1.00 62.72 398 THR A N 1
ATOM 3201 C CA . THR A 1 398 ? -25.899 -4.644 11.051 1.00 62.72 398 THR A CA 1
ATOM 3202 C C . THR A 1 398 ? -25.020 -5.303 9.987 1.00 62.72 398 THR A C 1
ATOM 3204 O O . THR A 1 398 ? -25.503 -5.772 8.958 1.00 62.72 398 THR A O 1
ATOM 3207 N N . MET A 1 399 ? -23.710 -5.330 10.239 1.00 71.12 399 MET A N 1
ATOM 3208 C CA . MET A 1 399 ? -22.707 -5.890 9.327 1.00 71.12 399 MET A CA 1
ATOM 3209 C C . MET A 1 399 ? -22.755 -7.420 9.218 1.00 71.12 399 MET A C 1
ATOM 3211 O O . MET A 1 399 ? -22.262 -7.978 8.242 1.00 71.12 399 MET A O 1
ATOM 3215 N N . ASP A 1 400 ? -23.378 -8.106 10.177 1.00 68.06 400 ASP A N 1
ATOM 3216 C CA . ASP A 1 400 ? -23.308 -9.568 10.328 1.00 68.06 400 ASP A CA 1
ATOM 3217 C C . ASP A 1 400 ? -23.753 -10.342 9.074 1.00 68.06 400 ASP A C 1
ATOM 3219 O O . ASP A 1 400 ? -23.253 -11.439 8.823 1.00 68.06 400 ASP A O 1
ATOM 3223 N N . SER A 1 401 ? -24.670 -9.762 8.286 1.00 71.50 401 SER A N 1
ATOM 3224 C CA . SER A 1 401 ? -25.204 -10.360 7.052 1.00 71.50 401 SER A CA 1
ATOM 3225 C C . SER A 1 401 ? -24.399 -10.049 5.785 1.00 71.50 401 SER A C 1
ATOM 3227 O O . SER A 1 401 ? -24.560 -10.748 4.788 1.00 71.50 401 SER A O 1
ATOM 3229 N N . ILE A 1 402 ? -23.548 -9.019 5.817 1.00 84.44 402 ILE A N 1
ATOM 3230 C CA . ILE A 1 402 ? -22.792 -8.539 4.651 1.00 84.44 402 ILE A CA 1
ATOM 3231 C C . ILE A 1 402 ? -21.360 -9.077 4.676 1.00 84.44 402 ILE A C 1
ATOM 3233 O O . ILE A 1 402 ? -20.772 -9.279 3.622 1.00 84.44 402 ILE A O 1
ATOM 3237 N N . LEU A 1 403 ? -20.779 -9.314 5.857 1.00 89.75 403 LEU A N 1
ATOM 3238 C CA . LEU A 1 403 ? -19.361 -9.658 5.936 1.00 89.75 403 LEU A CA 1
ATOM 3239 C C . LEU A 1 403 ? -19.072 -11.079 5.422 1.00 89.75 403 LEU A C 1
ATOM 3241 O O . LEU A 1 403 ? -19.699 -12.037 5.896 1.00 89.75 403 LEU A O 1
ATOM 3245 N N . PRO A 1 404 ? -18.069 -11.239 4.540 1.00 90.69 404 PRO A N 1
ATOM 3246 C CA . PRO A 1 404 ? -17.562 -12.546 4.140 1.00 90.69 404 PRO A CA 1
ATOM 3247 C C . PRO A 1 404 ? -16.823 -13.198 5.327 1.00 90.69 404 PRO A C 1
ATOM 3249 O O . PRO A 1 404 ? -16.835 -12.659 6.440 1.00 90.69 404 PRO A O 1
ATOM 3252 N N . PRO A 1 405 ? -16.192 -14.371 5.156 1.00 90.88 405 PRO A N 1
ATOM 3253 C CA . PRO A 1 405 ? -15.298 -14.914 6.173 1.00 90.88 405 PRO A CA 1
ATOM 3254 C C . PRO A 1 405 ? -14.196 -13.921 6.585 1.00 90.88 405 PRO A C 1
ATOM 3256 O O . PRO A 1 405 ? -13.597 -13.253 5.734 1.00 90.88 405 PRO A O 1
ATOM 3259 N N . ILE A 1 406 ? -13.926 -13.821 7.889 1.00 92.19 406 ILE A N 1
ATOM 3260 C CA . ILE A 1 406 ? -13.038 -12.793 8.460 1.00 92.19 406 ILE A CA 1
ATOM 3261 C C . ILE A 1 406 ? -11.675 -13.367 8.851 1.00 92.19 406 ILE A C 1
ATOM 3263 O O . ILE A 1 406 ? -11.570 -14.456 9.423 1.00 92.19 406 ILE A O 1
ATOM 3267 N N . ALA A 1 407 ? -10.626 -12.584 8.598 1.00 94.31 407 ALA A N 1
ATOM 3268 C CA . ALA A 1 407 ? -9.306 -12.764 9.182 1.00 94.31 407 ALA A CA 1
ATOM 3269 C C . ALA A 1 407 ? -8.827 -11.464 9.839 1.00 94.31 407 ALA A C 1
ATOM 3271 O O . ALA A 1 407 ? -8.793 -10.419 9.197 1.00 94.31 407 ALA A O 1
ATOM 3272 N N . LEU A 1 408 ? -8.422 -11.528 11.102 1.00 96.38 408 LEU A N 1
ATOM 3273 C CA . LEU A 1 408 ? -7.811 -10.420 11.829 1.00 96.38 408 LEU A CA 1
ATOM 3274 C C . LEU A 1 408 ? -6.295 -10.585 11.819 1.00 96.38 408 LEU A C 1
ATOM 3276 O O . LEU A 1 408 ? -5.788 -11.553 12.387 1.00 96.38 408 LEU A O 1
ATOM 3280 N N . LEU A 1 409 ? -5.585 -9.659 11.182 1.00 96.44 409 LEU A N 1
ATOM 3281 C CA . LEU A 1 409 ? -4.133 -9.674 11.027 1.00 96.44 409 LEU A CA 1
ATOM 3282 C C . LEU A 1 409 ? -3.484 -8.726 12.038 1.00 96.44 409 LEU A C 1
ATOM 3284 O O . LEU A 1 409 ? -3.673 -7.519 11.962 1.00 96.44 409 LEU A O 1
ATOM 3288 N N . MET A 1 410 ? -2.708 -9.281 12.964 1.00 96.00 410 MET A N 1
ATOM 3289 C CA . MET A 1 410 ? -2.063 -8.551 14.055 1.00 96.00 410 MET A CA 1
ATOM 3290 C C . MET A 1 410 ? -0.546 -8.560 13.850 1.00 96.00 410 MET A C 1
ATOM 3292 O O . MET A 1 410 ? 0.105 -9.591 14.060 1.00 96.00 410 MET A O 1
ATOM 3296 N N . ASP A 1 411 ? -0.004 -7.418 13.434 1.00 93.00 411 ASP A N 1
ATOM 3297 C CA . ASP A 1 411 ? 1.435 -7.184 13.282 1.00 93.00 411 ASP A CA 1
ATOM 3298 C C . ASP A 1 411 ? 2.006 -6.432 14.498 1.00 93.00 411 ASP A C 1
ATOM 3300 O O . ASP A 1 411 ? 1.344 -6.311 15.530 1.00 93.00 411 ASP A O 1
ATOM 3304 N N . ASP A 1 412 ? 3.253 -5.982 14.414 1.00 89.12 412 ASP A N 1
ATOM 3305 C CA . ASP A 1 412 ? 3.983 -5.328 15.500 1.00 89.12 412 ASP A CA 1
ATOM 3306 C C . ASP A 1 412 ? 3.278 -4.094 16.096 1.00 89.12 412 ASP A C 1
ATOM 3308 O O . ASP A 1 412 ? 3.320 -3.897 17.311 1.00 89.12 412 ASP A O 1
ATOM 3312 N N . ASP A 1 413 ? 2.588 -3.302 15.276 1.00 88.31 413 ASP A N 1
ATOM 3313 C CA . ASP A 1 413 ? 1.884 -2.077 15.676 1.00 88.31 413 ASP A CA 1
ATOM 3314 C C . ASP A 1 413 ? 0.548 -2.303 16.405 1.00 88.31 413 ASP A C 1
ATOM 3316 O O . ASP A 1 413 ? 0.021 -1.371 17.020 1.00 88.31 413 ASP A O 1
ATOM 3320 N N . PHE A 1 414 ? 0.023 -3.530 16.398 1.00 92.50 414 PHE A N 1
ATOM 3321 C CA . PHE A 1 414 ? -1.167 -3.906 17.165 1.00 92.50 414 PHE A CA 1
ATOM 3322 C C . PHE A 1 414 ? -0.873 -4.089 18.663 1.00 92.50 414 PHE A C 1
ATOM 3324 O O . PHE A 1 414 ? -1.740 -3.854 19.511 1.00 92.50 414 PHE A O 1
ATOM 3331 N N . TRP A 1 415 ? 0.334 -4.543 19.005 1.00 92.19 415 TRP A N 1
ATOM 3332 C CA . TRP A 1 415 ? 0.651 -5.014 20.350 1.00 92.19 415 TRP A CA 1
ATOM 3333 C C . TRP A 1 415 ? 1.101 -3.890 21.280 1.00 92.19 415 TRP A C 1
ATOM 3335 O O . TRP A 1 415 ? 2.015 -3.126 20.981 1.00 92.19 415 TRP A O 1
ATOM 3345 N N . ASN A 1 416 ? 0.529 -3.876 22.481 1.00 90.62 416 ASN A N 1
ATOM 3346 C CA . ASN A 1 416 ? 1.011 -3.094 23.612 1.00 90.62 416 ASN A CA 1
ATOM 3347 C C . ASN A 1 416 ? 1.812 -3.992 24.559 1.00 90.62 416 ASN A C 1
ATOM 3349 O O . ASN A 1 416 ? 1.528 -5.184 24.690 1.00 90.62 416 ASN A O 1
ATOM 3353 N N . PHE A 1 417 ? 2.811 -3.432 25.236 1.00 87.25 417 PHE A N 1
ATOM 3354 C CA . PHE A 1 417 ? 3.588 -4.129 26.260 1.00 87.25 417 PHE A CA 1
ATOM 3355 C C . PHE A 1 417 ? 4.333 -3.135 27.154 1.00 87.25 417 PHE A C 1
ATOM 3357 O O . PHE A 1 417 ? 4.683 -2.034 26.730 1.00 87.25 417 PHE A O 1
ATOM 3364 N N . ASP A 1 418 ? 4.631 -3.562 28.380 1.00 77.62 418 ASP A N 1
ATOM 3365 C CA . ASP A 1 418 ? 5.447 -2.796 29.320 1.00 77.62 418 ASP A CA 1
ATOM 3366 C C . ASP A 1 418 ? 6.933 -3.166 29.141 1.00 77.62 418 ASP A C 1
ATOM 3368 O O . ASP A 1 418 ? 7.318 -4.330 29.297 1.00 77.62 418 ASP A O 1
ATOM 3372 N N . GLY A 1 419 ? 7.807 -2.206 28.809 1.00 63.84 419 GLY A N 1
ATOM 3373 C CA . GLY A 1 419 ? 9.243 -2.490 28.675 1.00 63.84 419 GLY A CA 1
ATOM 3374 C C . GLY A 1 419 ? 10.089 -1.427 27.969 1.00 63.84 419 GLY A C 1
ATOM 3375 O O . GLY A 1 419 ? 9.576 -0.431 27.469 1.00 63.84 419 GLY A O 1
ATOM 3376 N N . SER A 1 420 ? 11.412 -1.648 27.961 1.00 65.44 420 SER A N 1
ATOM 3377 C CA . SER A 1 420 ? 12.395 -0.800 27.269 1.00 65.44 420 SER A CA 1
ATOM 3378 C C . SER A 1 420 ? 12.296 -0.925 25.735 1.00 65.44 420 SER A C 1
ATOM 3380 O O . SER A 1 420 ? 11.767 -1.929 25.251 1.00 65.44 420 SER A O 1
ATOM 3382 N N . PRO A 1 421 ? 12.844 0.046 24.974 1.00 62.03 421 PRO A N 1
ATOM 3383 C CA . PRO A 1 421 ? 12.876 0.031 23.504 1.00 62.03 421 PRO A CA 1
ATOM 3384 C C . PRO A 1 421 ? 13.515 -1.236 22.898 1.00 62.03 421 PRO A C 1
ATOM 3386 O O . PRO A 1 421 ? 13.123 -1.671 21.823 1.00 62.03 421 PRO A O 1
ATOM 3389 N N . ASP A 1 422 ? 14.379 -1.944 23.641 1.00 70.88 422 ASP A N 1
ATOM 3390 C CA . ASP A 1 422 ? 14.984 -3.239 23.253 1.00 70.88 422 ASP A CA 1
ATOM 3391 C C . ASP A 1 422 ? 13.978 -4.418 23.206 1.00 70.88 422 ASP A C 1
ATOM 3393 O O . ASP A 1 422 ? 14.312 -5.588 23.442 1.00 70.88 422 ASP A O 1
ATOM 3397 N N . ALA A 1 423 ? 12.700 -4.122 22.987 1.00 83.25 423 ALA A N 1
ATOM 3398 C CA . ALA A 1 423 ? 11.627 -5.086 22.848 1.00 83.25 423 ALA A CA 1
ATOM 3399 C C . ALA A 1 423 ? 11.514 -5.661 21.436 1.00 83.25 423 ALA A C 1
ATOM 3401 O O . ALA A 1 423 ? 10.845 -6.679 21.281 1.00 83.25 423 ALA A O 1
ATOM 3402 N N . PHE A 1 424 ? 12.186 -5.089 20.437 1.00 89.81 424 PHE A N 1
ATOM 3403 C CA . PHE A 1 424 ? 12.092 -5.548 19.055 1.00 89.81 424 PHE A CA 1
ATOM 3404 C C . PHE A 1 424 ? 13.385 -6.186 18.548 1.00 89.81 424 PHE A C 1
ATOM 3406 O O . PHE A 1 424 ? 14.494 -5.711 18.781 1.00 89.81 424 PHE A O 1
ATOM 3413 N N . ALA A 1 425 ? 13.233 -7.270 17.792 1.00 92.19 425 ALA A N 1
ATOM 3414 C CA . ALA A 1 425 ? 14.267 -7.791 16.915 1.00 92.19 425 ALA A CA 1
ATOM 3415 C C . ALA A 1 425 ? 14.028 -7.257 15.498 1.00 92.19 425 ALA A C 1
ATOM 3417 O O . ALA A 1 425 ? 12.983 -7.521 14.905 1.00 92.19 425 ALA A O 1
ATOM 3418 N N . ILE A 1 426 ? 15.009 -6.540 14.947 1.00 92.50 426 ILE A N 1
ATOM 3419 C CA . ILE A 1 426 ? 14.932 -5.962 13.601 1.00 92.50 426 ILE A CA 1
ATOM 3420 C C . ILE A 1 426 ? 15.604 -6.903 12.601 1.00 92.50 426 ILE A C 1
ATOM 3422 O O . ILE A 1 426 ? 16.794 -7.210 12.705 1.00 92.50 426 ILE A O 1
ATOM 3426 N N . SER A 1 427 ? 14.844 -7.394 11.628 1.00 93.31 427 SER A N 1
ATOM 3427 C CA . SER A 1 427 ? 15.357 -8.231 10.546 1.00 93.31 427 SER A CA 1
ATOM 3428 C C . SER A 1 427 ? 14.342 -8.310 9.409 1.00 93.31 427 SER A C 1
ATOM 3430 O O . SER A 1 427 ? 13.177 -8.584 9.687 1.00 93.31 427 SER A O 1
ATOM 3432 N N . PRO A 1 428 ? 14.766 -8.254 8.132 1.00 93.19 428 PRO A N 1
ATOM 3433 C CA . PRO A 1 428 ? 13.849 -8.415 7.000 1.00 93.19 428 PRO A CA 1
ATOM 3434 C C . PRO A 1 428 ? 13.221 -9.822 6.921 1.00 93.19 428 PRO A C 1
ATOM 3436 O O . PRO A 1 428 ? 12.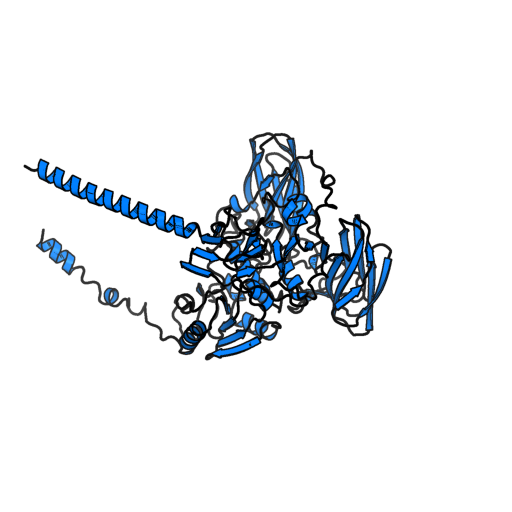317 -10.060 6.131 1.00 93.19 428 PRO A O 1
ATOM 3439 N N . LYS A 1 429 ? 13.672 -10.773 7.755 1.00 94.19 429 LYS A N 1
ATOM 3440 C CA . LYS A 1 429 ? 13.065 -12.107 7.911 1.00 94.19 429 LYS A CA 1
ATOM 3441 C C . LYS A 1 429 ? 11.708 -12.072 8.626 1.00 94.19 429 LYS A C 1
ATOM 3443 O O . LYS A 1 429 ? 10.928 -13.023 8.497 1.00 94.19 429 LYS A O 1
ATOM 3448 N N . PHE A 1 430 ? 11.451 -11.024 9.402 1.00 95.38 430 PHE A N 1
ATOM 3449 C CA . PHE A 1 430 ? 10.185 -10.809 10.096 1.00 95.38 430 PHE A CA 1
ATOM 3450 C C . PHE A 1 430 ? 9.226 -9.998 9.223 1.00 95.38 430 PHE A C 1
ATOM 3452 O O . PHE A 1 430 ? 9.660 -9.290 8.314 1.00 95.38 430 PHE A O 1
ATOM 3459 N N . SER A 1 431 ? 7.928 -10.160 9.463 1.00 94.19 431 SER A N 1
ATOM 3460 C CA . SER A 1 431 ? 6.881 -9.323 8.883 1.00 94.19 431 SER A CA 1
ATOM 3461 C C . SER A 1 431 ? 7.188 -7.863 9.189 1.00 94.19 431 SER A C 1
ATOM 3463 O O . SER A 1 431 ? 7.613 -7.538 10.294 1.00 94.19 431 SER A O 1
ATOM 3465 N N . ASN A 1 432 ? 7.090 -7.000 8.178 1.00 94.62 432 ASN A N 1
ATOM 3466 C CA . ASN A 1 432 ? 7.410 -5.574 8.284 1.00 94.62 432 ASN A CA 1
ATOM 3467 C C . ASN A 1 432 ? 8.790 -5.257 8.911 1.00 94.62 432 ASN A C 1
ATOM 3469 O O . ASN A 1 432 ? 9.061 -4.134 9.334 1.00 94.62 432 ASN A O 1
ATOM 3473 N N . GLY A 1 433 ? 9.714 -6.224 8.907 1.00 94.38 433 GLY A N 1
ATOM 3474 C CA . GLY A 1 433 ? 11.078 -6.078 9.397 1.00 94.38 433 GLY A CA 1
ATOM 3475 C C . GLY A 1 433 ? 11.238 -6.175 10.916 1.00 94.38 433 GLY A C 1
ATOM 3476 O O . GLY A 1 433 ? 12.362 -5.984 11.391 1.00 94.38 433 GLY A O 1
ATOM 3477 N N . LYS A 1 434 ? 10.176 -6.464 11.684 1.00 93.94 434 LYS A N 1
ATOM 3478 C CA . LYS A 1 434 ? 10.206 -6.459 13.157 1.00 93.94 434 LYS A CA 1
ATOM 3479 C C . LYS A 1 434 ? 9.523 -7.678 13.775 1.00 93.94 434 LYS A C 1
ATOM 3481 O O . LYS A 1 434 ? 8.564 -8.209 13.240 1.00 93.94 434 LYS A O 1
ATOM 3486 N N . ALA A 1 435 ? 10.024 -8.119 14.926 1.00 94.69 435 ALA A N 1
ATOM 3487 C CA . ALA A 1 435 ? 9.354 -9.099 15.781 1.00 94.69 435 ALA A CA 1
ATOM 3488 C C . ALA A 1 435 ? 9.541 -8.729 17.256 1.00 94.69 435 ALA A C 1
ATOM 3490 O O . ALA A 1 435 ? 10.608 -8.253 17.644 1.00 94.69 435 ALA A O 1
ATOM 3491 N N . ILE A 1 436 ? 8.537 -8.982 18.092 1.00 93.62 436 ILE A N 1
ATOM 3492 C CA . ILE A 1 436 ? 8.537 -8.602 19.509 1.00 93.62 436 ILE A CA 1
ATOM 3493 C C . ILE A 1 436 ? 9.189 -9.695 20.357 1.00 93.62 436 ILE A C 1
ATOM 3495 O O . ILE A 1 436 ? 8.799 -10.861 20.306 1.00 93.62 436 ILE A O 1
ATOM 3499 N N . TYR A 1 437 ? 10.162 -9.333 21.187 1.00 93.12 437 TYR A N 1
ATOM 3500 C CA . TYR A 1 437 ? 10.801 -10.218 22.156 1.00 93.12 437 TYR A CA 1
ATOM 3501 C C . TYR A 1 437 ? 9.964 -10.377 23.423 1.00 93.12 437 TYR A C 1
ATOM 3503 O O . TYR A 1 437 ? 9.865 -9.467 24.250 1.00 93.12 437 TYR A O 1
ATOM 3511 N N . LEU A 1 438 ? 9.438 -11.590 23.602 1.00 91.75 438 LEU A N 1
ATOM 3512 C CA . LEU A 1 438 ? 8.523 -11.956 24.678 1.00 91.75 438 LEU A CA 1
ATOM 3513 C C . LEU A 1 438 ? 9.201 -12.268 26.016 1.00 91.75 438 LEU A C 1
ATOM 3515 O O . LEU A 1 438 ? 8.475 -12.519 26.960 1.00 91.75 438 LEU A O 1
ATOM 3519 N N . GLY A 1 439 ? 10.533 -12.332 26.134 1.00 83.88 439 GLY A N 1
ATOM 3520 C CA . GLY A 1 439 ? 11.224 -12.917 27.301 1.00 83.88 439 GLY A CA 1
ATOM 3521 C C . GLY A 1 439 ? 10.797 -12.364 28.671 1.00 83.88 439 GLY A C 1
ATOM 3522 O O . GLY A 1 439 ? 11.369 -11.386 29.148 1.00 83.88 439 GLY A O 1
ATOM 3523 N N . ASN A 1 440 ? 9.835 -13.040 29.308 1.00 84.50 440 ASN A N 1
ATOM 3524 C CA . ASN A 1 440 ? 9.063 -12.642 30.496 1.00 84.50 440 ASN A CA 1
ATOM 3525 C C . ASN A 1 440 ? 8.206 -11.370 30.347 1.00 84.50 440 ASN A C 1
ATOM 3527 O O . ASN A 1 440 ? 7.744 -10.822 31.345 1.00 84.50 440 ASN A O 1
ATOM 3531 N N . ARG A 1 441 ? 7.994 -10.894 29.122 1.00 89.75 441 ARG A N 1
ATOM 3532 C CA . ARG A 1 441 ? 7.106 -9.779 28.804 1.00 89.75 441 ARG A CA 1
ATOM 3533 C C . ARG A 1 441 ? 5.727 -10.302 28.428 1.00 89.75 441 ARG A C 1
ATOM 3535 O O . ARG A 1 441 ? 5.599 -11.318 27.743 1.00 89.75 441 ARG A O 1
ATOM 3542 N N . THR A 1 442 ? 4.716 -9.558 28.849 1.00 91.75 442 THR A N 1
ATOM 3543 C CA . THR A 1 442 ? 3.348 -9.723 28.373 1.00 91.75 442 THR A CA 1
ATOM 3544 C C . THR A 1 442 ? 3.120 -8.739 27.246 1.00 91.75 442 THR A C 1
ATOM 3546 O O . THR A 1 442 ? 3.241 -7.533 27.453 1.00 91.75 442 THR A O 1
ATOM 3549 N N . VAL A 1 443 ? 2.796 -9.258 26.065 1.00 94.00 443 VAL A N 1
ATOM 3550 C CA . VAL A 1 443 ? 2.224 -8.448 24.988 1.00 94.00 443 VAL A CA 1
ATOM 3551 C C . VAL A 1 443 ? 0.718 -8.632 25.005 1.00 94.00 443 VAL A C 1
ATOM 3553 O O . VAL A 1 443 ? 0.239 -9.745 25.222 1.00 94.00 443 VAL A O 1
ATOM 3556 N N . TYR A 1 444 ? -0.026 -7.555 24.803 1.00 95.38 444 TYR A N 1
ATOM 3557 C CA . TYR A 1 444 ? -1.479 -7.583 24.828 1.00 95.38 444 TYR A CA 1
ATOM 3558 C C . TYR A 1 444 ? -2.081 -6.641 23.790 1.00 95.38 444 TYR A C 1
ATOM 3560 O O . TYR A 1 444 ? -1.469 -5.655 23.383 1.00 95.38 444 TYR A O 1
ATOM 3568 N N . GLY A 1 445 ? -3.298 -6.941 23.360 1.00 95.50 445 GLY A N 1
ATOM 3569 C CA . GLY A 1 445 ? -4.037 -6.111 22.421 1.00 95.50 445 GLY A CA 1
ATOM 3570 C C . GLY A 1 445 ? -5.535 -6.349 22.526 1.00 95.50 445 GLY A C 1
ATOM 3571 O O . GLY A 1 445 ? -5.980 -7.392 23.010 1.00 95.50 445 GLY A O 1
ATOM 3572 N N . SER A 1 446 ? -6.304 -5.370 22.061 1.00 96.44 446 SER A N 1
ATOM 3573 C CA . SER A 1 446 ? -7.766 -5.414 22.054 1.00 96.44 446 SER A CA 1
ATOM 3574 C C . SER A 1 446 ? -8.272 -5.353 20.624 1.00 96.44 446 SER A C 1
ATOM 3576 O O . SER A 1 446 ? -7.784 -4.556 19.826 1.00 96.44 446 SER A O 1
ATOM 3578 N N . PHE A 1 447 ? -9.265 -6.169 20.297 1.00 96.50 447 PHE A N 1
ATOM 3579 C CA . PHE A 1 447 ? -9.815 -6.253 18.947 1.00 96.50 447 PHE A CA 1
ATOM 3580 C C . PHE A 1 447 ? -11.320 -6.509 18.980 1.00 96.50 447 PHE A C 1
ATOM 3582 O O . PHE A 1 447 ? -11.862 -6.977 19.981 1.00 96.50 447 PHE A O 1
ATOM 3589 N N . TYR A 1 448 ? -11.997 -6.189 17.879 1.00 94.44 448 TYR A N 1
ATOM 3590 C CA . TYR A 1 448 ? -13.431 -6.410 17.724 1.00 94.44 448 TYR A CA 1
ATOM 3591 C C . TYR A 1 448 ? -13.704 -7.621 16.829 1.00 94.44 448 TYR A C 1
ATOM 3593 O O . TYR A 1 448 ? -13.144 -7.736 15.739 1.00 94.44 448 TYR A O 1
ATOM 3601 N N . ILE A 1 449 ? -14.598 -8.500 17.274 1.00 94.06 449 ILE A N 1
ATOM 3602 C CA . ILE A 1 449 ? -15.134 -9.616 16.497 1.00 94.06 449 ILE A CA 1
ATOM 3603 C C . ILE A 1 449 ? -16.553 -9.252 16.063 1.00 94.06 449 ILE A C 1
ATOM 3605 O O . ILE A 1 449 ? -17.445 -9.155 16.913 1.00 94.06 449 ILE A O 1
ATOM 3609 N N . PRO A 1 450 ? -16.808 -9.060 14.757 1.00 89.88 450 PRO A N 1
ATOM 3610 C CA . PRO A 1 450 ? -18.121 -8.623 14.294 1.00 89.88 450 PRO A CA 1
ATOM 3611 C C . PRO A 1 450 ? -19.156 -9.744 14.262 1.00 89.88 450 PRO A C 1
ATOM 3613 O O . PRO A 1 450 ? -20.342 -9.470 14.420 1.00 89.88 450 PRO A O 1
ATOM 3616 N N . ARG A 1 451 ? -18.725 -11.001 14.107 1.00 90.69 451 ARG A N 1
ATOM 3617 C CA . ARG A 1 451 ? -19.595 -12.180 14.084 1.00 90.69 451 ARG A CA 1
ATOM 3618 C C . ARG A 1 451 ? -19.038 -13.248 15.017 1.00 90.69 451 ARG A C 1
ATOM 3620 O O . ARG A 1 451 ? -17.906 -13.681 14.846 1.00 90.69 451 ARG A O 1
ATOM 3627 N N . GLY A 1 452 ? -19.827 -13.668 16.003 1.00 92.44 452 GLY A N 1
ATOM 3628 C CA . GLY A 1 452 ? -19.433 -14.762 16.891 1.00 92.44 452 GLY A CA 1
ATOM 3629 C C . GLY A 1 452 ? -19.401 -16.099 16.149 1.00 92.44 452 GLY A C 1
ATOM 3630 O O . GLY A 1 452 ? -20.209 -16.315 15.244 1.00 92.44 452 GLY A O 1
ATOM 3631 N N . GLY A 1 453 ? -18.489 -16.990 16.527 1.00 93.06 453 GLY A N 1
ATOM 3632 C CA . GLY A 1 453 ? -18.296 -18.265 15.842 1.00 93.06 453 GLY A CA 1
ATOM 3633 C C . GLY A 1 453 ? -17.055 -19.023 16.305 1.00 93.06 453 GLY A C 1
ATOM 3634 O O . GLY A 1 453 ? -16.435 -18.683 17.312 1.00 93.06 453 GLY A O 1
ATOM 3635 N N . GLU A 1 454 ? -16.698 -20.062 15.554 1.00 93.69 454 GLU A N 1
ATOM 3636 C CA . GLU A 1 454 ? -15.441 -20.784 15.744 1.00 93.69 454 GLU A CA 1
ATOM 3637 C C . GLU A 1 454 ? -14.318 -20.069 14.992 1.00 93.69 454 GLU A C 1
ATOM 3639 O O . GLU A 1 454 ? -14.489 -19.647 13.852 1.00 93.69 454 GLU A O 1
ATOM 3644 N N . TYR A 1 455 ? -13.163 -19.932 15.633 1.00 94.44 455 TYR A N 1
ATOM 3645 C CA . TYR A 1 455 ? -11.989 -19.254 15.105 1.00 94.44 455 TYR A CA 1
ATOM 3646 C C . TYR A 1 455 ? -10.716 -20.068 15.354 1.00 94.44 455 TYR A C 1
ATOM 3648 O O . TYR A 1 455 ? -10.602 -20.851 16.294 1.00 94.44 455 TYR A O 1
ATOM 3656 N N . SER A 1 456 ? -9.712 -19.838 14.522 1.00 93.62 456 SER A N 1
ATOM 3657 C CA . SER A 1 456 ? -8.354 -20.352 14.643 1.00 93.62 456 SER A CA 1
ATOM 3658 C C . SER A 1 456 ? -7.405 -19.200 14.964 1.00 93.62 456 SER A C 1
ATOM 3660 O O . SER A 1 456 ? -7.408 -18.203 14.248 1.00 93.62 456 SER A O 1
ATOM 3662 N N . LEU A 1 457 ? -6.542 -19.345 15.971 1.00 95.25 457 LEU A N 1
ATOM 3663 C CA . LEU A 1 457 ? -5.407 -18.443 16.194 1.00 95.25 457 LEU A CA 1
ATOM 3664 C C . LEU A 1 457 ? -4.140 -19.066 15.606 1.00 95.25 457 LEU A C 1
ATOM 3666 O O . LEU A 1 457 ? -3.684 -20.126 16.038 1.00 95.25 457 LEU A O 1
ATOM 3670 N N . ILE A 1 458 ? -3.541 -18.380 14.643 1.00 93.94 458 ILE A N 1
ATOM 3671 C CA . ILE A 1 458 ? -2.274 -18.741 14.020 1.00 93.94 458 ILE A CA 1
ATOM 3672 C C . ILE A 1 458 ? -1.212 -17.762 14.508 1.00 93.94 458 ILE A C 1
ATOM 3674 O O . ILE A 1 458 ? -1.349 -16.559 14.330 1.00 93.94 458 ILE A O 1
ATOM 3678 N N . LEU A 1 459 ? -0.129 -18.280 15.080 1.00 94.75 459 LEU A N 1
ATOM 3679 C CA . LEU A 1 459 ? 1.007 -17.481 15.529 1.00 94.75 459 LEU A CA 1
ATOM 3680 C C . LEU A 1 459 ? 2.245 -17.821 14.708 1.00 94.75 459 LEU A C 1
ATOM 3682 O O . LEU A 1 459 ? 2.591 -18.996 14.549 1.00 94.75 459 LEU A O 1
ATOM 3686 N N . LYS A 1 460 ? 2.946 -16.794 14.234 1.00 95.00 460 LYS A N 1
ATOM 3687 C CA . LYS A 1 460 ? 4.291 -16.913 13.684 1.00 95.00 460 LYS A CA 1
ATOM 3688 C C . LYS A 1 460 ? 5.291 -16.497 14.756 1.00 95.00 460 LYS A C 1
ATOM 3690 O O . LYS A 1 460 ? 5.304 -15.350 15.191 1.00 95.00 460 LYS A O 1
ATOM 3695 N N . VAL A 1 461 ? 6.103 -17.444 15.211 1.00 95.38 461 VAL A N 1
ATOM 3696 C CA . VAL A 1 461 ? 7.010 -17.260 16.350 1.00 95.38 461 VAL A CA 1
ATOM 3697 C C . VAL A 1 461 ? 8.389 -17.846 16.074 1.00 95.38 461 VAL A C 1
ATOM 3699 O O . VAL A 1 461 ? 8.532 -18.813 15.327 1.00 95.38 461 VAL A O 1
ATOM 3702 N N . TYR A 1 462 ? 9.416 -17.297 16.715 1.00 95.00 462 TYR A N 1
ATOM 3703 C CA . TYR A 1 462 ? 10.778 -17.826 16.672 1.00 95.00 462 TYR A CA 1
ATOM 3704 C C . TYR A 1 462 ? 11.249 -18.088 18.097 1.00 95.00 462 TYR A C 1
ATOM 3706 O O . TYR A 1 462 ? 11.408 -17.169 18.888 1.00 95.00 462 TYR A O 1
ATOM 3714 N N . GLY A 1 463 ? 11.475 -19.353 18.427 1.00 92.56 463 GLY A N 1
ATOM 3715 C CA . GLY A 1 463 ? 11.934 -19.794 19.741 1.00 92.56 463 GLY A CA 1
ATOM 3716 C C . GLY A 1 463 ? 12.589 -21.164 19.634 1.00 92.56 463 GLY A C 1
ATOM 3717 O O . GLY A 1 463 ? 12.614 -21.767 18.553 1.00 92.56 463 GLY A O 1
ATOM 3718 N N . ARG A 1 464 ? 13.136 -21.670 20.740 1.00 93.00 464 ARG A N 1
ATOM 3719 C CA . ARG A 1 464 ? 13.689 -23.027 20.769 1.00 93.00 464 ARG A CA 1
ATOM 3720 C C . ARG A 1 464 ? 12.541 -24.033 20.763 1.00 93.00 464 ARG A C 1
ATOM 3722 O O . ARG A 1 464 ? 11.481 -23.800 21.342 1.00 93.00 464 ARG A O 1
ATOM 3729 N N . MET A 1 465 ? 12.740 -25.171 20.099 1.00 91.94 465 MET A N 1
ATOM 3730 C CA . MET A 1 465 ? 11.741 -26.240 20.131 1.00 91.94 465 MET A CA 1
ATOM 3731 C C . MET A 1 465 ? 11.508 -26.684 21.579 1.00 91.94 465 MET A C 1
ATOM 3733 O O . MET A 1 465 ? 12.457 -26.993 22.294 1.00 91.94 465 MET A O 1
ATOM 3737 N N . GLY A 1 466 ? 10.243 -26.731 21.993 1.00 90.75 466 GLY A N 1
ATOM 3738 C CA . GLY A 1 466 ? 9.844 -27.053 23.364 1.00 90.75 466 GLY A CA 1
ATOM 3739 C C . GLY A 1 466 ? 9.584 -25.842 24.263 1.00 90.75 466 GLY A C 1
ATOM 3740 O O . GLY A 1 466 ? 8.914 -26.023 25.283 1.00 90.75 466 GLY A O 1
ATOM 3741 N N . ASP A 1 467 ? 10.013 -24.633 23.874 1.00 93.75 467 ASP A N 1
ATOM 3742 C CA . ASP A 1 467 ? 9.635 -23.398 24.572 1.00 93.75 467 ASP A CA 1
ATOM 3743 C C . ASP A 1 467 ? 8.108 -23.305 24.656 1.00 93.75 467 ASP A C 1
ATOM 3745 O O . ASP A 1 467 ? 7.397 -23.734 23.748 1.00 93.75 467 ASP A O 1
ATOM 3749 N N . THR A 1 468 ? 7.583 -22.790 25.764 1.00 93.69 468 THR A N 1
ATOM 3750 C CA . THR A 1 468 ? 6.133 -22.715 25.994 1.00 93.69 468 THR A CA 1
ATOM 3751 C C . THR A 1 468 ? 5.656 -21.270 25.940 1.00 93.69 468 THR A C 1
ATOM 3753 O O . THR A 1 468 ? 6.241 -20.411 26.596 1.00 93.69 468 THR A O 1
ATOM 3756 N N . LEU A 1 469 ? 4.579 -21.037 25.190 1.00 95.62 469 LEU A N 1
ATOM 3757 C CA . LEU A 1 469 ? 3.823 -19.790 25.144 1.00 95.62 469 LEU A CA 1
ATOM 3758 C C . LEU A 1 469 ? 2.535 -19.959 25.948 1.00 95.62 469 LEU A C 1
ATOM 3760 O O . LEU A 1 469 ? 1.826 -20.953 25.768 1.00 95.62 469 LEU A O 1
ATOM 3764 N N . GLN A 1 470 ? 2.245 -18.993 26.812 1.00 96.56 470 GLN A N 1
ATOM 3765 C CA . GLN A 1 470 ? 0.941 -18.832 27.444 1.00 96.56 470 GLN A CA 1
ATOM 3766 C C . GLN A 1 470 ? 0.161 -17.782 26.664 1.00 96.56 470 GLN A C 1
ATOM 3768 O O . GLN A 1 470 ? 0.683 -16.702 26.397 1.00 96.56 470 GLN A O 1
ATOM 3773 N N . ILE A 1 471 ? -1.067 -18.110 26.286 1.00 97.25 471 ILE A N 1
ATOM 3774 C CA . ILE A 1 471 ? -1.965 -17.224 25.549 1.00 97.25 471 ILE A CA 1
ATOM 3775 C C . ILE A 1 471 ? -3.237 -17.096 26.377 1.00 97.25 471 ILE A C 1
ATOM 3777 O O . ILE A 1 471 ? -3.843 -18.115 26.706 1.00 97.25 471 ILE A O 1
ATOM 3781 N N . SER A 1 472 ? -3.633 -15.875 26.717 1.00 97.31 472 SER A N 1
ATOM 3782 C CA . SER A 1 472 ? -4.955 -15.584 27.271 1.00 97.31 472 SER A CA 1
ATOM 3783 C C . SER A 1 472 ? -5.797 -14.959 26.170 1.00 97.31 472 SER A C 1
ATOM 3785 O O . SER A 1 472 ? -5.350 -14.012 25.531 1.00 97.31 472 SER A O 1
ATOM 3787 N N . LEU A 1 473 ? -6.981 -15.502 25.924 1.00 97.19 473 LEU A N 1
ATOM 3788 C CA . LEU A 1 473 ? -8.010 -14.881 25.100 1.00 97.19 473 LEU A CA 1
ATOM 3789 C C . LEU A 1 473 ? -9.198 -14.634 26.022 1.00 97.19 473 LEU A C 1
ATOM 3791 O O . LEU A 1 473 ? -9.842 -15.592 26.458 1.00 97.19 473 LEU A O 1
ATOM 3795 N N . ASP A 1 474 ? -9.414 -13.373 26.377 1.00 96.06 474 ASP A N 1
ATOM 3796 C CA . ASP A 1 474 ? -10.232 -12.979 27.522 1.00 96.06 474 ASP A CA 1
ATOM 3797 C C . ASP A 1 474 ? -9.821 -13.789 28.778 1.00 96.06 474 ASP A C 1
ATOM 3799 O O . ASP A 1 474 ? -8.638 -13.855 29.137 1.00 96.06 474 ASP A O 1
ATOM 3803 N N . ASP A 1 475 ? -10.775 -14.477 29.411 1.00 93.62 475 ASP A N 1
ATOM 3804 C CA . ASP A 1 475 ? -10.556 -15.330 30.583 1.00 93.62 475 ASP A CA 1
ATOM 3805 C C . ASP A 1 475 ? -9.991 -16.727 30.245 1.00 93.62 475 ASP A C 1
ATOM 3807 O O . ASP A 1 475 ? -9.546 -17.460 31.137 1.00 93.62 475 ASP A O 1
ATOM 3811 N N . ALA A 1 476 ? -10.011 -17.135 28.971 1.00 96.38 476 ALA A N 1
ATOM 3812 C CA . ALA A 1 476 ? -9.582 -18.465 28.549 1.00 96.38 476 ALA A CA 1
ATOM 3813 C C . ALA A 1 476 ? -8.061 -18.525 28.353 1.00 96.38 476 ALA A C 1
ATOM 3815 O O . ALA A 1 476 ? -7.488 -17.758 27.584 1.00 96.38 476 ALA A O 1
ATOM 3816 N N . LYS A 1 477 ? -7.397 -19.486 29.009 1.00 96.94 477 LYS A N 1
ATOM 3817 C CA . LYS A 1 477 ? -5.934 -19.640 28.973 1.00 96.94 477 LYS A CA 1
ATOM 3818 C C . LYS A 1 477 ? -5.507 -20.895 28.227 1.00 96.94 477 LYS A C 1
ATOM 3820 O O . LYS A 1 477 ? -5.980 -21.996 28.506 1.00 96.94 477 LYS A O 1
ATOM 3825 N N . TYR A 1 478 ? -4.537 -20.730 27.339 1.00 96.56 478 TYR A N 1
ATOM 3826 C CA . TYR A 1 478 ? -3.975 -21.771 26.492 1.00 96.56 478 TYR A CA 1
ATOM 3827 C C . TYR A 1 478 ? -2.459 -21.833 26.668 1.00 96.56 478 TYR A C 1
ATOM 3829 O O . TYR A 1 478 ? -1.787 -20.814 26.794 1.00 96.56 478 TYR A O 1
ATOM 3837 N N . SER A 1 479 ? -1.911 -23.045 26.628 1.00 94.88 479 SER A N 1
ATOM 3838 C CA . SER A 1 479 ? -0.472 -23.295 26.726 1.00 94.88 479 SER A CA 1
ATOM 3839 C C . SER A 1 479 ? -0.023 -24.097 25.512 1.00 94.88 479 SER A C 1
ATOM 3841 O O . SER A 1 479 ? -0.471 -25.227 25.307 1.00 94.88 479 SER A O 1
ATOM 3843 N N . ILE A 1 480 ? 0.857 -23.521 24.692 1.00 94.38 480 ILE A N 1
ATOM 3844 C CA . ILE A 1 480 ? 1.366 -24.159 23.472 1.00 94.38 480 ILE A CA 1
ATOM 3845 C C . ILE A 1 480 ? 2.873 -24.294 23.552 1.00 94.38 480 ILE A C 1
ATOM 3847 O O . ILE A 1 480 ? 3.581 -23.345 23.875 1.00 94.38 480 ILE A O 1
ATOM 3851 N N . ARG A 1 481 ? 3.380 -25.463 23.161 1.00 94.38 481 ARG A N 1
ATOM 3852 C CA . ARG A 1 481 ? 4.813 -25.658 22.936 1.00 94.38 481 ARG A CA 1
ATOM 3853 C C . ARG A 1 481 ? 5.198 -25.294 21.508 1.00 94.38 481 ARG A C 1
ATOM 3855 O O . ARG A 1 481 ? 4.569 -25.763 20.558 1.00 94.38 481 ARG A O 1
ATOM 3862 N N . VAL A 1 482 ? 6.279 -24.539 21.361 1.00 92.88 482 VAL A N 1
ATOM 3863 C CA . VAL A 1 482 ? 6.904 -24.204 20.085 1.00 92.88 482 VAL A CA 1
ATOM 3864 C C . VAL A 1 482 ? 7.396 -25.497 19.426 1.00 92.88 482 VAL A C 1
ATOM 3866 O O . VAL A 1 482 ? 8.347 -26.128 19.886 1.00 92.88 482 VAL A O 1
ATOM 3869 N N . LYS A 1 483 ? 6.724 -25.918 18.349 1.00 89.00 483 LYS A N 1
ATOM 3870 C CA . LYS A 1 483 ? 7.111 -27.076 17.514 1.00 89.00 483 LYS A CA 1
ATOM 3871 C C . LYS A 1 483 ? 7.750 -26.667 16.183 1.00 89.00 483 LYS A C 1
ATOM 3873 O O . LYS A 1 483 ? 8.236 -27.516 15.448 1.00 89.00 483 LYS A O 1
ATOM 3878 N N . GLY A 1 484 ? 7.721 -25.381 15.861 1.00 89.31 484 GLY A N 1
ATOM 3879 C CA . GLY A 1 484 ? 8.175 -24.809 14.601 1.00 89.31 484 GLY A CA 1
ATOM 3880 C C . GLY A 1 484 ? 7.849 -23.319 14.567 1.00 89.31 484 GLY A C 1
ATOM 3881 O O . GLY A 1 484 ? 7.431 -22.758 15.578 1.00 89.31 484 GLY A O 1
ATOM 3882 N N . ARG A 1 485 ? 8.018 -22.687 13.401 1.00 88.19 485 ARG A N 1
ATOM 3883 C CA . ARG A 1 485 ? 7.787 -21.240 13.251 1.00 88.19 485 ARG A CA 1
ATOM 3884 C C . ARG A 1 485 ? 6.315 -20.836 13.205 1.00 88.19 485 ARG A C 1
ATOM 3886 O O . ARG A 1 485 ? 6.010 -19.673 13.413 1.00 88.19 485 ARG A O 1
ATOM 3893 N N . LYS A 1 486 ? 5.420 -21.777 12.904 1.00 89.88 486 LYS A N 1
ATOM 3894 C CA . LYS A 1 486 ? 3.973 -21.567 12.818 1.00 89.88 486 LYS A CA 1
ATOM 3895 C C . LYS A 1 486 ? 3.293 -22.434 13.869 1.00 89.88 486 LYS A C 1
ATOM 3897 O O . LYS A 1 486 ? 3.485 -23.650 13.876 1.00 89.88 486 LYS A O 1
ATOM 3902 N N . LEU A 1 487 ? 2.515 -21.811 14.742 1.00 91.06 487 LEU A N 1
ATOM 3903 C CA . LEU A 1 487 ? 1.685 -22.465 15.748 1.00 91.06 487 LEU A CA 1
ATOM 3904 C C . LEU A 1 487 ? 0.223 -22.190 15.428 1.00 91.06 487 LEU A C 1
ATOM 3906 O O . LEU A 1 487 ? -0.103 -21.126 14.912 1.00 91.06 487 LEU A O 1
ATOM 3910 N N . VAL A 1 488 ? -0.646 -23.157 15.706 1.00 91.06 488 VAL A N 1
ATOM 3911 C CA . VAL A 1 488 ? -2.077 -23.049 15.416 1.00 91.06 488 VAL A CA 1
ATOM 3912 C C . VAL A 1 488 ? -2.863 -23.558 16.619 1.00 91.06 488 VAL A C 1
ATOM 3914 O O . VAL A 1 488 ? -2.677 -24.707 17.026 1.00 91.06 488 VAL A O 1
ATOM 3917 N N . LEU A 1 489 ? -3.735 -22.713 17.163 1.00 91.88 489 LEU A N 1
ATOM 3918 C CA . LEU A 1 489 ? -4.853 -23.098 18.022 1.00 91.88 489 LEU A CA 1
ATOM 3919 C C . LEU A 1 489 ? -6.112 -23.111 17.172 1.00 91.88 489 LEU A C 1
ATOM 3921 O O . LEU A 1 489 ? -6.403 -22.115 16.520 1.00 91.88 489 LEU A O 1
ATOM 3925 N N . ARG A 1 490 ?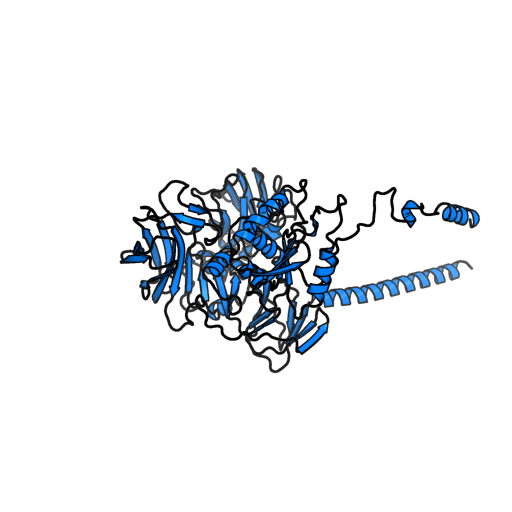 -6.839 -24.224 17.183 1.00 91.19 490 ARG A N 1
ATOM 3926 C CA . ARG A 1 490 ? -8.079 -24.383 16.419 1.00 91.19 490 ARG A CA 1
ATOM 3927 C C . ARG A 1 490 ? -9.299 -24.339 17.324 1.00 91.19 490 ARG A C 1
ATOM 3929 O O . ARG A 1 490 ? -9.184 -24.641 18.513 1.00 91.19 490 ARG A O 1
ATOM 3936 N N . SER A 1 491 ? -10.437 -24.035 16.713 1.00 89.06 491 SER A N 1
ATOM 3937 C CA . SER A 1 491 ? -11.777 -24.156 17.290 1.00 89.06 491 SER A CA 1
ATOM 3938 C C . SER A 1 491 ? -11.947 -23.368 18.594 1.00 89.06 491 SER A C 1
ATOM 3940 O O . SER A 1 491 ? -12.518 -23.841 19.576 1.00 89.06 491 SER A O 1
ATOM 3942 N N . LEU A 1 492 ? -11.420 -22.143 18.595 1.00 93.94 492 LEU A N 1
ATOM 3943 C CA . LEU A 1 492 ? -11.653 -21.124 19.610 1.00 93.94 492 LEU A CA 1
ATOM 3944 C C . LEU A 1 492 ? -13.056 -20.559 19.398 1.00 93.94 492 LEU A C 1
ATOM 3946 O O . LEU A 1 492 ? -13.318 -19.926 18.382 1.00 93.94 492 LEU A O 1
ATOM 3950 N N . ASN A 1 493 ? -13.967 -20.782 20.336 1.00 94.88 493 ASN A N 1
ATOM 3951 C CA . ASN A 1 493 ? -15.296 -20.187 20.256 1.00 94.88 493 ASN A CA 1
ATOM 3952 C C . ASN A 1 493 ? -15.231 -18.750 20.788 1.00 94.88 493 ASN A C 1
ATOM 3954 O O . ASN A 1 493 ? -15.028 -18.554 21.987 1.00 94.88 493 ASN A O 1
ATOM 3958 N N . ILE A 1 494 ? -15.360 -17.766 19.898 1.00 96.00 494 ILE A N 1
ATOM 3959 C CA . ILE A 1 494 ? -15.254 -16.340 20.226 1.00 96.00 494 ILE A CA 1
ATOM 3960 C C . ILE A 1 494 ? -16.611 -15.691 19.971 1.00 96.00 494 ILE A C 1
ATOM 3962 O O . ILE A 1 494 ? -17.191 -15.838 18.893 1.00 96.00 494 ILE A O 1
ATOM 3966 N N . SER A 1 495 ? -17.148 -14.994 20.972 1.00 95.62 495 SER A N 1
ATOM 3967 C CA . SER A 1 495 ? -18.411 -14.269 20.828 1.00 95.62 495 SER A CA 1
ATOM 3968 C C . SER A 1 495 ? -18.258 -13.036 19.932 1.00 95.62 495 SER A C 1
ATOM 3970 O O . SER A 1 495 ? -17.161 -12.613 19.599 1.00 95.62 495 SER A O 1
ATOM 3972 N N . LYS A 1 496 ? -19.376 -12.432 19.529 1.00 94.06 496 LYS A N 1
ATOM 3973 C CA . LYS A 1 496 ? -19.357 -11.090 18.938 1.00 94.06 496 LYS A CA 1
ATOM 3974 C C . LYS A 1 496 ? -19.040 -10.066 20.029 1.00 94.06 496 LYS A C 1
ATOM 3976 O O . LYS A 1 496 ? -19.667 -10.115 21.086 1.00 94.06 496 LYS A O 1
ATOM 3981 N N . GLY A 1 497 ? -18.166 -9.103 19.751 1.00 93.56 497 GLY A N 1
ATOM 3982 C CA . GLY A 1 497 ? -17.860 -8.020 20.685 1.00 93.56 497 GLY A CA 1
ATOM 3983 C C . GLY A 1 497 ? -16.387 -7.641 20.732 1.00 93.56 497 GLY A C 1
ATOM 3984 O O . GLY A 1 497 ? -15.611 -7.980 19.845 1.00 93.56 497 GLY A O 1
ATOM 3985 N N . MET A 1 498 ? -16.025 -6.885 21.766 1.00 96.12 498 MET A N 1
ATOM 3986 C CA . MET A 1 498 ? -14.633 -6.565 22.072 1.00 96.12 498 MET A CA 1
ATOM 3987 C C . MET A 1 498 ? -13.996 -7.716 22.843 1.00 96.12 498 MET A C 1
ATOM 3989 O O . MET A 1 498 ? -14.590 -8.211 23.798 1.00 96.12 498 MET A O 1
ATOM 3993 N N . HIS A 1 499 ? -12.782 -8.073 22.447 1.00 97.75 499 HIS A N 1
ATOM 3994 C CA . HIS A 1 499 ? -11.981 -9.139 23.033 1.00 97.75 499 HIS A CA 1
ATOM 3995 C C . HIS A 1 499 ? -10.576 -8.639 23.338 1.00 97.75 499 HIS A C 1
ATOM 3997 O O . HIS A 1 499 ? -10.085 -7.705 22.691 1.00 97.75 499 HIS A O 1
ATOM 4003 N N . THR A 1 500 ? -9.920 -9.280 24.299 1.00 97.81 500 THR A N 1
ATOM 4004 C CA . THR A 1 500 ? -8.504 -9.055 24.594 1.00 97.81 500 THR A CA 1
ATOM 4005 C C . THR A 1 500 ? -7.700 -10.322 24.353 1.00 97.81 500 THR A C 1
ATOM 4007 O O . THR A 1 500 ? -8.140 -11.436 24.630 1.00 97.81 500 THR A O 1
ATOM 4010 N N . ILE A 1 501 ? -6.493 -10.155 23.823 1.00 97.88 501 ILE A N 1
ATOM 4011 C CA . ILE A 1 501 ? -5.513 -11.230 23.696 1.00 97.88 501 ILE A CA 1
ATOM 4012 C C . ILE A 1 501 ? -4.235 -10.826 24.412 1.00 97.88 501 ILE A C 1
ATOM 4014 O O . ILE A 1 501 ? -3.745 -9.715 24.233 1.00 97.88 501 ILE A O 1
ATOM 4018 N N . GLU A 1 502 ? -3.690 -11.746 25.196 1.00 97.31 502 GLU A N 1
ATOM 4019 C CA . GLU A 1 502 ? -2.412 -11.610 25.882 1.00 97.31 502 GLU A CA 1
ATOM 4020 C C . GLU A 1 502 ? -1.514 -12.789 25.519 1.00 97.31 502 GLU A C 1
ATOM 4022 O O . GLU A 1 502 ? -1.960 -13.938 25.497 1.00 97.31 502 GLU A O 1
ATOM 4027 N N . ILE A 1 503 ? -0.237 -12.528 25.254 1.00 96.44 503 ILE A N 1
ATOM 4028 C CA . ILE A 1 503 ? 0.756 -13.559 24.960 1.00 96.44 503 ILE A CA 1
ATOM 4029 C C . ILE A 1 503 ? 1.972 -13.336 25.855 1.00 96.44 503 ILE A C 1
ATOM 4031 O O . ILE A 1 503 ? 2.551 -12.252 25.901 1.00 96.44 503 ILE A O 1
ATOM 4035 N N . VAL A 1 504 ? 2.378 -14.395 26.553 1.00 94.88 504 VAL A N 1
ATOM 4036 C CA . VAL A 1 504 ? 3.530 -14.405 27.459 1.00 94.88 504 VAL A CA 1
ATOM 4037 C C . VAL A 1 504 ? 4.420 -15.594 27.134 1.00 94.88 504 VAL A C 1
ATOM 4039 O O . VAL A 1 504 ? 3.944 -16.707 26.893 1.00 94.88 504 VAL A O 1
ATOM 4042 N N . SER A 1 505 ? 5.733 -15.389 27.184 1.00 91.62 505 SER A N 1
ATOM 4043 C CA . SER A 1 505 ? 6.705 -16.480 27.174 1.00 91.62 505 SER A CA 1
ATOM 4044 C C . SER A 1 505 ? 7.698 -16.308 28.304 1.00 91.62 505 SER A C 1
ATOM 4046 O O . SER A 1 505 ? 8.310 -15.253 28.430 1.00 91.62 505 SER A O 1
ATOM 4048 N N . ASN A 1 506 ? 7.951 -17.377 29.059 1.00 83.88 506 ASN A N 1
ATOM 4049 C CA . ASN A 1 506 ? 9.054 -17.378 30.024 1.00 83.88 506 ASN A CA 1
ATOM 4050 C C . ASN A 1 506 ? 10.423 -17.632 29.362 1.00 83.88 506 ASN A C 1
ATOM 4052 O O . ASN A 1 506 ? 11.449 -17.709 30.036 1.00 83.88 506 ASN A O 1
ATOM 4056 N N . ASN A 1 507 ? 10.440 -17.812 28.038 1.00 87.50 507 ASN A N 1
ATOM 4057 C CA . ASN A 1 507 ? 11.621 -18.138 27.250 1.00 87.50 507 ASN A CA 1
ATOM 4058 C C . ASN A 1 507 ? 11.941 -17.007 26.266 1.00 87.50 507 ASN A C 1
ATOM 4060 O O . ASN A 1 507 ? 11.121 -16.127 26.007 1.00 87.50 507 ASN A O 1
ATOM 4064 N N . SER A 1 508 ? 13.123 -17.073 25.654 1.00 87.50 508 SER A N 1
ATOM 4065 C CA . SER A 1 508 ? 13.570 -16.164 24.592 1.00 87.50 508 SER A CA 1
ATOM 4066 C C . SER A 1 508 ? 12.840 -16.419 23.263 1.00 87.50 508 SER A C 1
ATOM 4068 O O . SER A 1 508 ? 13.451 -16.830 22.277 1.00 87.50 508 SER A O 1
ATOM 4070 N N . CYS A 1 509 ? 11.522 -16.218 23.249 1.00 93.75 509 CYS A N 1
ATOM 4071 C CA . CYS A 1 509 ? 10.677 -16.301 22.060 1.00 93.75 509 CYS A CA 1
ATOM 4072 C C . CYS A 1 509 ? 10.467 -14.915 21.437 1.00 93.75 509 CYS A C 1
ATOM 4074 O O . CYS A 1 509 ? 10.299 -13.927 22.150 1.00 93.75 509 CYS A O 1
ATOM 4076 N N . LEU A 1 510 ? 10.421 -14.866 20.110 1.00 95.38 510 LEU A N 1
ATOM 4077 C CA . LEU A 1 510 ? 10.018 -13.708 19.320 1.00 95.38 510 LEU A CA 1
ATOM 4078 C C . LEU A 1 510 ? 8.630 -13.961 18.723 1.00 95.38 510 LEU A C 1
ATOM 4080 O O . LEU A 1 510 ? 8.415 -15.020 18.126 1.00 95.38 510 LEU A O 1
ATOM 4084 N N . LEU A 1 511 ? 7.718 -13.004 18.860 1.00 95.94 511 LEU A N 1
ATOM 4085 C CA . LEU A 1 511 ? 6.428 -12.961 18.178 1.00 95.94 511 LEU A CA 1
ATOM 4086 C C . LEU A 1 511 ? 6.563 -12.100 16.920 1.00 95.94 511 LEU A C 1
ATOM 4088 O O . LEU A 1 511 ? 6.851 -10.916 17.019 1.00 95.94 511 LEU A O 1
ATOM 4092 N N . ASP A 1 512 ? 6.391 -12.712 15.754 1.00 96.12 512 ASP A N 1
ATOM 4093 C CA . ASP A 1 512 ? 6.472 -12.036 14.452 1.00 96.12 512 ASP A CA 1
ATOM 4094 C C . ASP A 1 512 ? 5.083 -11.556 14.020 1.00 96.12 512 ASP A C 1
ATOM 4096 O O . ASP A 1 512 ? 4.890 -10.386 13.745 1.00 96.12 512 ASP A O 1
ATOM 4100 N N . LEU A 1 513 ? 4.088 -12.447 14.037 1.00 95.38 513 LEU A N 1
ATOM 4101 C CA . LEU A 1 513 ? 2.738 -12.136 13.568 1.00 95.38 513 LEU A CA 1
ATOM 4102 C C . LEU A 1 513 ? 1.704 -13.004 14.286 1.00 95.38 513 LEU A C 1
ATOM 4104 O O . LEU A 1 513 ? 1.979 -14.178 14.569 1.00 95.38 513 LEU A O 1
ATOM 4108 N N . ALA A 1 514 ? 0.498 -12.483 14.495 1.00 96.19 514 ALA A N 1
ATOM 4109 C CA . ALA A 1 514 ? -0.671 -13.291 14.823 1.00 96.19 514 ALA A CA 1
ATOM 4110 C C . ALA A 1 514 ? -1.797 -13.092 13.805 1.00 96.19 514 ALA A C 1
ATOM 4112 O O . ALA A 1 514 ? -1.948 -12.035 13.197 1.00 96.19 514 ALA A O 1
ATOM 4113 N N . LEU A 1 515 ? -2.596 -14.135 13.619 1.00 95.56 515 LEU A N 1
ATOM 4114 C CA . LEU A 1 515 ? -3.763 -14.108 12.757 1.00 95.56 515 LEU A CA 1
ATOM 4115 C C . LEU A 1 515 ? -4.907 -14.868 13.426 1.00 95.56 515 LEU A C 1
ATOM 4117 O O . LEU A 1 515 ? -4.749 -16.047 13.741 1.00 95.56 515 LEU A O 1
ATOM 4121 N N . ILE A 1 516 ? -6.053 -14.217 13.607 1.00 95.31 516 ILE A N 1
ATOM 4122 C CA . ILE A 1 516 ? -7.299 -14.873 14.026 1.00 95.31 516 ILE A CA 1
ATOM 4123 C C . ILE A 1 516 ? -8.171 -15.067 12.791 1.00 95.31 516 ILE A C 1
ATOM 4125 O O . ILE A 1 516 ? -8.401 -14.128 12.042 1.00 95.31 516 ILE A O 1
ATOM 4129 N N . VAL A 1 517 ? -8.635 -16.287 12.558 1.00 93.00 517 VAL A N 1
ATOM 4130 C CA . VAL A 1 517 ? -9.311 -16.693 11.322 1.00 93.00 517 VAL A CA 1
ATOM 4131 C C . VAL A 1 517 ? -10.622 -17.378 11.643 1.00 93.00 517 VAL A C 1
ATOM 4133 O O . VAL A 1 517 ? -10.612 -18.322 12.421 1.00 93.00 517 VAL A O 1
ATOM 4136 N N . GLU A 1 518 ? -11.722 -16.967 11.025 1.00 91.88 518 GLU A N 1
ATOM 4137 C CA . GLU A 1 518 ? -13.010 -17.654 11.168 1.00 91.88 518 GLU A CA 1
ATOM 4138 C C . GLU A 1 518 ? -12.962 -19.081 10.575 1.00 91.88 518 GLU A C 1
ATOM 4140 O O . GLU A 1 518 ? -12.544 -19.285 9.431 1.00 91.88 518 GLU A O 1
ATOM 4145 N N . GLU A 1 519 ? -13.379 -20.080 11.359 1.00 84.38 519 GLU A N 1
ATOM 4146 C CA . GLU A 1 519 ? -13.541 -21.481 10.955 1.00 84.38 519 GLU A CA 1
ATOM 4147 C C . GLU A 1 519 ? -14.971 -21.719 10.432 1.00 84.38 519 GLU A C 1
ATOM 4149 O O . GLU A 1 519 ? -15.950 -21.274 11.027 1.00 84.38 519 GLU A O 1
ATOM 4154 N N . GLY A 1 520 ? -15.135 -22.435 9.312 1.00 71.25 520 GLY A N 1
ATOM 4155 C CA . GLY A 1 520 ? -16.469 -22.734 8.776 1.00 71.25 520 GLY A CA 1
ATOM 4156 C C . GLY A 1 520 ? -16.498 -23.159 7.307 1.00 71.25 520 GLY A C 1
ATOM 4157 O O . GLY A 1 520 ? -15.466 -23.457 6.715 1.00 71.25 520 GLY A O 1
ATOM 4158 N N . LYS A 1 521 ? -17.703 -23.173 6.704 1.00 48.97 521 LYS A N 1
ATOM 4159 C CA . LYS A 1 521 ? -17.998 -23.565 5.299 1.00 48.97 521 LYS A CA 1
ATOM 4160 C C . LYS A 1 521 ? -17.431 -22.604 4.228 1.00 48.97 521 LYS A C 1
ATOM 4162 O O . LYS A 1 521 ? -17.934 -22.576 3.107 1.00 48.97 521 LYS A O 1
ATOM 4167 N N . GLY A 1 522 ? -16.428 -21.800 4.566 1.00 50.97 522 GLY A N 1
ATOM 4168 C CA . GLY A 1 522 ? -15.624 -21.070 3.591 1.00 50.97 522 GLY A CA 1
ATOM 4169 C C . GLY A 1 522 ? -14.524 -21.971 3.014 1.00 50.97 522 GLY A C 1
ATOM 4170 O O . GLY A 1 522 ? -14.264 -23.049 3.555 1.00 50.97 522 GLY A O 1
ATOM 4171 N N . PRO A 1 523 ? -13.863 -21.577 1.911 1.00 48.97 523 PRO A N 1
ATOM 4172 C CA . PRO A 1 523 ? -12.583 -22.194 1.554 1.00 48.97 523 PRO A CA 1
ATOM 4173 C C . PRO A 1 523 ? -11.631 -22.089 2.757 1.00 48.97 523 PRO A C 1
ATOM 4175 O O . PRO A 1 523 ? -11.684 -21.083 3.444 1.00 48.97 523 PRO A O 1
ATOM 4178 N N . GLU A 1 524 ? -10.777 -23.084 3.046 1.00 58.38 524 GLU A N 1
ATOM 4179 C CA . GLU A 1 524 ? -9.708 -22.885 4.046 1.00 58.38 524 GLU A CA 1
ATOM 4180 C C . GLU A 1 524 ? -8.969 -21.585 3.712 1.00 58.38 524 GLU A C 1
ATOM 4182 O O . GLU A 1 524 ? -8.703 -21.348 2.526 1.00 58.38 524 GLU A O 1
ATOM 4187 N N . LEU A 1 525 ? -8.657 -20.750 4.718 1.00 58.50 525 LEU A N 1
ATOM 4188 C CA . LEU A 1 525 ? -7.976 -19.483 4.456 1.00 58.50 525 LEU A CA 1
ATOM 4189 C C . LEU A 1 525 ? -6.779 -19.780 3.550 1.00 58.50 525 LEU A C 1
ATOM 4191 O O . LEU A 1 525 ? -5.974 -20.650 3.911 1.00 58.50 525 LEU A O 1
ATOM 4195 N N . PRO A 1 526 ? -6.660 -19.129 2.377 1.00 56.56 526 PRO A N 1
ATOM 4196 C CA . PRO A 1 526 ? -5.733 -19.526 1.315 1.00 56.56 526 PRO A CA 1
ATOM 4197 C C . PRO A 1 526 ? -4.259 -19.238 1.658 1.00 56.56 526 PRO A C 1
ATOM 4199 O O . PRO A 1 526 ? -3.424 -19.036 0.784 1.00 56.56 526 PRO A O 1
ATOM 4202 N N . LEU A 1 527 ? -3.910 -19.274 2.945 1.00 53.84 527 LEU A N 1
ATOM 4203 C CA . LEU A 1 527 ? -2.553 -19.349 3.483 1.00 53.84 527 LEU A CA 1
ATOM 4204 C C . LEU A 1 527 ? -1.881 -20.698 3.199 1.00 53.84 527 LEU A C 1
ATOM 4206 O O . LEU A 1 527 ? -0.722 -20.890 3.554 1.00 53.84 527 LEU A O 1
ATOM 4210 N N . LEU A 1 528 ? -2.625 -21.670 2.660 1.00 49.56 528 LEU A N 1
ATOM 4211 C CA . LEU A 1 528 ? -2.159 -23.025 2.349 1.00 49.56 528 LEU A CA 1
ATOM 4212 C C . LEU A 1 528 ? -2.750 -23.530 1.020 1.00 49.56 528 LEU A C 1
ATOM 4214 O O . LEU A 1 528 ? -3.111 -24.701 0.905 1.00 49.56 528 LEU A O 1
ATOM 4218 N N . GLY A 1 529 ? -2.889 -22.643 0.028 1.00 42.41 529 GLY A N 1
ATOM 4219 C CA . GLY A 1 529 ? -3.492 -22.967 -1.265 1.00 42.41 529 GLY A CA 1
ATOM 4220 C C . GLY A 1 529 ? -2.895 -24.227 -1.899 1.00 42.41 529 GLY A C 1
ATOM 4221 O O . GLY A 1 529 ? -1.721 -24.270 -2.265 1.00 42.41 529 GLY A O 1
ATOM 4222 N N . LYS A 1 530 ? -3.735 -25.255 -2.069 1.00 42.19 530 LYS A N 1
ATOM 4223 C CA . LYS A 1 530 ? -3.569 -26.208 -3.167 1.00 42.19 530 LYS A CA 1
ATOM 4224 C C . LYS A 1 530 ? -3.774 -25.395 -4.436 1.00 42.19 530 LYS A C 1
ATOM 4226 O O . LYS A 1 530 ? -4.869 -24.881 -4.625 1.00 42.19 530 LYS A O 1
ATOM 4231 N N . SER A 1 531 ? -2.732 -25.294 -5.253 1.00 43.28 531 SER A N 1
ATOM 4232 C CA . SER A 1 531 ? -2.734 -24.585 -6.531 1.00 43.28 531 SER A CA 1
ATOM 4233 C C . SER A 1 531 ? -3.941 -25.011 -7.378 1.00 43.28 531 SER A C 1
ATOM 4235 O O . SER A 1 531 ? -3.926 -26.092 -7.980 1.00 43.28 531 SER A O 1
ATOM 4237 N N . GLY A 1 532 ? -4.992 -24.197 -7.419 1.00 50.25 532 GLY A N 1
ATOM 4238 C CA . GLY A 1 532 ? -5.947 -24.270 -8.512 1.00 50.25 532 GLY A CA 1
ATOM 4239 C C . GLY A 1 532 ? -5.218 -23.744 -9.740 1.00 50.25 532 GLY A C 1
ATOM 4240 O O . GLY A 1 532 ? -4.577 -22.699 -9.677 1.00 50.25 532 GLY A O 1
ATOM 4241 N N . GLY A 1 533 ? -5.219 -24.489 -10.845 1.00 52.53 533 GLY A N 1
ATOM 4242 C CA . GLY A 1 533 ? -4.539 -24.037 -12.058 1.00 52.53 533 GLY A CA 1
ATOM 4243 C C . GLY A 1 533 ? -5.071 -22.667 -12.483 1.00 52.53 533 GLY A C 1
ATOM 4244 O O . GLY A 1 533 ? -6.261 -22.544 -12.763 1.00 52.53 533 GLY A O 1
ATOM 4245 N N . LEU A 1 534 ? -4.202 -21.651 -12.515 1.00 60.31 534 LEU A N 1
ATOM 4246 C CA . LEU A 1 534 ? -4.550 -20.333 -13.040 1.00 60.31 534 LEU A CA 1
ATOM 4247 C C . LEU A 1 534 ? -5.002 -20.463 -14.494 1.00 60.31 534 LEU A C 1
ATOM 4249 O O . LEU A 1 534 ? -4.279 -21.018 -15.327 1.00 60.31 534 LEU A O 1
ATOM 4253 N N . ALA A 1 535 ? -6.155 -19.879 -14.814 1.00 70.00 535 ALA A N 1
ATOM 4254 C CA . ALA A 1 535 ? -6.542 -19.645 -16.193 1.00 70.00 535 ALA A CA 1
ATOM 4255 C C . ALA A 1 535 ? -5.857 -18.357 -16.668 1.00 70.00 535 ALA A C 1
ATOM 4257 O O . ALA A 1 535 ? -6.333 -17.246 -16.434 1.00 70.00 535 ALA A O 1
ATOM 4258 N N . VAL A 1 536 ? -4.694 -18.510 -17.305 1.00 77.38 536 VAL A N 1
ATOM 4259 C CA . VAL A 1 536 ? -4.087 -17.416 -18.071 1.00 77.38 536 VAL A CA 1
ATOM 4260 C C . VAL A 1 536 ? -5.009 -17.112 -19.242 1.00 77.38 536 VAL A C 1
ATOM 4262 O O . VAL A 1 536 ? -5.377 -18.027 -19.979 1.00 77.38 536 VAL A O 1
ATOM 4265 N N . VAL A 1 537 ? -5.359 -15.841 -19.423 1.00 73.44 537 VAL A N 1
ATOM 4266 C CA . VAL A 1 537 ? -6.233 -15.404 -20.516 1.00 73.44 537 VAL A CA 1
ATOM 4267 C C . VAL A 1 537 ? -5.353 -14.907 -21.655 1.00 73.44 537 VAL A C 1
ATOM 4269 O O . VAL A 1 537 ? -4.846 -13.785 -21.590 1.00 73.44 537 VAL A O 1
ATOM 4272 N N . PRO A 1 538 ? -5.103 -15.713 -22.700 1.00 75.00 538 PRO A N 1
ATOM 4273 C CA . PRO A 1 538 ? -4.389 -15.208 -23.855 1.00 75.00 538 PRO A CA 1
ATOM 4274 C C . PRO A 1 538 ? -5.279 -14.200 -24.601 1.00 75.00 538 PRO A C 1
ATOM 4276 O O . PRO A 1 538 ? -6.482 -14.443 -24.759 1.00 75.00 538 PRO A O 1
ATOM 4279 N N . PRO A 1 539 ? -4.719 -13.091 -25.113 1.00 66.69 539 PRO A N 1
ATOM 4280 C CA . PRO A 1 539 ? -5.462 -12.234 -26.023 1.00 66.69 539 PRO A CA 1
ATOM 4281 C C . PRO A 1 539 ? -5.866 -13.036 -27.265 1.00 66.69 539 PRO A C 1
ATOM 4283 O O . PRO A 1 539 ? -5.049 -13.750 -27.848 1.00 66.69 539 PRO A O 1
ATOM 4286 N N . VAL A 1 540 ? -7.129 -12.914 -27.682 1.00 67.94 540 VAL A N 1
ATOM 4287 C CA . VAL A 1 540 ? -7.642 -13.611 -28.874 1.00 67.94 540 VAL A CA 1
ATOM 4288 C C . VAL A 1 540 ? -7.147 -12.911 -30.139 1.00 67.94 540 VAL A C 1
ATOM 4290 O O . VAL A 1 540 ? -6.819 -13.561 -31.131 1.00 67.94 540 VAL A O 1
ATOM 4293 N N . TYR A 1 541 ? -7.074 -11.578 -30.101 1.00 58.91 541 TYR A N 1
ATOM 4294 C CA . TYR A 1 541 ? -6.556 -10.757 -31.189 1.00 58.91 541 TYR A CA 1
ATOM 4295 C C . TYR A 1 541 ? -6.035 -9.412 -30.662 1.00 58.91 541 TYR A C 1
ATOM 4297 O O . TYR A 1 541 ? -6.734 -8.706 -29.931 1.00 58.91 541 TYR A O 1
ATOM 4305 N N . LEU A 1 542 ? -4.819 -9.030 -31.064 1.00 66.62 542 LEU A N 1
ATOM 4306 C CA . LEU A 1 542 ? -4.241 -7.723 -30.751 1.00 66.62 542 LEU A CA 1
ATOM 4307 C C . LEU A 1 542 ? -4.575 -6.744 -31.888 1.00 66.62 542 LEU A C 1
ATOM 4309 O O . LEU A 1 542 ? -3.952 -6.793 -32.948 1.00 66.62 542 LEU A O 1
ATOM 4313 N N . ARG A 1 543 ? -5.562 -5.856 -31.695 1.00 61.88 543 ARG A N 1
ATOM 4314 C CA . ARG A 1 543 ? -5.875 -4.806 -32.689 1.00 61.88 543 ARG A CA 1
ATOM 4315 C C . ARG A 1 543 ? -4.845 -3.686 -32.655 1.00 61.88 543 ARG A C 1
ATOM 4317 O O . ARG A 1 543 ? -4.445 -3.174 -33.696 1.00 61.88 543 ARG A O 1
ATOM 4324 N N . SER A 1 544 ? -4.447 -3.290 -31.450 1.00 76.50 544 SER A N 1
ATOM 4325 C CA . SER A 1 544 ? -3.403 -2.302 -31.186 1.00 76.50 544 SER A CA 1
ATOM 4326 C C . SER A 1 544 ? -2.905 -2.452 -29.746 1.00 76.50 544 SER A C 1
ATOM 4328 O O . SER A 1 544 ? -3.485 -3.191 -28.955 1.00 76.50 544 SER A O 1
ATOM 4330 N N . ARG A 1 545 ? -1.861 -1.707 -29.363 1.00 74.25 545 ARG A N 1
ATOM 4331 C CA . ARG A 1 545 ? -1.400 -1.661 -27.962 1.00 74.25 545 ARG A CA 1
ATOM 4332 C C . ARG A 1 545 ? -2.429 -1.067 -26.988 1.00 74.25 545 ARG A C 1
ATOM 4334 O O . ARG A 1 545 ? -2.287 -1.252 -25.790 1.00 74.25 545 ARG A O 1
ATOM 4341 N N . CYS A 1 546 ? -3.452 -0.374 -27.492 1.00 85.44 546 CYS A N 1
ATOM 4342 C CA . CYS A 1 546 ? -4.501 0.240 -26.676 1.00 85.44 546 CYS A CA 1
ATOM 4343 C C . CYS A 1 546 ? -5.852 -0.478 -26.791 1.00 85.44 546 CYS A C 1
ATOM 4345 O O . CYS A 1 546 ? -6.850 0.048 -26.300 1.00 85.44 546 CYS A O 1
ATOM 4347 N N . SER A 1 547 ? -5.927 -1.604 -27.513 1.00 89.44 547 SER A N 1
ATOM 4348 C CA . SER A 1 547 ? -7.176 -2.335 -27.723 1.00 89.44 547 SER A CA 1
ATOM 4349 C C . SER A 1 547 ? -6.936 -3.828 -27.940 1.00 89.44 547 SER A C 1
ATOM 4351 O O . SER A 1 547 ? -6.290 -4.228 -28.916 1.00 89.44 547 SER A O 1
ATOM 4353 N N . LEU A 1 548 ? -7.505 -4.642 -27.051 1.00 90.94 548 LEU A N 1
ATOM 4354 C CA . LEU A 1 548 ? -7.408 -6.099 -27.069 1.00 90.94 548 LEU A CA 1
ATOM 4355 C C . LEU A 1 548 ? -8.810 -6.712 -27.068 1.00 90.94 548 LEU A C 1
ATOM 4357 O O . LEU A 1 548 ? -9.655 -6.301 -26.276 1.00 90.94 548 LEU A O 1
ATOM 4361 N N . ASP A 1 549 ? -9.050 -7.698 -27.934 1.00 91.50 549 ASP A N 1
ATOM 4362 C CA . ASP A 1 549 ? -10.260 -8.523 -27.864 1.00 91.50 549 ASP A CA 1
ATOM 4363 C C . ASP A 1 549 ? -9.939 -9.782 -27.024 1.00 91.50 549 ASP A C 1
ATOM 4365 O O . ASP A 1 549 ? -8.969 -10.504 -27.292 1.00 91.50 549 ASP A O 1
ATOM 4369 N N . LEU A 1 550 ? -10.744 -10.029 -25.991 1.00 91.88 550 LEU A N 1
ATOM 4370 C CA . LEU A 1 550 ? -10.539 -11.043 -24.954 1.00 91.88 550 LEU A CA 1
ATOM 4371 C C . LEU A 1 550 ? -11.764 -11.955 -24.866 1.00 91.88 550 LEU A C 1
ATOM 4373 O O . LEU A 1 550 ? -12.898 -11.491 -24.976 1.00 91.88 550 LEU A O 1
ATOM 4377 N N . LYS A 1 551 ? -11.550 -13.250 -24.630 1.00 91.25 551 LYS A N 1
ATOM 4378 C CA . LYS A 1 551 ? -12.637 -14.173 -24.296 1.00 91.25 551 LYS A CA 1
ATOM 4379 C C . LYS A 1 551 ? -12.654 -14.378 -22.789 1.00 91.25 551 LYS A C 1
ATOM 4381 O O . LYS A 1 551 ? -11.803 -15.110 -22.289 1.00 91.25 551 LYS A O 1
ATOM 4386 N N . VAL A 1 552 ? -13.623 -13.761 -22.118 1.00 91.00 552 VAL A N 1
ATOM 4387 C CA . VAL A 1 552 ? -13.723 -13.798 -20.659 1.00 91.00 552 VAL A CA 1
ATOM 4388 C C . VAL A 1 552 ? -14.705 -14.864 -20.197 1.00 91.00 552 VAL A C 1
ATOM 4390 O O . VAL A 1 552 ? -15.819 -14.921 -20.706 1.00 91.00 552 VAL A O 1
ATOM 4393 N N . ASN A 1 553 ? -14.297 -15.722 -19.256 1.00 91.31 553 ASN A N 1
ATOM 4394 C CA . ASN A 1 553 ? -15.118 -16.844 -18.773 1.00 91.31 553 ASN A CA 1
ATOM 4395 C C . ASN A 1 553 ? -15.303 -16.836 -17.245 1.00 91.31 553 ASN A C 1
ATOM 4397 O O . ASN A 1 553 ? -15.638 -17.861 -16.651 1.00 91.31 553 ASN A O 1
ATOM 4401 N N . SER A 1 554 ? -15.042 -15.702 -16.595 1.00 90.94 554 SER A N 1
ATOM 4402 C CA . SER A 1 554 ? -15.053 -15.556 -15.140 1.00 90.94 554 SER A CA 1
ATOM 4403 C C . SER A 1 554 ? -15.614 -14.192 -14.745 1.00 90.94 554 SER A C 1
ATOM 4405 O O . SER A 1 554 ? -15.481 -13.230 -15.496 1.00 90.94 554 SER A O 1
ATOM 4407 N N . SER A 1 555 ? -16.195 -14.102 -13.546 1.00 91.25 555 SER A N 1
ATOM 4408 C CA . SER A 1 555 ? -16.730 -12.852 -12.987 1.00 91.25 555 SER A CA 1
ATOM 4409 C C . SER A 1 555 ? -15.654 -11.826 -12.621 1.00 91.25 555 SER A C 1
ATOM 4411 O O . SER A 1 555 ? -15.968 -10.673 -12.349 1.00 91.25 555 SER A O 1
ATOM 4413 N N . TYR A 1 556 ? -14.384 -12.229 -12.610 1.00 92.62 556 TYR A N 1
ATOM 4414 C CA . TYR A 1 556 ? -13.259 -11.348 -12.318 1.00 92.62 556 TYR A CA 1
ATOM 4415 C C . TYR A 1 556 ? -12.179 -11.475 -13.386 1.00 92.62 556 TYR A C 1
ATOM 4417 O O . TYR A 1 556 ? -11.746 -12.583 -13.723 1.00 92.62 556 TYR A O 1
ATOM 4425 N N . LEU A 1 557 ? -11.712 -10.332 -13.882 1.00 94.62 557 LEU A N 1
ATOM 4426 C CA . LEU A 1 557 ? -10.566 -10.236 -14.782 1.00 94.62 557 LEU A CA 1
ATOM 4427 C C . LEU A 1 557 ? -9.544 -9.276 -14.179 1.00 94.62 557 LEU A C 1
ATOM 4429 O O . LEU A 1 557 ? -9.811 -8.081 -14.056 1.00 94.62 557 LEU A O 1
ATOM 4433 N N . LEU A 1 558 ? -8.366 -9.788 -13.830 1.00 95.19 558 LEU A N 1
ATOM 4434 C CA . LEU A 1 558 ? -7.228 -8.958 -13.454 1.00 95.19 558 LEU A CA 1
ATOM 4435 C C . LEU A 1 558 ? -6.396 -8.661 -14.694 1.00 95.19 558 LEU A C 1
ATOM 4437 O O . LEU A 1 558 ? -5.910 -9.571 -15.365 1.00 95.19 558 LEU A O 1
ATOM 4441 N N . PHE A 1 559 ? -6.190 -7.378 -14.945 1.00 95.44 559 PHE A N 1
ATOM 4442 C CA . PHE A 1 559 ? -5.289 -6.859 -15.953 1.00 95.44 559 PHE A CA 1
ATOM 4443 C C . PHE A 1 559 ? -4.137 -6.128 -15.272 1.00 95.44 559 PHE A C 1
ATOM 4445 O O . PHE A 1 559 ? -4.283 -5.032 -14.725 1.00 95.44 559 PHE A O 1
ATOM 4452 N N . LEU A 1 560 ? -2.969 -6.756 -15.320 1.00 93.88 560 LEU A N 1
ATOM 4453 C CA . LEU A 1 560 ? -1.771 -6.355 -14.604 1.00 93.88 560 LEU A CA 1
ATOM 4454 C C . LEU A 1 560 ? -1.036 -5.188 -15.267 1.00 93.88 560 LEU A C 1
ATOM 4456 O O . LEU A 1 560 ? 0.177 -5.112 -15.133 1.00 93.88 560 LEU A O 1
ATOM 4460 N N . GLU A 1 561 ? -1.699 -4.310 -16.017 1.00 93.00 561 GLU A N 1
ATOM 4461 C CA . GLU A 1 561 ? -1.125 -3.001 -16.355 1.00 93.00 561 GLU A CA 1
ATOM 4462 C C . GLU A 1 561 ? -1.259 -2.017 -15.208 1.00 93.00 561 GLU A C 1
ATOM 4464 O O . GLU A 1 561 ? -2.115 -2.194 -14.341 1.00 93.00 561 GLU A O 1
ATOM 4469 N N . THR A 1 562 ? -0.427 -0.971 -15.239 1.00 92.56 562 THR A N 1
ATOM 4470 C CA . THR A 1 562 ? -0.555 0.158 -14.316 1.00 92.56 562 THR A CA 1
ATOM 4471 C C . THR A 1 562 ? -2.002 0.637 -14.310 1.00 92.56 562 THR A C 1
ATOM 4473 O O . THR A 1 562 ? -2.570 0.941 -15.365 1.00 92.56 562 THR A O 1
ATOM 4476 N N . TYR A 1 563 ? -2.594 0.674 -13.125 1.00 95.12 563 TYR A N 1
ATOM 4477 C CA . TYR A 1 563 ? -3.922 1.181 -12.879 1.00 95.12 563 TYR A CA 1
ATOM 4478 C C . TYR A 1 563 ? -3.997 2.602 -13.398 1.00 95.12 563 TYR A C 1
ATOM 4480 O O . TYR A 1 563 ? -3.193 3.458 -13.018 1.00 95.12 563 TYR A O 1
ATOM 4488 N N . GLU A 1 564 ? -4.978 2.804 -14.264 1.00 92.69 564 GLU A N 1
ATOM 4489 C CA . GLU A 1 564 ? -5.310 4.091 -14.831 1.00 92.69 564 GLU A CA 1
ATOM 4490 C C . GLU A 1 564 ? -6.826 4.109 -15.045 1.00 92.69 564 GLU A C 1
ATOM 4492 O O . GLU A 1 564 ? -7.343 3.246 -15.767 1.00 92.69 564 GLU A O 1
ATOM 4497 N N . PRO A 1 565 ? -7.554 5.095 -14.488 1.00 91.50 565 PRO A N 1
ATOM 4498 C CA . PRO A 1 565 ? -9.004 5.186 -14.623 1.00 91.50 565 PRO A CA 1
ATOM 4499 C C . PRO A 1 565 ? -9.505 5.346 -16.056 1.00 91.50 565 PRO A C 1
ATOM 4501 O O . PRO A 1 565 ? -10.706 5.458 -16.236 1.00 91.50 565 PRO A O 1
ATOM 4504 N N . GLY A 1 566 ? -8.638 5.421 -17.072 1.00 94.12 566 GLY A N 1
ATOM 4505 C CA . GLY A 1 566 ? -9.000 5.476 -18.490 1.00 94.12 566 GLY A CA 1
ATOM 4506 C C . GLY A 1 566 ? -9.126 4.112 -19.180 1.00 94.12 566 GLY A C 1
ATOM 4507 O O . GLY A 1 566 ? -9.528 4.067 -20.345 1.00 94.12 566 GLY A O 1
ATOM 4508 N N . TRP A 1 567 ? -8.773 3.003 -18.525 1.00 95.81 567 TRP A N 1
ATOM 4509 C CA . TRP A 1 567 ? -9.020 1.671 -19.083 1.00 95.81 567 TRP A CA 1
ATOM 4510 C C . TRP A 1 567 ? -10.498 1.286 -18.979 1.00 95.81 567 TRP A C 1
ATOM 4512 O O . TRP A 1 567 ? -11.162 1.609 -18.000 1.00 95.81 567 TRP A O 1
ATOM 4522 N N . ARG A 1 568 ? -11.028 0.611 -19.999 1.00 96.44 568 ARG A N 1
ATOM 4523 C CA . ARG A 1 568 ? -12.423 0.159 -20.073 1.00 96.44 568 ARG A CA 1
ATOM 4524 C C . ARG A 1 568 ? -12.506 -1.246 -20.618 1.00 96.44 568 ARG A C 1
ATOM 4526 O O . ARG A 1 568 ? -11.880 -1.535 -21.640 1.00 96.44 568 ARG A O 1
ATOM 4533 N N . LEU A 1 569 ? -13.323 -2.079 -19.986 1.00 96.25 569 LEU A N 1
ATOM 4534 C CA . LEU A 1 569 ? -13.702 -3.381 -20.516 1.00 96.25 569 LEU A CA 1
ATOM 4535 C C . LEU A 1 569 ? -15.124 -3.289 -21.072 1.00 96.25 569 LEU A C 1
ATOM 4537 O O . LEU A 1 569 ? -16.082 -3.152 -20.323 1.00 96.25 569 LEU A O 1
ATOM 4541 N N . LEU A 1 570 ? -15.250 -3.348 -22.393 1.00 95.25 570 LEU A N 1
ATOM 4542 C CA . LEU A 1 570 ? -16.527 -3.359 -23.094 1.00 95.25 570 LEU A CA 1
ATOM 4543 C C . LEU A 1 570 ? -16.934 -4.806 -23.374 1.00 95.25 570 LEU A C 1
ATOM 4545 O O . LEU A 1 570 ? -16.369 -5.440 -24.268 1.00 95.25 570 LEU A O 1
ATOM 4549 N N . CYS A 1 571 ? -17.900 -5.320 -22.624 1.00 92.56 571 CYS A N 1
ATOM 4550 C CA . CYS A 1 571 ? -18.536 -6.607 -22.892 1.00 92.56 571 CYS A CA 1
ATOM 4551 C C . CYS A 1 571 ? -19.922 -6.340 -23.503 1.00 92.56 571 CYS A C 1
ATOM 4553 O O . CYS A 1 571 ? -20.007 -5.900 -24.652 1.00 92.56 571 CYS A O 1
ATOM 4555 N N . GLU A 1 572 ? -20.994 -6.554 -22.740 1.00 89.88 572 GLU A N 1
ATOM 4556 C CA . GLU A 1 572 ? -22.339 -6.059 -23.070 1.00 89.88 572 GLU A CA 1
ATOM 4557 C C . GLU A 1 572 ? -22.523 -4.607 -22.613 1.00 89.88 572 GLU A C 1
ATOM 4559 O O . GLU A 1 572 ? -23.095 -3.790 -23.335 1.00 89.88 572 GLU A O 1
ATOM 4564 N N . GLU A 1 573 ? -21.931 -4.281 -21.465 1.00 92.06 573 GLU A N 1
ATOM 4565 C CA . GLU A 1 573 ? -21.822 -2.938 -20.907 1.00 92.06 573 GLU A CA 1
ATOM 4566 C C . GLU A 1 573 ? -20.350 -2.514 -20.798 1.00 92.06 573 GLU A C 1
ATOM 4568 O O . GLU A 1 573 ? -19.423 -3.324 -20.938 1.00 92.06 573 GLU A O 1
ATOM 4573 N N . GLU A 1 574 ? -20.134 -1.216 -20.593 1.00 94.69 574 GLU A N 1
ATOM 4574 C CA . GLU A 1 574 ? -18.815 -0.648 -20.332 1.00 94.69 574 GLU A CA 1
ATOM 4575 C C . GLU A 1 574 ? -18.509 -0.727 -18.833 1.00 94.69 574 GLU A C 1
ATOM 4577 O O . GLU A 1 574 ? -19.222 -0.152 -18.015 1.00 94.69 574 GLU A O 1
ATOM 4582 N N . ILE A 1 575 ? -17.437 -1.437 -18.483 1.00 95.44 575 ILE A N 1
ATOM 4583 C CA . ILE A 1 575 ? -17.040 -1.706 -17.100 1.00 95.44 575 ILE A CA 1
ATOM 4584 C C . ILE A 1 575 ? -15.772 -0.911 -16.775 1.00 95.44 575 ILE A C 1
ATOM 4586 O O . ILE A 1 575 ? -14.767 -0.979 -17.499 1.00 95.44 575 ILE A O 1
ATOM 4590 N N . GLU A 1 576 ? -15.813 -0.175 -15.665 1.00 95.56 576 GLU A N 1
ATOM 4591 C CA . GLU A 1 576 ? -14.668 0.552 -15.115 1.00 95.56 576 GLU A CA 1
ATOM 4592 C C . GLU A 1 576 ? -13.811 -0.352 -14.209 1.00 95.56 576 GLU A C 1
ATOM 4594 O O . GLU A 1 576 ? -14.342 -1.242 -13.538 1.00 95.56 576 GLU A O 1
ATOM 4599 N N . PRO A 1 577 ? -12.481 -0.160 -14.181 1.00 96.31 577 PRO A N 1
ATOM 4600 C CA . PRO A 1 577 ? -11.600 -0.965 -13.352 1.00 96.31 577 PRO A CA 1
ATOM 4601 C C . PRO A 1 577 ? -11.635 -0.523 -11.886 1.00 96.31 577 PRO A C 1
ATOM 4603 O O . PRO A 1 577 ? -11.620 0.664 -11.569 1.00 96.31 577 PRO A O 1
ATOM 4606 N N . LEU A 1 578 ? -11.550 -1.497 -10.988 1.00 95.81 578 LEU A N 1
ATOM 4607 C CA . LEU A 1 578 ? -11.178 -1.318 -9.589 1.00 95.81 578 LEU A CA 1
ATOM 4608 C C . LEU A 1 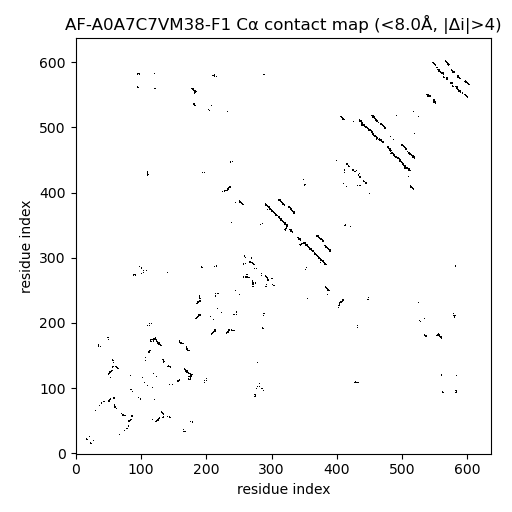578 ? -9.661 -1.466 -9.429 1.00 95.81 578 LEU A C 1
ATOM 4610 O 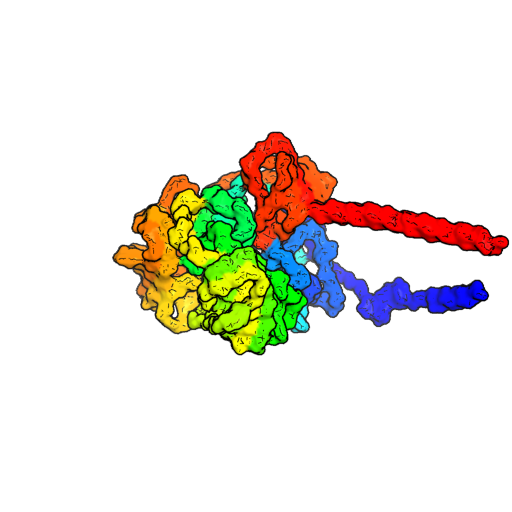O . LEU A 1 578 ? -9.010 -2.211 -10.163 1.00 95.81 578 LEU A O 1
ATOM 4614 N N . MET A 1 579 ? -9.086 -0.784 -8.441 1.00 95.56 579 MET A N 1
ATOM 4615 C CA . MET A 1 579 ? -7.647 -0.842 -8.189 1.00 95.56 579 MET A CA 1
ATOM 4616 C C . MET A 1 579 ? -7.278 -2.070 -7.344 1.00 95.56 579 MET A C 1
ATOM 4618 O O . MET A 1 579 ? -7.538 -2.111 -6.140 1.00 95.56 579 MET A O 1
ATOM 4622 N N . ALA A 1 580 ? -6.613 -3.050 -7.957 1.00 95.75 580 ALA A N 1
ATOM 4623 C CA . ALA A 1 580 ? -6.089 -4.234 -7.277 1.00 95.75 580 ALA A CA 1
ATOM 4624 C C . ALA A 1 580 ? -4.619 -4.066 -6.896 1.00 95.75 580 ALA A C 1
ATOM 4626 O O . ALA A 1 580 ? -3.839 -3.482 -7.642 1.00 95.75 580 ALA A O 1
ATOM 4627 N N . PHE A 1 581 ? -4.224 -4.567 -5.727 1.00 94.69 581 PHE A N 1
ATOM 4628 C CA . PHE A 1 581 ? -2.875 -4.458 -5.159 1.00 94.69 581 PHE A CA 1
ATOM 4629 C C . PHE A 1 581 ? -2.341 -3.019 -5.017 1.00 94.69 581 PHE A C 1
ATOM 4631 O O . PHE A 1 581 ? -1.162 -2.836 -4.752 1.00 94.69 581 PHE A O 1
ATOM 4638 N N . SER A 1 582 ? -3.190 -1.995 -5.167 1.00 93.31 582 SER A N 1
ATOM 4639 C CA . SER A 1 582 ? -2.788 -0.592 -5.393 1.00 93.31 582 SER A CA 1
ATOM 4640 C C . SER A 1 582 ? -1.997 -0.338 -6.692 1.00 93.31 582 SER A C 1
ATOM 4642 O O . SER A 1 582 ? -1.307 0.670 -6.805 1.00 93.31 582 SER A O 1
ATOM 4644 N N . TYR A 1 583 ? -2.068 -1.245 -7.671 1.00 95.12 583 TYR A N 1
ATOM 4645 C CA . TYR A 1 583 ? -1.281 -1.159 -8.906 1.00 95.12 583 TYR A CA 1
ATOM 4646 C C . TYR A 1 583 ? -2.021 -1.596 -10.168 1.00 95.12 583 TYR A C 1
ATOM 4648 O O . TYR A 1 583 ? -1.781 -1.018 -11.215 1.00 95.12 583 TYR A O 1
ATOM 4656 N N . ALA A 1 584 ? -2.858 -2.628 -10.114 1.00 96.00 584 ALA A N 1
ATOM 4657 C CA . ALA A 1 584 ? -3.446 -3.270 -11.286 1.00 96.00 584 ALA A CA 1
ATOM 4658 C C . ALA A 1 584 ? -4.926 -2.915 -11.474 1.00 96.00 584 ALA A C 1
ATOM 4660 O O . ALA A 1 584 ? -5.582 -2.400 -10.568 1.00 96.00 584 ALA A O 1
ATOM 4661 N N . ASN A 1 585 ? -5.460 -3.239 -12.650 1.00 96.75 585 ASN A N 1
ATOM 4662 C CA . ASN A 1 585 ? -6.861 -3.033 -13.006 1.00 96.75 585 ASN A CA 1
ATOM 4663 C C . ASN A 1 585 ? -7.642 -4.340 -12.794 1.00 96.75 585 ASN A C 1
ATOM 4665 O O . ASN A 1 585 ? -7.316 -5.350 -13.415 1.00 96.75 585 ASN A O 1
ATOM 4669 N N . LEU A 1 586 ? -8.672 -4.341 -11.951 1.00 96.00 586 LEU A N 1
ATOM 4670 C CA . LEU A 1 586 ? -9.589 -5.470 -11.765 1.00 96.00 586 LEU A CA 1
ATOM 4671 C C . LEU A 1 586 ? -10.974 -5.110 -12.294 1.00 96.00 586 LEU A C 1
ATOM 4673 O O . LEU A 1 586 ? -11.554 -4.118 -11.872 1.00 96.00 586 LEU A O 1
ATOM 4677 N N . TYR A 1 587 ? -11.528 -5.946 -13.162 1.00 95.69 587 TYR A N 1
ATOM 4678 C CA . TYR A 1 587 ? -12.888 -5.784 -13.669 1.00 95.69 587 TYR A CA 1
ATOM 4679 C C . TYR A 1 587 ? -13.826 -6.772 -12.985 1.00 95.69 587 TYR A C 1
ATOM 4681 O O . TYR A 1 587 ? -13.529 -7.969 -12.934 1.00 95.69 587 TYR A O 1
ATOM 4689 N N . LEU A 1 588 ? -14.950 -6.256 -12.486 1.00 94.00 588 LEU A N 1
ATOM 4690 C CA . LEU A 1 588 ? -16.078 -7.043 -11.998 1.00 94.00 588 LEU A CA 1
ATOM 4691 C C . LEU A 1 588 ? -17.065 -7.245 -13.150 1.00 94.00 588 LEU A C 1
ATOM 4693 O O . LEU A 1 588 ? -17.611 -6.284 -13.681 1.00 94.00 588 LEU A O 1
ATOM 4697 N N . ILE A 1 589 ? -17.273 -8.498 -13.532 1.00 92.75 589 ILE A N 1
ATOM 4698 C CA . ILE A 1 589 ? -18.132 -8.907 -14.640 1.00 92.75 589 ILE A CA 1
ATOM 4699 C C . ILE A 1 589 ? -19.333 -9.623 -14.031 1.00 92.75 589 ILE A C 1
ATOM 4701 O O . ILE A 1 589 ? -19.224 -10.753 -13.550 1.00 92.75 589 ILE A O 1
ATOM 4705 N N . THR A 1 590 ? -20.467 -8.932 -14.011 1.00 88.88 590 THR A N 1
ATOM 4706 C CA . THR A 1 590 ? -21.717 -9.408 -13.403 1.00 88.88 590 THR A CA 1
ATOM 4707 C C . THR A 1 590 ? -22.320 -10.569 -14.188 1.00 88.88 590 THR A C 1
ATOM 4709 O O . THR A 1 590 ? -22.722 -11.572 -13.601 1.00 88.88 590 THR A O 1
ATOM 4712 N N . GLU A 1 591 ? -22.309 -10.474 -15.516 1.00 89.75 591 GLU A N 1
ATOM 4713 C CA . GLU A 1 591 ? -22.811 -11.503 -16.423 1.00 89.75 591 GLU A CA 1
ATOM 4714 C C . GLU A 1 591 ? -21.698 -11.956 -17.369 1.00 89.75 591 GLU A C 1
ATOM 4716 O O . GLU A 1 591 ? -21.058 -11.142 -18.036 1.00 89.75 591 GLU A O 1
ATOM 4721 N N . ILE A 1 592 ? -21.433 -13.269 -17.406 1.00 90.75 592 ILE A N 1
ATOM 4722 C CA . ILE A 1 592 ? -20.398 -13.831 -18.280 1.00 90.75 592 ILE A CA 1
ATOM 4723 C C . ILE A 1 592 ? -20.872 -13.676 -19.731 1.00 90.75 592 ILE A C 1
ATOM 4725 O O . ILE A 1 592 ? -21.875 -14.289 -20.105 1.00 90.75 592 ILE A O 1
ATOM 4729 N N . PRO A 1 593 ? -20.158 -12.905 -20.563 1.00 88.50 593 PRO A N 1
ATOM 4730 C CA . PRO A 1 593 ? -20.638 -12.564 -21.890 1.00 88.50 593 PRO A CA 1
ATOM 4731 C C . PRO A 1 593 ? -20.482 -13.740 -22.854 1.00 88.50 593 PRO A C 1
ATOM 4733 O O . PRO A 1 593 ? -19.465 -14.435 -22.871 1.00 88.50 593 PRO A O 1
ATOM 4736 N N . GLU A 1 594 ? -21.466 -13.928 -23.736 1.00 88.88 594 GLU A N 1
ATOM 4737 C CA . GLU A 1 594 ? -21.374 -14.935 -24.806 1.00 88.88 594 GLU A CA 1
ATOM 4738 C C . GLU A 1 594 ? -20.350 -14.546 -25.888 1.00 88.88 594 GLU A C 1
ATOM 4740 O O . GLU A 1 594 ? -19.804 -15.397 -26.598 1.00 88.88 594 GLU A O 1
ATOM 4745 N N . LYS A 1 595 ? -20.104 -13.240 -26.038 1.00 90.75 595 LYS A N 1
ATOM 4746 C CA . LYS A 1 595 ? -19.192 -12.654 -27.026 1.00 90.75 595 LYS A CA 1
ATOM 4747 C C . LYS A 1 595 ? -17.878 -12.233 -26.376 1.00 90.75 595 LYS A C 1
ATOM 4749 O O . LYS A 1 595 ? -17.796 -12.008 -25.175 1.00 90.75 595 LYS A O 1
ATOM 4754 N N . ASN A 1 596 ? -16.847 -12.068 -27.204 1.00 91.75 596 ASN A N 1
ATOM 4755 C CA . ASN A 1 596 ? -15.578 -11.509 -26.750 1.00 91.75 596 ASN A CA 1
ATOM 4756 C C . ASN A 1 596 ? -15.784 -10.088 -26.210 1.00 91.75 596 ASN A C 1
ATOM 4758 O O . ASN A 1 596 ? -16.409 -9.259 -26.877 1.00 91.75 596 ASN A O 1
ATOM 4762 N N . CYS A 1 597 ? -15.189 -9.804 -25.056 1.00 94.38 597 CYS A N 1
ATOM 4763 C CA . CYS A 1 597 ? -15.059 -8.449 -24.549 1.00 94.38 597 CYS A CA 1
ATOM 4764 C C . CYS A 1 597 ? -13.916 -7.729 -25.254 1.00 94.38 597 CYS A C 1
ATOM 4766 O O . CYS A 1 597 ? -12.975 -8.343 -25.763 1.00 94.38 597 CYS A O 1
ATOM 4768 N N . ARG A 1 598 ? -13.959 -6.404 -25.225 1.00 94.62 598 ARG A N 1
ATOM 4769 C CA . ARG A 1 598 ? -12.894 -5.544 -25.709 1.00 94.62 598 ARG A CA 1
ATOM 4770 C C . ARG A 1 598 ? -12.346 -4.701 -24.572 1.00 94.62 598 ARG A C 1
ATOM 4772 O O . ARG A 1 598 ? -13.047 -3.859 -24.028 1.00 94.62 598 ARG A O 1
ATOM 4779 N N . LEU A 1 599 ? -11.068 -4.876 -24.275 1.00 95.25 599 LEU A N 1
ATOM 4780 C CA . LEU A 1 599 ? -10.326 -4.015 -23.369 1.00 95.25 599 LEU A CA 1
ATOM 4781 C C . LEU A 1 599 ? -9.732 -2.848 -24.163 1.00 95.25 599 LEU A C 1
ATOM 4783 O O . LEU A 1 599 ? -9.014 -3.073 -25.138 1.00 95.25 599 LEU A O 1
ATOM 4787 N N . THR A 1 600 ? -10.029 -1.611 -23.775 1.00 94.81 600 THR A N 1
ATOM 4788 C CA . THR A 1 600 ? -9.572 -0.392 -24.465 1.00 94.81 600 THR A CA 1
ATOM 4789 C C . THR A 1 600 ? -9.079 0.674 -23.507 1.00 94.81 600 THR A C 1
ATOM 4791 O O . THR A 1 600 ? -9.644 0.846 -22.433 1.00 94.81 600 THR A O 1
ATOM 4794 N N . PHE A 1 601 ? -8.076 1.443 -23.930 1.00 94.75 601 PHE A N 1
ATOM 4795 C CA . PHE A 1 601 ? -7.638 2.643 -23.218 1.00 94.75 601 PHE A CA 1
ATOM 4796 C C . PHE A 1 601 ? -8.216 3.910 -23.863 1.00 94.75 601 PHE A C 1
ATOM 4798 O O . PHE A 1 601 ? -7.873 4.239 -25.006 1.00 94.75 601 PHE A O 1
ATOM 4805 N N . ILE A 1 602 ? -9.065 4.643 -23.133 1.00 93.12 602 ILE A N 1
ATOM 4806 C CA . ILE A 1 602 ? -9.737 5.860 -23.626 1.00 93.12 602 ILE A CA 1
ATOM 4807 C C . ILE A 1 602 ? -8.720 6.929 -24.040 1.00 93.12 602 ILE A C 1
ATOM 4809 O O . ILE A 1 602 ? -8.924 7.610 -25.044 1.00 93.12 602 ILE A O 1
ATOM 4813 N N . GLY A 1 603 ? -7.592 7.047 -23.333 1.00 90.00 603 GLY A N 1
ATOM 4814 C CA . GLY A 1 603 ? -6.567 8.043 -23.652 1.00 90.00 603 GLY A CA 1
ATOM 4815 C C . GLY A 1 603 ? -6.066 7.944 -25.097 1.00 90.00 603 GLY A C 1
ATOM 4816 O O . GLY A 1 603 ? -5.916 8.962 -25.766 1.00 90.00 603 GLY A O 1
ATOM 4817 N N . CYS A 1 604 ? -5.913 6.730 -25.643 1.00 88.31 604 CYS A N 1
ATOM 4818 C CA . CYS A 1 604 ? -5.515 6.573 -27.044 1.00 88.31 604 CYS A CA 1
ATOM 4819 C C . CYS A 1 604 ? -6.597 7.077 -28.008 1.00 88.31 604 CYS A C 1
ATOM 4821 O O . CYS A 1 604 ? -6.268 7.678 -29.028 1.00 88.31 604 CYS A O 1
ATOM 4823 N N . LYS A 1 605 ? -7.882 6.872 -27.688 1.00 86.62 605 LYS A N 1
ATOM 4824 C CA . LYS A 1 605 ? -9.000 7.408 -28.478 1.00 86.62 605 LYS A CA 1
ATOM 4825 C C . LYS A 1 605 ? -8.963 8.939 -28.501 1.00 86.62 605 LYS A C 1
ATOM 4827 O O . LYS A 1 605 ? -9.029 9.518 -29.580 1.00 86.62 605 LYS A O 1
ATOM 4832 N N . LEU A 1 606 ? -8.761 9.572 -27.343 1.00 90.00 606 LEU A N 1
ATOM 4833 C CA . LEU A 1 606 ? -8.658 11.031 -27.223 1.00 90.00 606 LEU A CA 1
ATOM 4834 C C . LEU A 1 606 ? -7.458 11.600 -27.993 1.00 90.00 606 LEU A C 1
ATOM 4836 O O . LEU A 1 606 ? -7.580 12.638 -28.638 1.00 90.00 606 LEU A O 1
ATOM 4840 N N . VAL A 1 607 ? -6.312 10.910 -27.982 1.00 90.25 607 VAL A N 1
ATOM 4841 C CA . VAL A 1 607 ? -5.136 11.307 -28.778 1.00 90.25 607 VAL A CA 1
ATOM 4842 C C . VAL A 1 607 ? -5.446 11.272 -30.275 1.00 90.25 607 VAL A C 1
ATOM 4844 O O . VAL A 1 607 ? -5.105 12.213 -30.992 1.00 90.25 607 VAL A O 1
ATOM 4847 N N . TRP A 1 608 ? -6.123 10.225 -30.756 1.00 87.06 608 TRP A N 1
ATOM 4848 C CA . TRP A 1 608 ? -6.541 10.145 -32.158 1.00 87.06 608 TRP A CA 1
ATOM 4849 C C . TRP A 1 608 ? -7.533 11.249 -32.527 1.00 87.06 608 TRP A C 1
ATOM 4851 O O . TRP A 1 608 ? -7.353 11.907 -33.549 1.00 87.06 608 TRP A O 1
ATOM 4861 N N . GLU A 1 609 ? -8.547 11.491 -31.697 1.00 90.69 609 GLU A N 1
ATOM 4862 C CA . GLU A 1 609 ? -9.514 12.576 -31.902 1.00 90.69 609 GLU A CA 1
ATOM 4863 C C . GLU A 1 609 ? -8.823 13.946 -31.942 1.00 90.69 609 GLU A C 1
ATOM 4865 O O . GLU A 1 609 ? -9.044 14.723 -32.873 1.00 90.69 609 GLU A O 1
ATOM 4870 N N . GLY A 1 610 ? -7.914 14.209 -30.999 1.00 92.69 610 GLY A N 1
ATOM 4871 C CA . GLY A 1 610 ? -7.106 15.426 -30.964 1.00 92.69 610 GLY A CA 1
ATOM 4872 C C . GLY A 1 610 ? -6.239 15.599 -32.213 1.00 92.69 610 GLY A C 1
ATOM 4873 O O . GLY A 1 610 ? -6.179 16.696 -32.768 1.00 92.69 610 GLY A O 1
ATOM 4874 N N . LEU A 1 611 ? -5.629 14.519 -32.711 1.00 93.62 611 LEU A N 1
ATOM 4875 C CA . LEU A 1 611 ? -4.856 14.536 -33.955 1.00 93.62 611 LEU A CA 1
ATOM 4876 C C . LEU A 1 611 ? -5.731 14.903 -35.162 1.00 93.62 611 LEU A C 1
ATOM 4878 O O . LEU A 1 611 ? -5.347 15.763 -35.955 1.00 93.62 611 LEU A O 1
ATOM 4882 N N . PHE A 1 612 ? -6.912 14.293 -35.302 1.00 93.50 612 PHE A N 1
ATOM 4883 C CA . PHE A 1 612 ? -7.825 14.592 -36.411 1.00 93.50 612 PHE A CA 1
ATOM 4884 C C . PHE A 1 612 ? -8.347 16.030 -36.361 1.00 93.50 612 PHE A C 1
ATOM 4886 O O . PHE A 1 612 ? -8.364 16.712 -37.389 1.00 93.50 612 PHE A O 1
ATOM 4893 N N . ILE A 1 613 ? -8.719 16.518 -35.174 1.00 93.12 613 ILE A N 1
ATOM 4894 C CA . ILE A 1 613 ? -9.127 17.914 -34.974 1.00 93.12 613 ILE A CA 1
ATOM 4895 C C . ILE A 1 613 ? -7.968 18.856 -35.324 1.00 93.12 613 ILE A C 1
ATOM 4897 O O . ILE A 1 613 ? -8.166 19.827 -36.055 1.00 93.12 613 ILE A O 1
ATOM 4901 N N . GLY A 1 614 ? -6.748 18.548 -34.874 1.00 92.19 614 GLY A N 1
ATOM 4902 C CA . GLY A 1 614 ? -5.549 19.330 -35.178 1.00 92.19 614 GLY A CA 1
ATOM 4903 C C . GLY A 1 614 ? -5.260 19.422 -36.679 1.00 92.19 614 GLY A C 1
ATOM 4904 O O . GLY A 1 614 ? -5.013 20.512 -37.193 1.00 92.19 614 GLY A O 1
ATOM 4905 N N . LEU A 1 615 ? -5.364 18.306 -37.407 1.00 93.00 615 LEU A N 1
ATOM 4906 C CA . LEU A 1 615 ? -5.193 18.272 -38.865 1.00 93.00 615 LEU A CA 1
ATOM 4907 C C . LEU A 1 615 ? -6.270 19.087 -39.598 1.00 93.00 615 LEU A C 1
ATOM 4909 O O . LEU A 1 615 ? -5.958 19.811 -40.548 1.00 93.00 615 LEU A O 1
ATOM 4913 N N . MET A 1 616 ? -7.525 19.019 -39.146 1.00 92.88 616 MET A N 1
ATOM 4914 C CA . MET A 1 616 ? -8.622 19.830 -39.689 1.00 92.88 616 MET A CA 1
ATOM 4915 C C . MET A 1 616 ? -8.377 21.329 -39.473 1.00 92.88 616 MET A C 1
ATOM 4917 O O . MET A 1 616 ? -8.488 22.110 -40.418 1.00 92.88 616 MET A O 1
ATOM 4921 N N . LEU A 1 617 ? -7.982 21.736 -38.262 1.00 91.94 617 LEU A N 1
ATOM 4922 C CA . LEU A 1 617 ? -7.671 23.134 -37.943 1.00 91.94 617 LEU A CA 1
ATOM 4923 C C . LEU A 1 617 ? -6.473 23.656 -38.743 1.00 91.94 617 LEU A C 1
ATOM 4925 O O . LEU A 1 617 ? -6.532 24.763 -39.278 1.00 91.94 617 LEU A O 1
ATOM 4929 N N . LEU A 1 618 ? -5.418 22.847 -38.891 1.00 93.75 618 LEU A N 1
ATOM 4930 C CA . LEU A 1 618 ? -4.262 23.178 -39.726 1.00 93.75 618 LEU A CA 1
ATOM 4931 C C . LEU A 1 618 ? -4.683 23.399 -41.185 1.00 93.75 618 LEU A C 1
ATOM 4933 O O . LEU A 1 618 ? -4.268 24.374 -41.808 1.00 93.75 618 LEU A O 1
ATOM 4937 N N . THR A 1 619 ? -5.556 22.537 -41.710 1.00 94.62 619 THR A N 1
ATOM 4938 C CA . THR A 1 619 ? -6.076 22.648 -43.081 1.00 94.62 619 THR A CA 1
ATOM 4939 C C . THR A 1 619 ? -6.894 23.927 -43.264 1.00 94.62 619 THR A C 1
ATOM 4941 O O . THR A 1 619 ? -6.666 24.667 -44.221 1.00 94.62 619 THR A O 1
ATOM 4944 N N . ILE A 1 620 ? -7.795 24.244 -42.327 1.00 94.25 620 ILE A N 1
ATOM 4945 C CA . ILE A 1 620 ? -8.589 25.485 -42.346 1.00 94.25 620 ILE A CA 1
ATOM 4946 C C . ILE A 1 620 ? -7.678 26.716 -42.282 1.00 94.25 620 ILE A C 1
ATOM 4948 O O . ILE A 1 620 ? -7.889 27.671 -43.031 1.00 94.25 620 ILE A O 1
ATOM 4952 N N . MET A 1 621 ? -6.649 26.696 -41.432 1.00 93.00 621 MET A N 1
ATOM 4953 C CA . MET A 1 621 ? -5.686 27.791 -41.312 1.00 93.00 621 MET A CA 1
ATOM 4954 C C . MET A 1 621 ? -4.906 27.997 -42.618 1.00 93.00 621 MET A C 1
ATOM 4956 O O . MET A 1 621 ? -4.809 29.127 -43.094 1.00 93.00 621 MET A O 1
ATOM 4960 N N . VAL A 1 622 ? -4.411 26.922 -43.242 1.00 94.25 622 VAL A N 1
ATOM 4961 C CA . VAL A 1 622 ? -3.707 26.986 -44.535 1.00 94.25 622 VAL A CA 1
ATOM 4962 C C . VAL A 1 622 ? -4.621 27.534 -45.632 1.00 94.25 622 VAL A C 1
ATOM 4964 O O . VAL A 1 622 ? -4.228 28.462 -46.339 1.00 94.25 622 VAL A O 1
ATOM 4967 N N . LEU A 1 623 ? -5.855 27.031 -45.740 1.00 94.12 623 LEU A N 1
ATOM 4968 C CA . LEU A 1 623 ? -6.835 27.520 -46.715 1.00 94.12 623 LEU A CA 1
ATOM 4969 C C . LEU A 1 623 ? -7.199 28.991 -46.481 1.00 94.12 623 LEU A C 1
ATOM 4971 O O . LEU A 1 623 ? -7.309 29.754 -47.440 1.00 94.12 623 LEU A O 1
ATOM 4975 N N . SER A 1 624 ? -7.318 29.415 -45.222 1.00 90.00 624 SER A N 1
ATOM 4976 C CA . SER A 1 624 ? -7.580 30.813 -44.864 1.00 90.00 624 SER A CA 1
ATOM 4977 C C . SER A 1 624 ? -6.415 31.714 -45.277 1.00 90.00 624 SER A C 1
ATOM 4979 O O . SER A 1 624 ? -6.637 32.727 -45.932 1.00 90.00 624 SER A O 1
ATOM 4981 N N . ILE A 1 625 ? -5.169 31.321 -44.984 1.00 90.94 625 ILE A N 1
ATOM 4982 C CA . ILE A 1 625 ? -3.961 32.055 -45.404 1.00 90.94 625 ILE A CA 1
ATOM 4983 C C . ILE A 1 625 ? -3.886 32.157 -46.934 1.00 90.94 625 ILE A C 1
ATOM 4985 O O . ILE A 1 625 ? -3.588 33.228 -47.466 1.00 90.94 625 ILE A O 1
ATOM 4989 N N . MET A 1 626 ? -4.175 31.067 -47.652 1.00 89.81 626 MET A N 1
ATOM 4990 C CA . MET A 1 626 ? -4.224 31.072 -49.117 1.00 89.81 626 MET A CA 1
ATOM 4991 C C . MET A 1 626 ? -5.319 32.004 -49.647 1.00 89.81 626 MET A C 1
ATOM 4993 O O . MET A 1 626 ? -5.068 32.772 -50.574 1.00 89.81 626 MET A O 1
ATOM 4997 N N . SER A 1 627 ? -6.506 31.988 -49.033 1.00 90.56 627 SER A N 1
ATOM 4998 C CA . SER A 1 627 ? -7.597 32.893 -49.395 1.00 90.56 627 SER A CA 1
ATOM 4999 C C . SER A 1 627 ? -7.207 34.352 -49.167 1.00 90.56 627 SER A C 1
ATOM 5001 O O . SER A 1 627 ? -7.395 35.156 -50.069 1.00 90.56 627 SER A O 1
ATOM 5003 N N . PHE A 1 628 ? -6.624 34.700 -48.014 1.00 86.50 628 PHE A N 1
ATOM 5004 C CA . PHE A 1 628 ? -6.188 36.069 -47.713 1.00 86.50 628 PHE A CA 1
ATOM 5005 C C . PHE A 1 628 ? -5.128 36.578 -48.695 1.00 86.50 628 PHE A C 1
ATOM 5007 O O . PHE A 1 628 ? -5.251 37.701 -49.181 1.00 86.50 628 PHE A O 1
ATOM 5014 N N . LYS A 1 629 ? -4.139 35.746 -49.054 1.00 82.56 629 LYS A N 1
ATOM 5015 C CA . LYS A 1 629 ? -3.135 36.100 -50.073 1.00 82.56 629 LYS A CA 1
ATOM 5016 C C . LYS A 1 629 ? -3.763 36.391 -51.435 1.00 82.56 629 LYS A C 1
ATOM 5018 O O . LYS A 1 629 ? -3.368 37.348 -52.095 1.00 82.56 629 LYS A O 1
ATOM 5023 N N . ASN A 1 630 ? -4.758 35.604 -51.842 1.00 77.75 630 ASN A N 1
ATOM 5024 C CA . ASN A 1 630 ? -5.465 35.840 -53.100 1.00 77.75 630 ASN A CA 1
ATOM 5025 C C . ASN A 1 630 ? -6.304 37.130 -53.058 1.00 77.75 630 ASN A C 1
ATOM 5027 O O . ASN A 1 630 ? -6.389 37.832 -54.063 1.00 77.75 630 ASN A O 1
ATOM 5031 N N . THR A 1 631 ? -6.879 37.487 -51.906 1.00 75.12 631 THR A N 1
ATOM 5032 C CA . THR A 1 631 ? -7.637 38.740 -51.751 1.00 75.12 631 THR A CA 1
ATOM 5033 C C . THR A 1 631 ? -6.740 39.984 -51.737 1.00 75.12 631 THR A C 1
ATOM 5035 O O . THR A 1 631 ? -7.156 41.027 -52.234 1.00 75.12 631 THR A O 1
ATOM 5038 N N . GLU A 1 632 ? -5.515 39.902 -51.200 1.00 66.75 632 GLU A N 1
ATOM 5039 C CA . GLU A 1 632 ? -4.535 41.000 -51.284 1.00 66.75 632 GLU A CA 1
ATOM 5040 C C . GLU A 1 632 ? -4.012 41.206 -52.709 1.00 66.75 632 GLU A C 1
ATOM 5042 O O . GLU A 1 632 ? -3.916 42.347 -53.155 1.00 66.75 632 GLU A O 1
ATOM 5047 N N . LEU A 1 633 ? -3.767 40.123 -53.458 1.00 58.31 633 LEU A N 1
ATOM 5048 C CA . LEU A 1 633 ? -3.423 40.200 -54.884 1.00 58.31 633 LEU A CA 1
ATOM 5049 C C . LEU A 1 633 ? -4.527 40.882 -55.710 1.00 58.31 633 LEU A C 1
ATOM 5051 O O . LEU A 1 633 ? -4.219 41.649 -56.612 1.00 58.31 633 LEU A O 1
ATOM 5055 N N . MET A 1 634 ? -5.800 40.675 -55.359 1.00 55.47 634 MET A N 1
ATOM 5056 C CA . MET A 1 634 ? -6.952 41.303 -56.030 1.00 55.47 634 MET A CA 1
ATOM 5057 C C . MET A 1 634 ? -7.221 42.758 -55.598 1.00 55.47 634 MET A C 1
ATOM 5059 O O . MET A 1 634 ? -8.045 43.428 -56.212 1.00 55.47 634 MET A O 1
ATOM 5063 N N . ARG A 1 635 ? -6.575 43.257 -54.534 1.00 57.28 635 ARG A N 1
ATOM 5064 C CA . ARG A 1 635 ? -6.674 44.663 -54.080 1.00 57.28 635 ARG A CA 1
ATOM 5065 C C . ARG A 1 635 ? -5.478 45.526 -54.496 1.00 57.28 635 ARG A C 1
ATOM 5067 O O . ARG A 1 635 ? -5.498 46.725 -54.235 1.00 57.28 635 ARG A O 1
ATOM 5074 N N . GLY A 1 636 ? -4.448 44.920 -55.085 1.00 53.69 636 GLY A N 1
ATOM 5075 C CA . GLY A 1 636 ? -3.232 45.590 -55.550 1.00 53.69 636 GLY A CA 1
ATOM 5076 C C . GLY A 1 636 ? -3.223 45.981 -57.032 1.00 53.69 636 GLY A C 1
ATOM 5077 O O . GLY A 1 636 ? -2.182 46.447 -57.493 1.00 53.69 636 GLY A O 1
ATOM 5078 N N . GLU A 1 637 ? -4.331 45.794 -57.758 1.00 46.72 637 GLU A N 1
ATOM 5079 C CA . GLU A 1 637 ? -4.535 46.274 -59.139 1.00 46.72 637 GLU A CA 1
ATOM 5080 C C . GLU A 1 637 ? -5.443 47.507 -59.202 1.00 46.72 637 GLU A C 1
ATOM 5082 O O . GLU A 1 637 ? -6.477 47.527 -58.490 1.00 46.72 637 GLU A O 1
#

Foldseek 3Di:
DVVVVVVVVVVPPPPPCRVVVCVVVLDDDDDDDPLVVVVLVVLLVDDAAAEEEEALQAQQQKDFPRDPDDDRRVCVVSCSHHYLGQYALPPPFLQSLLSLVLLLLLLVQQALASLLVCQLLLHFKYKYDLRIAGDPVPPLCNSRGNVSVVVSVVSHDQWAQDDDRPNMTITGRPSHAHLKFFQAAEEEELFWLLVSLVCVLLVFNCNRYWYFYLLLCLPPPCVLVSQQRGLEYEHAQLRPVSVLNSPDPDKDKDFVQVQADDDPQLAAEKHWCSSSCSPLSNLLSRHLGTKIKHFHAFHKDKDKDFDQAWAKKWKKWWKKAAQDPQAFWKWKDKAPDDIDIDGRHDDAHGSIDTHIDTRDMDGDHGGMIIIMIGHNTGMIMTGMMMIDGPVDDSPPPLCQNRHHWYKHKYFPVQKDWDDDNVQWDAHSSFRRRIWGWQQQIKIKGKGFDSAWAWKKKKWFKDFDFQFWKWKDKAPDIDIDTPHDRIDMDGGDGGHGTMIMMMIHTNGRMITRIMMITHDDPRDDNSSPDPDDDIDDWDFPDDPDPFKTWTQHDHQKMKRSAFDDQQKWKAAVHTFTFRQTSSGTTMTGHPDRGPGTIMIGGVVVVVVVVVVVVVVVVVVVVVVVVVVVVVVVVVVVD

Nearest PDB structures (foldseek):
  2cdp-assembly4_D  TM=6.675E-01  e=7.351E-05  Saccharophagus degradans 2-40
  7byt-assembly1_A  TM=6.104E-01  e=2.084E-05  Phanerodontia chrysosporium
  2cdp-assembly3_C  TM=6.744E-01  e=1.866E-04  Saccharophagus degradans 2-40
  2xon-assembly1_A  TM=4.764E-01  e=6.588E-05  Thermotoga maritima
  8a28-assembly1_A  TM=3.988E-01  e=1.201E-02  Limulus polyphemus

pLDDT: mean 88.67, std 11.68, range [41.75, 98.31]

=== Feature glossary ===
The record interleaves many kinds of information about one protein. Here is each kind framed as the question it answers.

Q: What are the backbone torsion angles?
A: φ (phi) and ψ (psi) are the two rotatable backbone dihedrals per residue: φ is the C(i-1)–N–Cα–C torsion, ψ is the N–Cα–C–N(i+1) torsion, both in degrees on (−180°, 180°]. α-helical residues cluster near (−60°, −45°); β-strand residues near (−120°, +130°). A Ramachandran plot is simply a scatter of (φ, ψ) for every residue.

Q: What is the amino-acid chain?
A: This is the polypeptide sequence — one letter per residue, N-terminus first. Length ranges from a few dozen residues for small domains to over a thousand for large multi-domain proteins.

Q: How mobile is each atom in the crystal?
A: For experimental (PDB) structures, the B-factor (temperature factor) quantifies the positional spread of each atom in the crystal — a combination of thermal vibration and static disorder — in units of Å². High B-factors mark flexible loops or poorly resolved regions; low B-factors mark the rigid, well-ordered core.

Q: Are the domains correctly placed relative to each other?
A: Predicted Aligned Error (PAE) is an AlphaFold confidence matrix: entry (i, j) is the expected error in the position of residue j, in ångströms, when the prediction is superimposed on the true structure at residue i. Low PAE within a block of residues means that block is internally rigid and well-predicted; high PAE between two blocks means their relative placement is uncertain even if each block individually is confident.

Q: How confident is the AlphaFold model at each residue?
A: pLDDT is the predicted lDDT-Cα score: AlphaFold's confidence that the local environment of each residue (all inter-atomic distances within 15 Å) is correctly placed. It is a per-residue number between 0 and 100, with higher meaning more reliable.

Q: What family and function is it annotated with?
A: Functional annotations link the protein to curated databases. InterPro entries identify conserved domains and families by matching the sequence against member-database signatures (Pfam, PROSITE, CDD, …). Gene Ontology (GO) terms describe molecular function, biological process, and cellular component in a controlled vocabulary. CATH places the structure in a hierarchical fold classification (Class/Architecture/Topology/Homologous-superfamily). The organism is the source species.

Q: How big and how compact is the whole molecule?
A: Three whole-structure scalars: the radius of gyration (RMS distance of Cα from centroid, in Å), the count of Cα–Cα contacts (pairs closer than 8 Å and separated by more than four residues in sequence — i.e. tertiary, not local, contacts), and the bounding-box dimensions. Together they distinguish compact globular folds from extended fibres or disordered chains.

Q: What known structures does this most resemble?
A: The Foldseek neighbor list gives the closest experimentally determined structures in the PDB, ranked by structural alignment. TM-score near 1 means near-identical fold; near 0.3 means only rough topology match. This is how one finds what a novel AlphaFold prediction most resembles in the solved-structure universe.

Q: Which residues are buried vs exposed?
A: SASA measures how much of the protein is reachable by solvent. It is computed by rolling a water-sized probe over the atomic surface and summing the exposed area (Å²). Per-residue SASA distinguishes core (buried, low SASA) from surface (exposed, high SASA) residues; total SASA is a whole-molecule size measure.

Q: Which residues are in helices, strands, or loops?
A: Eight-state secondary structure (DSSP): H is the canonical α-helix, G the tighter 3₁₀-helix, I the wider π-helix; E/B are β-structure, T and S are turns and bends, and '-' is everything else. DSSP derives these from the pattern of main-chain N–H···O=C hydrogen bonds, not from the sequence.

Q: Where is each backbone atom in 3D?
A: Structure coordinates are given as an mmCIF _atom_site loop: one row per atom with element, residue name, chain id, sequence number, and x/y/z position in Å. Only the four main-chain atoms per residue are included here; side chains are omitted to keep the record compact.

Q: What if only a Cα trace is available?
A: Three-state secondary structure (P-SEA) collapses the eight DSSP classes into helix (a), strand (b), and coil (c). P-SEA assigns these from Cα geometry alone — distances and angles — without requiring backbone oxygens, so it works on any Cα trace.

Q: What do the rendered images show?
A: The six renders are orthographic views along the three Cartesian axes in both directions. Representation (cartoon, sticks, or surface) and color scheme (sequence-rainbow or by-chain) vary across proteins so the training set covers all the common visualization conventions.

Q: What does the local fold look like, residue by residue?
A: Foldseek's 3Di representation compresses backbone geometry into a per-residue letter drawn from a learned twenty-state alphabet. It captures the tertiary interaction pattern around each residue — which residues are packed against it in space, regardless of where they are in sequence.

Q: What do the diagnostic plots show?
A: The contact map is a binary N×N matrix image: pixel (i, j) is dark where Cα_i and Cα_j are within 8 Å and |i−j|>4. Because the |i−j|>4 filter removes local helical contacts, off-diagonal stripes parallel to the main diagonal indicate parallel β-sheets; stripes perpendicular to it indicate antiparallel β-sheets. The Ramachandran plot scatters every residue's (φ, ψ) pair against the sterically allowed regions. The PAE heatmap renders the predicted-aligned-error matrix.